Protein AF-A0A6G1D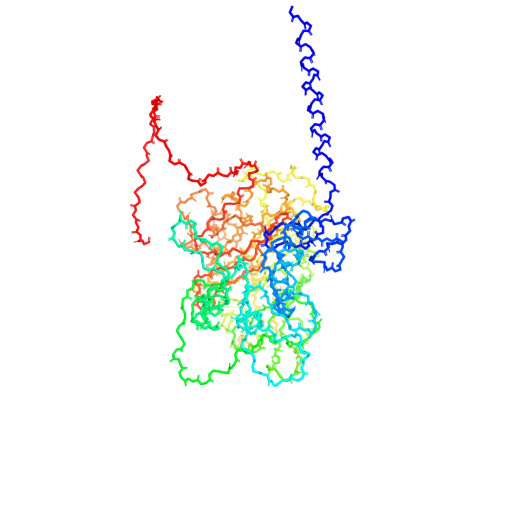RP5-F1 (afdb_monomer_lite)

pLDDT: mean 71.52, std 24.57, range [20.64, 98.62]

InterPro domains:
  IPR011041 Soluble quinoprotein glucose/sorbosone dehydrogenase, beta-propeller domain superfamily [SSF50952] (222-491)
  IPR011042 Six-bladed beta-propeller, TolB-like [G3DSA:2.120.10.30] (220-496)
  IPR012938 Glucose/Sorbosone dehydrogenase [PF07995] (226-478)

Foldseek 3Di:
DPPVVVVVVVVVVVVVVVVVVVVVVVPPDDDDPAQAFPVRDAWDFAPDAAPQLGDDDTTWLDYNVLSVVLVVLLVQQVWPQPQLSVLLSNVSSSRTHRHQPPPDDPDPADADHPQQAADDDDDDDPDDPPHRDSSLVSNCVRQQPTFTFVDPQADDDPDDDDDDRDGDHNVRRAVDSQRSSCVRVNHPPPDPDDPDPDDDDDPDPDPDPDPDPDDDDAQDDDDFQDWDDQLVPAQWIWTHHQLAFIAIWGDDDPPPSHHIGTDPVQTQEGCNLFADGDPAFGFQEKEAQNCCFQWQKIKTKGKGFCVSPVVQDFEELQDVLLPGDQVPQDAAPNDRFQRMKIWMFMWGADDPDNTSSPGRHTDHDTPFTAAIYGARYRHQAAFYWYAQPPPSWIKGDGALRDDPPSVSPQQVQQSGPHQAIFTWAPVDADDPVRCVVLVGRTGTDQDPPQPPPVPPRHNSRGNEGNAHRFHDKDADPVHSLWIWTFGDDDPDDTDTDTDNPDHDPPPPDDDDDDDDDDDDDDDDDDDDDDDDDDPDDDDDDD

Secondary structure (DSSP, 8-state):
-HHHHHHHHHHHHHHHHHHHHHHHHTT----------TTSPPPEEPSS--TTT--SSSEESS-HHHHHHHHHHHHHTT---HHHHHHHHHHHHGGG-S-TTTTS---SS----TTT------S-S-S-TTS---HHHHHHHHHTTS-BTT-TT----SSS-------B-HHHH-SSHHHHHHHHH--SSTT---S--S-------S------------------SEEEE-TTSSSEEEEE-TTSEEEEEEPPPTTS-PPPEE-TTS-SEE-TTT---SSS-SEEEEEE-TTHHHH-EEEEEEEEETTT-TTS--EESSSGGGT--GGGS--BTTBPTT-EEEEEEEEEB--SSS-GGG---B-SS-SEEEEEEE-SSSS--EEEEEE-TTT-PEEEEE---S-TT-TT-TTT-TT--TTEEEEEBSS----HHHHHHTT-SSS-B--TT-TTTT-TTS-TTEEEE--S-EEEEEE-SSSTT-EEEEEE-SSS-EEEEEESS-----------------------------------------

Organism: NCBI:txid110450

Radius of gyration: 30.53 Å; chains: 1; bounding box: 93×58×84 Å

Structure (mmCIF, N/CA/C/O backbone):
data_AF-A0A6G1DRP5-F1
#
_entry.id   AF-A0A6G1DRP5-F1
#
loop_
_atom_site.group_PDB
_atom_site.id
_atom_site.type_symbol
_atom_site.label_atom_id
_atom_site.label_alt_id
_atom_site.label_comp_id
_atom_site.label_asym_id
_atom_site.label_entity_id
_atom_site.label_seq_id
_atom_site.pdbx_PDB_ins_code
_atom_site.Cartn_x
_atom_site.Cartn_y
_atom_site.Cartn_z
_atom_site.occupancy
_atom_site.B_iso_or_equiv
_atom_site.auth_seq_id
_atom_site.auth_comp_id
_atom_site.auth_asym_id
_atom_site.auth_atom_id
_atom_site.pdbx_PDB_model_num
ATOM 1 N N . MET A 1 1 ? 60.047 -7.686 -36.339 1.00 49.84 1 MET A N 1
ATOM 2 C CA . MET A 1 1 ? 58.633 -7.917 -35.952 1.00 49.84 1 MET A CA 1
ATOM 3 C C . MET A 1 1 ? 58.039 -6.882 -34.971 1.00 49.84 1 MET A C 1
ATOM 5 O O . MET A 1 1 ? 56.839 -6.927 -34.758 1.00 49.84 1 MET A O 1
ATOM 9 N N . GLY A 1 2 ? 58.782 -5.898 -34.433 1.00 51.19 2 GLY A N 1
ATOM 10 C CA . GLY A 1 2 ? 58.267 -5.018 -33.357 1.00 51.19 2 GLY A CA 1
ATOM 11 C C . GLY A 1 2 ? 57.385 -3.813 -33.744 1.00 51.19 2 GLY A C 1
ATOM 12 O O . GLY A 1 2 ? 56.574 -3.379 -32.935 1.00 51.19 2 GLY A O 1
ATOM 13 N N . LYS A 1 3 ? 57.481 -3.264 -34.968 1.00 49.34 3 LYS A N 1
ATOM 14 C CA . LYS A 1 3 ? 56.756 -2.020 -35.333 1.00 49.34 3 LYS A CA 1
ATOM 15 C C . LYS A 1 3 ? 55.266 -2.209 -35.667 1.00 49.34 3 LYS A C 1
ATOM 17 O O . LYS A 1 3 ? 54.498 -1.268 -35.511 1.00 49.34 3 LYS A O 1
ATOM 22 N N . LYS A 1 4 ? 54.841 -3.406 -36.094 1.00 50.41 4 LYS A N 1
ATOM 23 C CA . LYS A 1 4 ? 53.429 -3.692 -36.434 1.00 50.41 4 LYS A CA 1
ATOM 24 C C . LYS A 1 4 ? 52.546 -3.902 -35.195 1.00 50.41 4 LYS A C 1
ATOM 26 O O . LYS A 1 4 ? 51.376 -3.547 -35.228 1.00 50.41 4 LYS A O 1
ATOM 31 N N . SER A 1 5 ? 53.121 -4.410 -34.102 1.00 52.31 5 SER A N 1
ATOM 32 C CA . SER A 1 5 ? 52.407 -4.646 -32.838 1.00 52.31 5 SER A CA 1
ATOM 33 C C . SER A 1 5 ? 52.000 -3.331 -32.158 1.00 52.31 5 SER A C 1
ATOM 35 O O . SER A 1 5 ? 50.835 -3.142 -31.825 1.00 52.31 5 SER A O 1
ATOM 37 N N . LEU A 1 6 ? 52.916 -2.356 -32.085 1.00 54.19 6 LEU A N 1
ATOM 38 C CA . LEU A 1 6 ? 52.663 -1.074 -31.415 1.00 54.19 6 LEU A CA 1
ATOM 39 C C . LEU A 1 6 ? 51.591 -0.213 -32.114 1.00 54.19 6 LEU A C 1
ATOM 41 O O . LEU A 1 6 ? 50.878 0.547 -31.460 1.00 54.19 6 LEU A O 1
ATOM 45 N N . LEU A 1 7 ? 51.473 -0.323 -33.443 1.00 57.25 7 LEU A N 1
ATOM 46 C CA . LEU A 1 7 ? 50.470 0.407 -34.223 1.00 57.25 7 LEU A CA 1
ATOM 47 C C . LEU A 1 7 ? 49.060 -0.169 -34.005 1.00 57.25 7 LEU A C 1
ATOM 49 O O . LEU A 1 7 ? 48.102 0.591 -33.884 1.00 57.25 7 LEU A O 1
ATOM 53 N N . ALA A 1 8 ? 48.946 -1.496 -33.884 1.00 57.84 8 ALA A N 1
ATOM 54 C CA . ALA A 1 8 ? 47.682 -2.174 -33.607 1.00 57.84 8 ALA A CA 1
ATOM 55 C C . ALA A 1 8 ? 47.144 -1.820 -32.212 1.00 57.84 8 ALA A C 1
ATOM 57 O O . ALA A 1 8 ? 45.968 -1.492 -32.072 1.00 57.84 8 ALA A O 1
ATOM 58 N N . THR A 1 9 ? 48.009 -1.782 -31.191 1.00 63.84 9 THR A N 1
ATOM 59 C CA . THR A 1 9 ? 47.603 -1.420 -29.822 1.00 63.84 9 THR A CA 1
ATOM 60 C C . THR A 1 9 ? 47.131 0.033 -29.723 1.00 63.84 9 THR A C 1
ATOM 62 O O . THR A 1 9 ? 46.177 0.328 -29.007 1.00 63.84 9 THR A O 1
ATOM 65 N N . ARG A 1 10 ? 47.756 0.951 -30.476 1.00 63.94 10 ARG A N 1
ATOM 66 C CA . ARG A 1 10 ? 47.335 2.361 -30.522 1.00 63.94 10 ARG A CA 1
ATOM 67 C C . ARG A 1 10 ? 46.002 2.552 -31.250 1.00 63.94 10 ARG A C 1
ATOM 69 O O . ARG A 1 10 ? 45.199 3.354 -30.785 1.00 63.94 10 ARG A O 1
ATOM 76 N N . LEU A 1 11 ? 45.738 1.799 -32.323 1.00 62.69 11 LEU A N 1
ATOM 77 C CA . LEU A 1 11 ? 44.434 1.822 -33.002 1.00 62.69 11 LEU A CA 1
ATOM 78 C C . LEU A 1 11 ? 43.306 1.280 -32.113 1.00 62.69 11 LEU A C 1
ATOM 80 O O . LEU A 1 11 ? 42.233 1.878 -32.068 1.00 62.69 11 LEU A O 1
ATOM 84 N N . LEU A 1 12 ? 43.557 0.189 -31.383 1.00 62.41 12 LEU A N 1
ATOM 85 C CA . LEU A 1 12 ? 42.597 -0.399 -30.440 1.00 62.41 12 LEU A CA 1
ATOM 86 C C . LEU A 1 12 ? 42.241 0.578 -29.312 1.00 62.41 12 LEU A C 1
ATOM 88 O O . LEU A 1 12 ? 41.068 0.768 -29.010 1.00 62.41 12 LEU A O 1
ATOM 92 N N . CYS A 1 13 ? 43.240 1.265 -28.755 1.00 67.00 13 CYS A N 1
ATOM 93 C CA . CYS A 1 13 ? 43.027 2.237 -27.682 1.00 67.00 13 CYS A CA 1
ATOM 94 C C . CYS A 1 13 ? 42.239 3.471 -28.161 1.00 67.00 13 CYS A C 1
ATOM 96 O O . CYS A 1 13 ? 41.375 3.982 -27.450 1.00 67.00 13 CYS A O 1
ATOM 98 N N . TRP A 1 14 ? 42.481 3.918 -29.399 1.00 70.69 14 TRP A N 1
ATOM 99 C CA . TRP A 1 14 ? 41.744 5.037 -29.990 1.00 70.69 14 TRP A CA 1
ATOM 100 C C . TRP A 1 14 ? 40.295 4.660 -30.326 1.00 70.69 14 TRP A C 1
ATOM 102 O O . TRP A 1 14 ? 39.387 5.444 -30.060 1.00 70.69 14 TRP A O 1
ATOM 112 N N . CYS A 1 15 ? 40.055 3.433 -30.804 1.00 64.44 15 CYS A N 1
ATOM 113 C CA . CYS A 1 15 ? 38.699 2.917 -31.009 1.00 64.44 15 CYS A CA 1
ATOM 114 C C . CYS A 1 15 ? 37.925 2.815 -29.688 1.00 64.44 15 CYS A C 1
ATOM 116 O O . CYS A 1 15 ? 36.777 3.247 -29.628 1.00 64.44 15 CYS A O 1
ATOM 118 N N . SER A 1 16 ? 38.550 2.324 -28.613 1.00 68.38 16 SER A N 1
ATOM 119 C CA . SER A 1 16 ? 37.912 2.273 -27.291 1.00 68.38 16 SER A CA 1
ATOM 120 C C . SER A 1 16 ? 37.568 3.662 -26.750 1.00 68.38 16 SER A C 1
ATOM 122 O O . SER A 1 16 ? 36.484 3.843 -26.204 1.00 68.38 16 SER A O 1
ATOM 124 N N . LEU A 1 17 ? 38.438 4.660 -26.939 1.00 75.00 17 LEU A N 1
ATOM 125 C CA . LEU A 1 17 ? 38.169 6.029 -26.486 1.00 75.00 17 LEU A CA 1
ATOM 126 C C . LEU A 1 17 ? 36.983 6.660 -27.236 1.00 75.00 17 LEU A C 1
ATOM 128 O O . LEU A 1 17 ? 36.133 7.300 -26.622 1.00 75.00 17 LEU A O 1
ATOM 132 N N . VAL A 1 18 ? 36.896 6.442 -28.552 1.00 75.94 18 VAL A N 1
ATOM 133 C CA . VAL A 1 18 ? 35.779 6.933 -29.376 1.00 75.94 18 VAL A CA 1
ATOM 134 C C . VAL A 1 18 ? 34.461 6.275 -28.961 1.00 75.94 18 VAL A C 1
ATOM 136 O O . VAL A 1 18 ? 33.456 6.969 -28.833 1.00 75.94 18 VAL A O 1
ATOM 139 N N . VAL A 1 19 ? 34.469 4.970 -28.666 1.00 72.50 19 VAL A N 1
ATOM 140 C CA . VAL A 1 19 ? 33.287 4.242 -28.171 1.00 72.50 19 VAL A CA 1
ATOM 141 C C . VAL A 1 19 ? 32.824 4.782 -26.814 1.00 72.50 19 VAL A C 1
ATOM 143 O O . VAL A 1 19 ? 31.629 4.990 -26.616 1.00 72.50 19 VAL A O 1
ATOM 146 N N . VAL A 1 20 ? 33.750 5.081 -25.899 1.00 73.44 20 VAL A N 1
ATOM 147 C CA . VAL A 1 20 ? 33.421 5.629 -24.571 1.00 73.44 20 VAL A CA 1
ATOM 148 C C . VAL A 1 20 ? 32.837 7.042 -24.663 1.00 73.44 20 VAL A C 1
ATOM 150 O O . VAL A 1 20 ? 31.852 7.340 -23.990 1.00 73.44 20 VAL A O 1
ATOM 153 N N . VAL A 1 21 ? 33.380 7.904 -25.526 1.00 70.88 21 VAL A N 1
ATOM 154 C CA . VAL A 1 21 ? 32.838 9.259 -25.742 1.00 70.88 21 VAL A CA 1
ATOM 155 C C . VAL A 1 21 ? 31.453 9.206 -26.397 1.00 70.88 21 VAL A C 1
ATOM 157 O O . VAL A 1 21 ? 30.570 9.977 -26.023 1.00 70.88 21 VAL A O 1
ATOM 160 N N . PHE A 1 22 ? 31.225 8.261 -27.314 1.00 64.38 22 PHE A N 1
ATOM 161 C CA . PHE A 1 22 ? 29.913 8.051 -27.934 1.00 64.38 22 PHE A CA 1
ATOM 162 C C . PHE A 1 22 ? 28.867 7.550 -26.921 1.00 64.38 22 PHE A C 1
ATOM 164 O O . PHE A 1 22 ? 27.727 8.009 -26.934 1.00 64.38 22 PHE A O 1
ATOM 171 N N . LEU A 1 23 ? 29.264 6.675 -25.989 1.00 59.94 23 LEU A N 1
ATOM 172 C CA . LEU A 1 23 ? 28.417 6.202 -24.885 1.00 59.94 23 LEU A CA 1
ATOM 173 C C . LEU A 1 23 ? 28.085 7.310 -23.872 1.00 59.94 23 LEU A C 1
ATOM 175 O O . LEU A 1 23 ? 26.974 7.344 -23.350 1.00 59.94 23 LEU A O 1
ATOM 179 N N . LEU A 1 24 ? 29.010 8.242 -23.622 1.00 59.25 24 LEU A N 1
ATOM 180 C CA . LEU A 1 24 ? 28.790 9.387 -22.728 1.00 59.25 24 LEU A CA 1
ATOM 181 C C . LEU A 1 24 ? 27.838 10.437 -23.318 1.00 59.25 24 LEU A C 1
ATOM 183 O O . LEU A 1 24 ? 27.054 11.027 -22.579 1.00 59.25 24 LEU A O 1
ATOM 187 N N . LEU A 1 25 ? 27.849 10.633 -24.640 1.00 54.38 25 LEU A N 1
ATOM 188 C CA . LEU A 1 25 ? 26.908 11.524 -25.335 1.00 54.38 25 LEU A CA 1
ATOM 189 C C . LEU A 1 25 ? 25.473 10.964 -25.395 1.00 54.38 25 LEU A C 1
ATOM 191 O O . LEU A 1 25 ? 24.531 11.732 -25.567 1.00 54.38 25 LEU A O 1
ATOM 195 N N . LEU A 1 26 ? 25.291 9.652 -25.208 1.00 53.53 26 LEU A N 1
ATOM 196 C CA . LEU A 1 26 ? 23.976 8.998 -25.121 1.00 53.53 26 LEU A CA 1
ATOM 197 C C . LEU A 1 26 ? 23.320 9.119 -23.729 1.00 53.53 26 LEU A C 1
ATOM 199 O O . LEU A 1 26 ? 22.151 8.771 -23.580 1.00 53.53 26 LEU A O 1
ATOM 203 N N . LEU A 1 27 ? 24.041 9.609 -22.710 1.00 47.88 27 LEU A N 1
ATOM 204 C CA . LEU A 1 27 ? 23.585 9.642 -21.311 1.00 47.88 27 LEU A CA 1
ATOM 205 C C . LEU A 1 27 ? 22.902 10.959 -20.878 1.00 47.88 27 LEU A C 1
ATOM 207 O O . LEU A 1 27 ? 22.454 11.043 -19.737 1.00 47.88 27 LEU A O 1
ATOM 211 N N . THR A 1 28 ? 22.795 11.980 -21.739 1.00 44.16 28 THR A N 1
ATOM 212 C CA . THR A 1 28 ? 22.319 13.332 -21.359 1.00 44.16 28 THR A CA 1
ATOM 213 C C . THR A 1 28 ? 20.994 13.776 -21.997 1.00 44.16 28 THR A C 1
ATOM 215 O O . THR A 1 28 ? 20.766 14.974 -22.165 1.00 44.16 28 THR A O 1
ATOM 218 N N . ALA A 1 29 ? 20.078 12.856 -22.316 1.00 40.78 29 ALA A N 1
ATOM 219 C CA . ALA A 1 29 ? 18.713 13.227 -22.706 1.00 40.78 29 ALA A CA 1
ATOM 220 C C . ALA A 1 29 ? 17.747 13.107 -21.504 1.00 40.78 29 ALA A C 1
ATOM 222 O O . ALA A 1 29 ? 17.579 12.005 -20.981 1.00 40.78 29 ALA A O 1
ATOM 223 N N . PRO A 1 30 ? 17.102 14.197 -21.043 1.00 38.19 30 PRO A N 1
ATOM 224 C CA . PRO A 1 30 ? 16.055 14.112 -20.029 1.00 38.19 30 PRO A CA 1
ATOM 225 C C . PRO A 1 30 ? 14.826 13.395 -20.609 1.00 38.19 30 PRO A C 1
ATOM 227 O O . PRO A 1 30 ? 14.334 13.761 -21.677 1.00 38.19 30 PRO A O 1
ATOM 230 N N . ALA A 1 31 ? 14.321 12.378 -19.909 1.00 37.66 31 ALA A N 1
ATOM 231 C CA . ALA A 1 31 ? 13.086 11.693 -20.274 1.00 37.66 31 ALA A CA 1
ATOM 232 C C . ALA A 1 31 ? 11.880 12.497 -19.760 1.00 37.66 31 ALA A C 1
ATOM 234 O O . ALA A 1 31 ? 11.528 12.441 -18.585 1.00 37.66 31 ALA A O 1
ATOM 235 N N . LEU A 1 32 ? 11.256 13.269 -20.648 1.00 36.03 32 LEU A N 1
ATOM 236 C CA . LEU A 1 32 ? 9.851 13.650 -20.504 1.00 36.03 32 LEU A CA 1
ATOM 237 C C . LEU A 1 32 ? 9.008 12.438 -20.923 1.00 36.03 32 LEU A C 1
ATOM 239 O O . LEU A 1 32 ? 9.394 11.736 -21.859 1.00 36.03 32 LEU A O 1
ATOM 243 N N . ALA A 1 33 ? 7.872 12.186 -20.265 1.00 41.53 33 ALA A N 1
ATOM 244 C CA . ALA A 1 33 ? 6.891 11.233 -20.781 1.00 41.53 33 ALA A CA 1
ATOM 245 C C . ALA A 1 33 ? 6.442 11.733 -22.160 1.00 41.53 33 ALA A C 1
ATOM 247 O O . ALA A 1 33 ? 5.748 12.744 -22.277 1.00 41.53 33 ALA A O 1
ATOM 248 N N . LEU A 1 34 ? 6.952 11.085 -23.203 1.00 47.56 34 LEU A N 1
ATOM 249 C CA . LEU A 1 34 ? 6.691 11.465 -24.577 1.00 47.56 34 LEU A CA 1
ATOM 250 C C . LEU A 1 34 ? 5.414 10.769 -25.057 1.00 47.56 34 LEU A C 1
ATOM 252 O O . LEU A 1 34 ? 5.077 9.687 -24.570 1.00 47.56 34 LEU A O 1
ATOM 256 N N . PRO A 1 35 ? 4.713 11.374 -26.024 1.00 54.06 35 PRO A N 1
ATOM 257 C CA . PRO A 1 35 ? 3.637 10.699 -26.737 1.00 54.06 35 PRO A CA 1
ATOM 258 C C . PRO A 1 35 ? 4.140 9.336 -27.266 1.00 54.06 35 PRO A C 1
ATOM 260 O O . PRO A 1 35 ? 5.332 9.200 -27.535 1.00 54.06 35 PRO A O 1
ATOM 263 N N . LEU A 1 36 ? 3.283 8.321 -27.397 1.00 55.19 36 LEU A N 1
ATOM 264 C CA . LEU A 1 36 ? 3.652 7.001 -27.930 1.00 55.19 36 LEU A CA 1
ATOM 265 C C . LEU A 1 36 ? 2.867 6.684 -29.202 1.00 55.19 36 LEU A C 1
ATOM 267 O O . LEU A 1 36 ? 1.676 6.968 -29.315 1.00 55.19 36 LEU A O 1
ATOM 271 N N . CYS A 1 37 ? 3.533 6.034 -30.148 1.00 56.62 37 CYS A N 1
ATOM 272 C CA . CYS A 1 37 ? 2.912 5.503 -31.352 1.00 56.62 37 CYS A CA 1
ATOM 273 C C . CYS A 1 37 ? 2.079 4.253 -31.054 1.00 56.62 37 CYS A C 1
ATOM 275 O O . CYS A 1 37 ? 2.216 3.625 -30.004 1.00 56.62 37 CYS A O 1
ATOM 277 N N . THR A 1 38 ? 1.212 3.861 -31.988 1.00 52.25 38 THR A N 1
ATOM 278 C CA . THR A 1 38 ? 0.397 2.634 -31.874 1.00 52.25 38 THR A CA 1
ATOM 279 C C . THR A 1 38 ? 1.224 1.345 -31.879 1.00 52.25 38 THR A C 1
ATOM 281 O O . THR A 1 38 ? 0.711 0.287 -31.538 1.00 52.25 38 THR A O 1
ATOM 284 N N . ASP A 1 39 ? 2.505 1.431 -32.234 1.00 52.91 39 ASP A N 1
ATOM 285 C CA . ASP A 1 39 ? 3.496 0.355 -32.164 1.00 52.91 39 ASP A CA 1
ATOM 286 C C . ASP A 1 39 ? 4.491 0.533 -31.001 1.00 52.91 39 ASP A C 1
ATOM 288 O O . ASP A 1 39 ? 5.579 -0.045 -31.009 1.00 52.91 39 ASP A O 1
ATOM 292 N N . SER A 1 40 ? 4.130 1.361 -30.016 1.00 50.69 40 SER A N 1
ATOM 293 C CA . SER A 1 40 ? 4.895 1.625 -28.792 1.00 50.69 40 SER A CA 1
ATOM 294 C C . SER A 1 40 ? 6.258 2.300 -28.999 1.00 50.69 40 SER A C 1
ATOM 296 O O . SER A 1 40 ? 7.056 2.375 -28.064 1.00 50.69 40 SER A O 1
ATOM 298 N N . ARG A 1 41 ? 6.548 2.827 -30.197 1.00 57.72 41 ARG A N 1
ATOM 299 C CA . ARG A 1 41 ? 7.745 3.646 -30.451 1.00 57.72 41 ARG A CA 1
ATOM 300 C C . ARG A 1 41 ? 7.507 5.115 -30.098 1.00 57.72 41 ARG A C 1
ATOM 302 O O . ARG A 1 41 ? 6.376 5.594 -30.087 1.00 57.72 41 ARG A O 1
ATOM 309 N N . ALA A 1 42 ? 8.591 5.847 -29.844 1.00 55.47 42 ALA A N 1
ATOM 310 C CA . ALA A 1 42 ? 8.534 7.296 -29.679 1.00 55.47 42 ALA A CA 1
ATOM 311 C C . ALA A 1 42 ? 8.274 7.994 -31.036 1.00 55.47 42 ALA A C 1
ATOM 313 O O . ALA A 1 42 ? 8.868 7.597 -32.046 1.00 55.47 42 ALA A O 1
ATOM 314 N N . PRO A 1 43 ? 7.435 9.044 -31.085 1.00 67.12 43 PRO A N 1
ATOM 315 C CA . PRO A 1 43 ? 7.224 9.839 -32.277 1.00 67.12 43 PRO A CA 1
ATOM 316 C C . PRO A 1 43 ? 8.483 10.616 -32.654 1.00 67.12 43 PRO A C 1
ATOM 318 O O . PRO A 1 43 ? 9.267 11.061 -31.816 1.00 67.12 43 PRO A O 1
ATOM 321 N N . VAL A 1 44 ? 8.667 10.790 -33.954 1.00 68.56 44 VAL A N 1
ATOM 322 C CA . VAL A 1 44 ? 9.816 11.461 -34.552 1.00 68.56 44 VAL A CA 1
ATOM 323 C C . VAL A 1 44 ? 9.525 12.958 -34.655 1.00 68.56 44 VAL A C 1
ATOM 325 O O . VAL A 1 44 ? 8.431 13.361 -35.059 1.00 68.56 44 VAL A O 1
ATOM 328 N N . ALA A 1 45 ? 10.506 13.793 -34.307 1.00 71.69 45 ALA A N 1
ATOM 329 C CA . ALA A 1 45 ? 10.432 15.231 -34.545 1.00 71.69 45 ALA A CA 1
ATOM 330 C C . ALA A 1 45 ? 10.420 15.514 -36.054 1.00 71.69 45 ALA A C 1
ATOM 332 O O . ALA A 1 45 ? 11.254 14.997 -36.802 1.00 71.69 45 ALA A O 1
ATOM 333 N N . LEU A 1 46 ? 9.475 16.331 -36.513 1.00 70.00 46 LEU A N 1
ATOM 334 C CA . LEU A 1 46 ? 9.343 16.653 -37.929 1.00 70.00 46 LEU A CA 1
ATOM 335 C C . LEU A 1 46 ? 9.990 18.003 -38.253 1.00 70.00 46 LEU A C 1
ATOM 337 O O . LEU A 1 46 ? 9.691 19.011 -37.619 1.00 70.00 46 LEU A O 1
ATOM 341 N N . ASN A 1 47 ? 10.789 18.053 -39.324 1.00 65.50 47 ASN A N 1
ATOM 342 C CA . ASN A 1 47 ? 11.340 19.298 -39.886 1.00 65.50 47 ASN A CA 1
ATOM 343 C C . ASN A 1 47 ? 10.307 20.096 -40.723 1.00 65.50 47 ASN A C 1
ATOM 345 O O . ASN A 1 47 ? 10.678 20.864 -41.609 1.00 65.50 47 ASN A O 1
ATOM 349 N N . GLY A 1 48 ? 9.009 19.886 -40.489 1.00 67.19 48 GLY A N 1
ATOM 350 C CA . GLY A 1 48 ? 7.900 20.464 -41.252 1.00 67.19 48 GLY A CA 1
ATOM 351 C C . GLY A 1 48 ? 6.580 19.741 -40.970 1.00 67.19 48 GLY A C 1
ATOM 352 O O . GLY A 1 48 ? 6.531 18.812 -40.170 1.00 67.19 48 GLY A O 1
ATOM 353 N N . THR A 1 49 ? 5.490 20.146 -41.615 1.00 72.94 49 THR A N 1
ATOM 354 C CA . THR A 1 49 ? 4.211 19.428 -41.524 1.00 72.94 49 THR A CA 1
ATOM 355 C C . THR A 1 49 ? 4.174 18.261 -42.506 1.00 72.94 49 THR A C 1
ATOM 357 O O . THR A 1 49 ? 4.664 18.360 -43.632 1.00 72.94 49 THR A O 1
ATOM 360 N N . LEU A 1 50 ? 3.578 17.142 -42.087 1.00 77.75 50 LEU A N 1
ATOM 361 C CA . LEU A 1 50 ? 3.271 16.052 -43.009 1.00 77.75 50 LEU A CA 1
ATOM 362 C C . LEU A 1 50 ? 2.298 16.550 -44.079 1.00 77.75 50 LEU A C 1
ATOM 364 O O . LEU A 1 50 ? 1.283 17.178 -43.774 1.00 77.75 50 LEU A O 1
ATOM 368 N N . SER A 1 51 ? 2.634 16.276 -45.334 1.00 81.31 51 SER A N 1
ATOM 369 C CA . SER A 1 51 ? 1.907 16.780 -46.499 1.00 81.31 51 SER A CA 1
ATOM 370 C C . SER A 1 51 ? 0.543 16.117 -46.675 1.00 81.31 51 SER A C 1
ATOM 372 O O . SER A 1 51 ? -0.375 16.726 -47.225 1.00 81.31 51 SER A O 1
ATOM 374 N N . PHE A 1 52 ? 0.403 14.873 -46.209 1.00 86.94 52 PHE A N 1
ATOM 375 C CA . PHE A 1 52 ? -0.807 14.085 -46.375 1.00 86.94 52 PHE A CA 1
ATOM 376 C C . PHE A 1 52 ? -1.579 13.935 -45.059 1.00 86.94 52 PHE A C 1
ATOM 378 O O . PHE A 1 52 ? -2.724 14.388 -44.990 1.00 86.94 52 PHE A O 1
ATOM 385 N N . CYS A 1 53 ? -0.962 13.392 -44.009 1.00 80.69 53 CYS A N 1
ATOM 386 C CA . CYS A 1 53 ? -1.601 13.099 -42.720 1.00 80.69 53 CYS A CA 1
ATOM 387 C C . CYS A 1 53 ? -1.545 14.226 -41.673 1.00 80.69 53 CYS A C 1
ATOM 389 O O . CYS A 1 53 ? -1.704 13.969 -40.483 1.00 80.69 53 CYS A O 1
ATOM 391 N N . GLY A 1 54 ? -1.299 15.468 -42.095 1.00 70.62 54 GLY A N 1
ATOM 392 C CA . GLY A 1 54 ? -0.979 16.586 -41.204 1.00 70.62 54 GLY A CA 1
ATOM 393 C C . GLY A 1 54 ? -1.983 16.858 -40.070 1.00 70.62 54 GLY A C 1
ATOM 394 O O . GLY A 1 54 ? -3.172 17.058 -40.307 1.00 70.62 54 GLY A O 1
ATOM 395 N N . GLY A 1 55 ? -1.445 16.957 -38.848 1.00 55.16 55 GLY A N 1
ATOM 396 C CA . GLY A 1 55 ? -2.051 17.551 -37.652 1.00 55.16 55 GLY A CA 1
ATOM 397 C C . GLY A 1 55 ? -1.046 18.489 -36.958 1.00 55.16 55 GLY A C 1
ATOM 398 O O . GLY A 1 55 ? 0.157 18.400 -37.207 1.00 55.16 55 GLY A O 1
ATOM 399 N N . ASN A 1 56 ? -1.530 19.432 -36.144 1.00 45.72 56 ASN A N 1
ATOM 400 C CA . ASN A 1 56 ? -0.718 20.503 -35.550 1.00 45.72 56 ASN A CA 1
ATOM 401 C C . ASN A 1 56 ? 0.432 19.980 -34.660 1.00 45.72 56 ASN A C 1
ATOM 403 O O . ASN A 1 56 ? 0.180 19.411 -33.604 1.00 45.72 56 ASN A O 1
ATOM 407 N N . GLY A 1 57 ? 1.675 20.316 -35.032 1.00 53.97 57 GLY A N 1
ATOM 408 C CA . GLY A 1 57 ? 2.776 20.572 -34.092 1.00 53.97 57 GLY A CA 1
ATOM 409 C C . GLY A 1 57 ? 3.809 19.459 -33.857 1.00 53.97 57 GLY A C 1
ATOM 410 O O . GLY A 1 57 ? 3.593 18.541 -33.076 1.00 53.97 57 GLY A O 1
ATOM 411 N N . GLY A 1 58 ? 5.005 19.645 -34.431 1.00 64.06 58 GLY A N 1
ATOM 412 C CA . GLY A 1 58 ? 6.308 19.235 -33.876 1.00 64.06 58 GLY A CA 1
ATOM 413 C C . GLY A 1 58 ? 6.716 17.755 -33.930 1.00 64.06 58 GLY A C 1
ATOM 414 O O . GLY A 1 58 ? 7.876 17.476 -34.228 1.00 64.06 58 GLY A O 1
ATOM 415 N N . THR A 1 59 ? 5.814 16.808 -33.663 1.00 68.56 59 THR A N 1
ATOM 416 C CA . THR A 1 59 ? 6.149 15.374 -33.515 1.00 68.56 59 THR A CA 1
ATOM 417 C C . THR A 1 59 ? 5.091 14.465 -34.152 1.00 68.56 59 THR A C 1
ATOM 419 O O . THR A 1 59 ? 3.907 14.791 -34.136 1.00 68.56 59 THR A O 1
ATOM 422 N N . SER A 1 60 ? 5.497 13.340 -34.754 1.00 77.06 60 SER A N 1
ATOM 423 C CA . SER A 1 60 ? 4.586 12.375 -35.398 1.00 77.06 60 SER A CA 1
ATOM 424 C C . SER A 1 60 ? 5.161 10.961 -35.435 1.00 77.06 60 SER A C 1
ATOM 426 O O . SER A 1 60 ? 6.372 10.769 -35.485 1.00 77.06 60 SER A O 1
ATOM 428 N N . CYS A 1 61 ? 4.289 9.956 -35.484 1.00 74.00 61 CYS A N 1
ATOM 429 C CA . CYS A 1 61 ? 4.675 8.552 -35.659 1.00 74.00 61 CYS A CA 1
ATOM 430 C C . CYS A 1 61 ? 5.061 8.173 -37.093 1.00 74.00 61 CYS A C 1
ATOM 432 O O . CYS A 1 61 ? 5.558 7.074 -37.333 1.00 74.00 61 CYS A O 1
ATOM 434 N N . CYS A 1 62 ? 4.882 9.088 -38.048 1.00 77.50 62 CYS A N 1
ATOM 435 C CA . CYS A 1 62 ? 5.317 8.917 -39.428 1.00 77.50 62 CYS A CA 1
ATOM 436 C C . CYS A 1 62 ? 6.369 9.959 -39.798 1.00 77.50 62 CYS A C 1
ATOM 438 O O . CYS A 1 62 ? 6.192 11.146 -39.548 1.00 77.50 62 CYS A O 1
ATOM 440 N N . GLY A 1 63 ? 7.430 9.527 -40.483 1.00 81.06 63 GLY A N 1
ATOM 441 C CA . GLY A 1 63 ? 8.307 10.433 -41.229 1.00 81.06 63 GLY A CA 1
ATOM 442 C C . GLY A 1 63 ? 7.753 10.752 -42.623 1.00 81.06 63 GLY A C 1
ATOM 443 O O . GLY A 1 63 ? 6.811 10.112 -43.087 1.00 81.06 63 GLY A O 1
ATOM 444 N N . ALA A 1 64 ? 8.393 11.679 -43.343 1.00 82.31 64 ALA A N 1
ATOM 445 C CA . ALA A 1 64 ? 7.964 12.104 -44.683 1.00 82.31 64 ALA A CA 1
ATOM 446 C C . ALA A 1 64 ? 7.864 10.950 -45.701 1.00 82.31 64 ALA A C 1
ATOM 448 O O . ALA A 1 64 ? 6.966 10.943 -46.535 1.00 82.31 64 ALA A O 1
ATOM 449 N N . ALA A 1 65 ? 8.749 9.949 -45.618 1.00 82.44 65 ALA A N 1
ATOM 450 C CA . ALA A 1 65 ? 8.686 8.770 -46.483 1.00 82.44 65 ALA A CA 1
ATOM 451 C C . ALA A 1 65 ? 7.471 7.878 -46.172 1.00 82.44 65 ALA A C 1
ATOM 453 O O . ALA A 1 65 ? 6.835 7.377 -47.095 1.00 82.44 65 ALA A O 1
ATOM 454 N N . ALA A 1 66 ? 7.123 7.711 -44.891 1.00 80.81 66 ALA A N 1
ATOM 455 C CA . ALA A 1 66 ? 5.945 6.955 -44.469 1.00 80.81 66 ALA A CA 1
ATOM 456 C C . ALA A 1 66 ? 4.646 7.711 -44.797 1.00 80.81 66 ALA A C 1
ATOM 458 O O . ALA A 1 66 ? 3.710 7.107 -45.305 1.00 80.81 66 ALA A O 1
ATOM 459 N N . ASP A 1 67 ? 4.616 9.033 -44.604 1.00 86.00 67 ASP A N 1
ATOM 460 C CA . ASP A 1 67 ? 3.510 9.906 -45.029 1.00 86.00 67 ASP A CA 1
ATOM 461 C C . ASP A 1 67 ? 3.311 9.867 -46.551 1.00 86.00 67 ASP A C 1
ATOM 463 O O . ASP A 1 67 ? 2.196 9.690 -47.033 1.00 86.00 67 ASP A O 1
ATOM 467 N N . ALA A 1 68 ? 4.399 9.938 -47.326 1.00 87.00 68 ALA A N 1
ATOM 468 C CA . ALA A 1 68 ? 4.351 9.806 -48.779 1.00 87.00 68 ALA A CA 1
ATOM 469 C C . ALA A 1 68 ? 3.925 8.400 -49.227 1.00 87.00 68 ALA A C 1
ATOM 471 O O . ALA A 1 68 ? 3.234 8.276 -50.237 1.00 87.00 68 ALA A O 1
ATOM 472 N N . ALA A 1 69 ? 4.305 7.353 -48.488 1.00 84.62 69 ALA A N 1
ATOM 473 C CA . ALA A 1 69 ? 3.851 5.989 -48.740 1.00 84.62 69 ALA A CA 1
ATOM 474 C C . ALA A 1 69 ? 2.353 5.835 -48.451 1.00 84.62 69 ALA A C 1
ATOM 476 O O . ALA A 1 69 ? 1.649 5.281 -49.288 1.00 84.62 69 ALA A O 1
ATOM 477 N N . LEU A 1 70 ? 1.848 6.385 -47.340 1.00 82.75 70 LEU A N 1
ATOM 478 C CA . LEU A 1 70 ? 0.415 6.419 -47.025 1.00 82.75 70 LEU A CA 1
ATOM 479 C C . LEU A 1 70 ? -0.368 7.239 -48.052 1.00 82.75 70 LEU A C 1
ATOM 481 O O . LEU A 1 70 ? -1.439 6.817 -48.474 1.00 82.75 70 LEU A O 1
ATOM 485 N N . ARG A 1 71 ? 0.187 8.365 -48.519 1.00 89.81 71 ARG A N 1
ATOM 486 C CA . ARG A 1 71 ? -0.390 9.155 -49.613 1.00 89.81 71 ARG A CA 1
ATOM 487 C C . ARG A 1 71 ? -0.469 8.346 -50.899 1.00 89.81 71 ARG A C 1
ATOM 489 O O . ARG A 1 71 ? -1.523 8.292 -51.513 1.00 89.81 71 ARG A O 1
ATOM 496 N N . LYS A 1 72 ? 0.628 7.693 -51.291 1.00 87.31 72 LYS A N 1
ATOM 497 C CA . LYS A 1 72 ? 0.669 6.852 -52.492 1.00 87.31 72 LYS A CA 1
ATOM 498 C C . LYS A 1 72 ? -0.296 5.672 -52.373 1.00 87.31 72 LYS A C 1
ATOM 500 O O . LYS A 1 72 ? -0.942 5.323 -53.353 1.00 87.31 72 LYS A O 1
ATOM 505 N N . GLN A 1 73 ? -0.412 5.086 -51.180 1.00 84.62 73 GLN A N 1
ATOM 506 C CA . GLN A 1 73 ? -1.381 4.034 -50.886 1.00 84.62 73 GLN A CA 1
ATOM 507 C C . GLN A 1 73 ? -2.810 4.561 -51.058 1.00 84.62 73 GLN A C 1
ATOM 509 O O . GLN A 1 73 ? -3.604 3.942 -51.750 1.00 84.62 73 GLN A O 1
ATOM 514 N N . PHE A 1 74 ? -3.121 5.729 -50.499 1.00 88.62 74 PHE A N 1
ATOM 515 C CA . PHE A 1 74 ? -4.427 6.370 -50.630 1.00 88.62 74 PHE A CA 1
ATOM 516 C C . PHE A 1 74 ? -4.772 6.764 -52.075 1.00 88.62 74 PHE A C 1
ATOM 518 O O . PHE A 1 74 ? -5.891 6.540 -52.524 1.00 88.62 74 PHE A O 1
ATOM 525 N N . GLU A 1 75 ? -3.819 7.319 -52.826 1.00 89.88 75 GLU A N 1
ATOM 526 C CA . GLU A 1 75 ? -3.994 7.657 -54.244 1.00 89.88 75 GLU A CA 1
ATOM 527 C C . GLU A 1 75 ? -4.232 6.398 -55.090 1.00 89.88 75 GLU A C 1
ATOM 529 O O . GLU A 1 75 ? -5.097 6.400 -55.966 1.00 89.88 75 GLU A O 1
ATOM 534 N N . ALA A 1 76 ? -3.524 5.303 -54.789 1.00 84.81 76 ALA A N 1
ATOM 535 C CA . ALA A 1 76 ? -3.729 4.012 -55.441 1.00 84.81 76 ALA A CA 1
ATOM 536 C C . ALA A 1 76 ? -5.124 3.424 -55.166 1.00 84.81 76 ALA A C 1
ATOM 538 O O . ALA A 1 76 ? -5.652 2.724 -56.026 1.00 84.81 76 ALA A O 1
ATOM 539 N N . MET A 1 77 ? -5.751 3.761 -54.028 1.00 85.25 77 MET A N 1
ATOM 540 C CA . MET A 1 77 ? -7.119 3.332 -53.709 1.00 85.25 77 MET A CA 1
ATOM 541 C C . MET A 1 77 ? -8.195 3.986 -54.596 1.00 85.25 77 MET A C 1
ATOM 543 O O . MET A 1 77 ? -9.314 3.478 -54.648 1.00 85.25 77 MET A O 1
ATOM 547 N N . ASN A 1 78 ? -7.877 5.088 -55.292 1.00 88.12 78 ASN A N 1
ATOM 548 C CA . ASN A 1 78 ? -8.751 5.800 -56.241 1.00 88.12 78 ASN A CA 1
ATOM 549 C C . ASN A 1 78 ? -10.207 5.986 -55.754 1.00 88.12 78 ASN A C 1
ATOM 551 O O . ASN A 1 78 ? -11.169 5.689 -56.465 1.00 88.12 78 ASN A O 1
ATOM 555 N N . VAL A 1 79 ? -10.368 6.452 -54.513 1.00 88.12 79 VAL A N 1
ATOM 556 C CA . VAL A 1 79 ? -11.682 6.645 -53.886 1.00 88.12 79 VAL A CA 1
ATOM 557 C C . VAL A 1 79 ? -12.350 7.891 -54.473 1.00 88.12 79 VAL A C 1
ATOM 559 O O . VAL A 1 79 ? -11.934 9.014 -54.196 1.00 88.12 79 VAL A O 1
ATOM 562 N N . SER A 1 80 ? -13.384 7.704 -55.296 1.00 84.19 80 SER A N 1
ATOM 563 C CA . SER A 1 80 ? -14.025 8.799 -56.042 1.00 84.19 80 SER A CA 1
ATOM 564 C C . SER A 1 80 ? -14.902 9.717 -55.186 1.00 84.19 80 SER A C 1
ATOM 566 O O . SER A 1 80 ? -15.091 10.883 -55.528 1.00 84.19 80 SER A O 1
ATOM 568 N N . ASP A 1 81 ? -15.482 9.191 -54.105 1.00 91.62 81 ASP A N 1
ATOM 569 C CA . ASP A 1 81 ? -16.359 9.952 -53.214 1.00 91.62 81 ASP A CA 1
ATOM 570 C C . ASP A 1 81 ? -15.544 10.722 -52.168 1.00 91.62 81 ASP A C 1
ATOM 572 O O . ASP A 1 81 ? -14.771 10.131 -51.416 1.00 91.62 81 ASP A O 1
ATOM 576 N N . ALA A 1 82 ? -15.732 12.041 -52.101 1.00 87.38 82 ALA A N 1
ATOM 577 C CA . ALA A 1 82 ? -14.934 12.918 -51.246 1.00 87.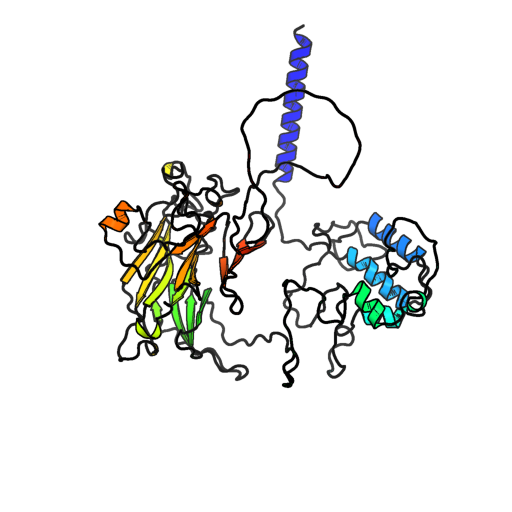38 82 ALA A CA 1
ATOM 578 C C . ALA A 1 82 ? -15.143 12.669 -49.741 1.00 87.38 82 ALA A C 1
ATOM 580 O O . ALA A 1 82 ? -14.204 12.845 -48.960 1.00 87.38 82 ALA A O 1
ATOM 581 N N . ALA A 1 83 ? -16.344 12.255 -49.322 1.00 83.38 83 ALA A N 1
ATOM 582 C CA . ALA A 1 83 ? -16.628 11.966 -47.920 1.00 83.38 83 ALA A CA 1
ATOM 583 C C . ALA A 1 83 ? -15.968 10.646 -47.507 1.00 83.38 83 ALA A C 1
ATOM 585 O O . ALA A 1 83 ? -15.262 10.598 -46.498 1.00 83.38 83 ALA A O 1
ATOM 586 N N . CYS A 1 84 ? -16.107 9.604 -48.330 1.00 85.25 84 CYS A N 1
ATOM 587 C CA . CYS A 1 84 ? -15.447 8.324 -48.095 1.00 85.25 84 CYS A CA 1
ATOM 588 C C . CYS A 1 84 ? -13.922 8.478 -48.129 1.00 85.25 84 CYS A C 1
ATOM 590 O O . CYS A 1 84 ? -13.226 8.001 -47.235 1.00 85.25 84 CYS A O 1
ATOM 592 N N . ALA A 1 85 ? -13.403 9.227 -49.103 1.00 85.88 85 ALA A N 1
ATOM 593 C CA . ALA A 1 85 ? -11.989 9.562 -49.212 1.00 85.88 85 ALA A CA 1
ATOM 594 C C . ALA A 1 85 ? -11.472 10.267 -47.942 1.00 85.88 85 ALA A C 1
ATOM 596 O O . ALA A 1 85 ? -10.389 9.946 -47.455 1.00 85.88 85 ALA A O 1
ATOM 597 N N . GLY A 1 86 ? -12.257 11.173 -47.348 1.00 81.62 86 GLY A N 1
ATOM 598 C CA . GLY A 1 86 ? -11.923 11.819 -46.075 1.00 81.62 86 GLY A CA 1
ATOM 599 C C . GLY A 1 86 ? -11.803 10.838 -44.903 1.00 81.62 86 GLY A C 1
ATOM 600 O O . GLY A 1 86 ? -10.831 10.896 -44.145 1.00 81.62 86 GLY A O 1
ATOM 601 N N . VAL A 1 87 ? -12.747 9.900 -44.782 1.00 76.50 87 VAL A N 1
ATOM 602 C CA . VAL A 1 87 ? -12.745 8.883 -43.717 1.00 76.50 87 VAL A CA 1
ATOM 603 C C . VAL A 1 87 ? -11.598 7.886 -43.912 1.00 76.50 87 VAL A C 1
ATOM 605 O O . VAL A 1 87 ? -10.823 7.660 -42.985 1.00 76.50 87 VAL A O 1
ATOM 608 N N . VAL A 1 88 ? -11.411 7.353 -45.124 1.00 79.94 88 VAL A N 1
ATOM 609 C CA . VAL A 1 88 ? -10.311 6.426 -45.458 1.00 79.94 88 VAL A CA 1
ATOM 610 C C . VAL A 1 88 ? -8.951 7.076 -45.201 1.00 79.94 88 VAL A C 1
ATOM 612 O O . VAL A 1 88 ? -8.063 6.457 -44.611 1.00 79.94 88 VAL A O 1
ATOM 615 N N . LYS A 1 89 ? -8.792 8.353 -45.567 1.00 82.94 89 LYS A N 1
ATOM 616 C CA . LYS A 1 89 ? -7.591 9.127 -45.246 1.00 82.94 89 LYS A CA 1
ATOM 617 C C . LYS A 1 89 ? -7.365 9.203 -43.736 1.00 82.94 89 LYS A C 1
ATOM 619 O O . LYS A 1 89 ? -6.250 8.975 -43.279 1.00 82.94 89 LYS A O 1
ATOM 624 N N . SER A 1 90 ? -8.403 9.496 -42.956 1.00 75.12 90 SER A N 1
ATOM 625 C CA . SER A 1 90 ? -8.302 9.582 -41.496 1.00 75.12 90 SER A CA 1
ATOM 626 C C . SER A 1 90 ? -7.913 8.239 -40.851 1.00 75.12 90 SER A C 1
ATOM 628 O O . SER A 1 90 ? -7.055 8.246 -39.967 1.00 75.12 90 SER A O 1
ATOM 630 N N . VAL A 1 91 ? -8.426 7.105 -41.349 1.00 73.12 91 VAL A N 1
ATOM 631 C CA . VAL A 1 91 ? -8.022 5.747 -40.921 1.00 73.12 91 VAL A CA 1
ATOM 632 C C . VAL A 1 91 ? -6.527 5.527 -41.161 1.00 73.12 91 VAL A C 1
ATOM 634 O O . VAL A 1 91 ? -5.794 5.126 -40.257 1.00 73.12 91 VAL A O 1
ATOM 637 N N . LEU A 1 92 ? -6.052 5.808 -42.379 1.00 75.69 92 LEU A N 1
ATOM 638 C CA . LEU A 1 92 ? -4.646 5.624 -42.750 1.00 75.69 92 LEU A CA 1
ATOM 639 C C . LEU A 1 92 ? -3.722 6.516 -41.914 1.00 75.69 92 LEU A C 1
ATOM 641 O O . LEU A 1 92 ? -2.662 6.077 -41.465 1.00 75.69 92 LEU A O 1
ATOM 645 N N . CYS A 1 93 ? -4.151 7.751 -41.662 1.00 77.44 93 CYS A N 1
ATOM 646 C CA . CYS A 1 93 ? -3.380 8.750 -40.936 1.00 77.44 93 CYS A CA 1
ATOM 647 C C . CYS A 1 93 ? -3.359 8.558 -39.417 1.00 77.44 93 CYS A C 1
ATOM 649 O O . CYS A 1 93 ? -2.492 9.132 -38.756 1.00 77.44 93 CYS A O 1
ATOM 651 N N . ALA A 1 94 ? -4.221 7.703 -38.854 1.00 69.38 94 ALA A N 1
ATOM 652 C CA . ALA A 1 94 ? -4.156 7.325 -37.442 1.00 69.38 94 ALA A CA 1
ATOM 653 C C . ALA A 1 94 ? -2.800 6.694 -37.069 1.00 69.38 94 ALA A C 1
ATOM 655 O O . ALA A 1 94 ? -2.305 6.914 -35.966 1.00 69.38 94 ALA A O 1
ATOM 656 N N . LYS A 1 95 ? -2.135 6.006 -38.014 1.00 68.75 95 LYS A N 1
ATOM 657 C CA . LYS A 1 95 ? -0.770 5.467 -37.838 1.00 68.75 95 LYS A CA 1
ATOM 658 C C . LYS A 1 95 ? 0.286 6.542 -37.567 1.00 68.75 95 LYS A C 1
ATOM 660 O O . LYS A 1 95 ? 1.345 6.236 -37.033 1.00 68.75 95 LYS A O 1
ATOM 665 N N . CYS A 1 96 ? 0.010 7.787 -37.944 1.00 71.56 96 CYS A N 1
ATOM 666 C CA . CYS A 1 96 ? 0.922 8.911 -37.776 1.00 71.56 96 CYS A CA 1
ATOM 667 C C . CYS A 1 96 ? 0.642 9.726 -36.505 1.00 71.56 96 CYS A C 1
ATOM 669 O O . CYS A 1 96 ? 1.375 10.682 -36.232 1.00 71.56 96 CYS A O 1
ATOM 671 N N . ASN A 1 97 ? -0.385 9.366 -35.726 1.00 69.69 97 ASN A N 1
ATOM 672 C CA . ASN A 1 97 ? -0.768 10.098 -34.525 1.00 69.69 97 ASN A CA 1
ATOM 673 C C . ASN A 1 97 ? 0.191 9.780 -33.359 1.00 69.69 97 ASN A C 1
ATOM 675 O O . ASN A 1 97 ? 0.319 8.612 -32.995 1.00 69.69 97 ASN A O 1
ATOM 679 N N . PRO A 1 98 ? 0.855 10.795 -32.774 1.00 58.31 98 PRO A N 1
ATOM 680 C CA . PRO A 1 98 ? 1.805 10.607 -31.683 1.00 58.31 98 PRO A CA 1
ATOM 681 C C . PRO A 1 98 ? 1.170 10.213 -30.343 1.00 58.31 98 PRO A C 1
ATOM 683 O O . PRO A 1 98 ? 1.903 9.793 -29.462 1.00 58.31 98 PRO A O 1
ATOM 686 N N . TYR A 1 99 ? -0.146 10.324 -30.152 1.00 60.81 99 TYR A N 1
ATOM 687 C CA . TYR A 1 99 ? -0.793 10.091 -28.856 1.00 60.81 99 TYR A CA 1
ATOM 688 C C . TYR A 1 99 ? -1.659 8.825 -28.860 1.00 60.81 99 TYR A C 1
ATOM 690 O O . TYR A 1 99 ? -2.883 8.906 -28.955 1.00 60.81 99 TYR A O 1
ATOM 698 N N . SER A 1 100 ? -1.054 7.644 -28.702 1.00 48.44 100 SER A N 1
ATOM 699 C CA . SER A 1 100 ? -1.812 6.402 -28.474 1.00 48.44 100 SER A CA 1
ATOM 700 C C . SER A 1 100 ? -2.494 6.348 -27.093 1.00 48.44 100 SER A C 1
ATOM 702 O O . SER A 1 100 ? -3.425 5.567 -26.913 1.00 48.44 100 SER A O 1
ATOM 704 N N . ALA A 1 101 ? -2.089 7.212 -26.144 1.00 41.53 101 ALA A N 1
ATOM 705 C CA . ALA A 1 101 ? -2.482 7.169 -24.728 1.00 41.53 101 ALA A CA 1
ATOM 706 C C . ALA A 1 101 ? -3.139 8.451 -24.148 1.00 41.53 101 ALA A C 1
ATOM 708 O O . ALA A 1 101 ? -3.234 8.579 -22.929 1.00 41.53 101 ALA A O 1
ATOM 709 N N . GLU A 1 102 ? -3.662 9.394 -24.948 1.00 40.78 102 GLU A N 1
ATOM 710 C CA . GLU A 1 102 ? -4.489 10.523 -24.434 1.00 40.78 102 GLU A CA 1
ATOM 711 C C . GLU A 1 102 ? -5.911 10.084 -23.983 1.00 40.78 102 GLU A C 1
ATOM 713 O O . GLU A 1 102 ? -6.928 10.716 -24.266 1.00 40.78 102 GLU A O 1
ATOM 718 N N . LEU A 1 103 ? -5.983 8.975 -23.250 1.00 40.88 103 LEU A N 1
ATOM 719 C CA . LEU A 1 103 ? -7.189 8.398 -22.656 1.00 40.88 103 LEU A CA 1
ATOM 720 C C . LEU A 1 103 ? -7.591 9.063 -21.326 1.00 40.88 103 LEU A C 1
ATOM 722 O O . LEU A 1 103 ? -8.729 8.908 -20.893 1.00 40.88 103 LEU A O 1
ATOM 726 N N . PHE A 1 104 ? -6.691 9.832 -20.699 1.00 39.75 104 PHE A N 1
ATOM 727 C CA . PHE A 1 104 ? -6.890 10.409 -19.358 1.00 39.75 104 PHE A CA 1
ATOM 728 C C . PHE A 1 104 ? -6.456 11.880 -19.240 1.00 39.75 104 PHE A C 1
ATOM 730 O O . PHE A 1 104 ? -5.938 12.317 -18.216 1.00 39.75 104 PHE A O 1
ATOM 737 N N . ASN A 1 105 ? -6.669 12.679 -20.285 1.00 35.00 105 ASN A N 1
ATOM 738 C CA . ASN A 1 105 ? -6.642 14.137 -20.144 1.00 35.00 105 ASN A CA 1
ATOM 739 C C . ASN A 1 105 ? -7.928 14.602 -19.426 1.00 35.00 105 ASN A C 1
ATOM 741 O O . ASN A 1 105 ? -9.018 14.122 -19.738 1.00 35.00 105 ASN A O 1
ATOM 745 N N . SER A 1 106 ? -7.821 15.571 -18.512 1.00 35.38 106 SER A N 1
ATOM 746 C CA . SER A 1 106 ? -8.925 16.248 -17.809 1.00 35.38 106 SER A CA 1
ATOM 747 C C . SER A 1 106 ? -9.811 17.142 -18.703 1.00 35.38 106 SER A C 1
ATOM 749 O O . SER A 1 106 ? -10.282 18.203 -18.287 1.00 35.38 106 SER A O 1
ATOM 751 N N . SER A 1 107 ? -10.082 16.727 -19.941 1.00 38.81 107 SER A N 1
ATOM 752 C CA . SER A 1 107 ? -10.991 17.437 -20.840 1.00 38.81 107 SER A CA 1
ATOM 753 C C . SER A 1 107 ? -12.447 17.039 -20.573 1.00 38.81 107 SER A C 1
ATOM 755 O O . SER A 1 107 ? -12.768 15.868 -20.396 1.00 38.81 107 SER A O 1
ATOM 757 N N . SER A 1 108 ? -13.358 18.010 -20.588 1.00 35.25 108 SER A N 1
ATOM 758 C CA . SER A 1 108 ? -14.791 17.850 -20.285 1.00 35.25 108 SER A CA 1
ATOM 759 C C . SER A 1 108 ? -15.619 17.177 -21.395 1.00 35.25 108 SER A C 1
ATOM 761 O O . SER A 1 108 ? -16.833 17.373 -21.471 1.00 35.25 108 SER A O 1
ATOM 763 N N . LYS A 1 109 ? -14.988 16.407 -22.291 1.00 39.59 109 LYS A N 1
ATOM 764 C CA . LYS A 1 109 ? -15.648 15.759 -23.435 1.00 39.59 109 LYS A CA 1
ATOM 765 C C . LYS A 1 109 ? -15.319 14.269 -23.494 1.00 39.59 109 LYS A C 1
ATOM 767 O O . LYS A 1 109 ? -14.154 13.891 -23.454 1.00 39.59 109 LYS A O 1
ATOM 772 N N . ILE A 1 110 ? -16.357 13.449 -23.662 1.00 36.47 110 ILE A N 1
ATOM 773 C CA . ILE A 1 110 ? -16.256 12.001 -23.889 1.00 36.47 110 ILE A CA 1
ATOM 774 C C . ILE A 1 110 ? -15.567 11.749 -25.241 1.00 36.47 110 ILE A C 1
ATOM 776 O O . ILE A 1 110 ? -15.933 12.366 -26.244 1.00 36.47 110 ILE A O 1
ATOM 780 N N . ARG A 1 111 ? -14.579 10.847 -25.270 1.00 36.84 111 ARG A N 1
ATOM 781 C CA . ARG A 1 111 ? -13.877 10.396 -26.485 1.00 36.84 111 ARG A CA 1
ATOM 782 C C . ARG A 1 111 ? -13.856 8.871 -26.544 1.00 36.84 111 ARG A C 1
ATOM 784 O O . ARG A 1 111 ? -13.686 8.222 -25.518 1.00 36.84 111 ARG A O 1
ATOM 791 N N . THR A 1 112 ? -14.004 8.308 -27.739 1.00 35.31 112 THR A N 1
ATOM 792 C CA . THR A 1 112 ? -13.921 6.859 -27.980 1.00 35.31 112 THR A CA 1
ATOM 793 C C . THR A 1 112 ? -12.565 6.514 -28.597 1.00 35.31 112 THR A C 1
ATOM 795 O O . THR A 1 112 ? -12.082 7.230 -29.474 1.00 35.31 112 THR A O 1
ATOM 798 N N . VAL A 1 113 ? -11.942 5.434 -28.124 1.00 36.19 113 VAL A N 1
ATOM 799 C CA . VAL A 1 113 ? -10.612 4.972 -28.557 1.00 36.19 113 VAL A CA 1
ATOM 800 C C . VAL A 1 113 ? -10.712 4.254 -29.908 1.00 36.19 113 VAL A C 1
ATOM 802 O O . VAL A 1 113 ? -11.593 3.408 -30.071 1.00 36.19 113 VAL A O 1
ATOM 805 N N . PRO A 1 114 ? -9.827 4.531 -30.881 1.00 33.66 114 PRO A N 1
ATOM 806 C CA . PRO A 1 114 ? -9.895 3.896 -32.185 1.00 33.66 114 PRO A CA 1
ATOM 807 C C . PRO A 1 114 ? -9.138 2.562 -32.190 1.00 33.66 114 PRO A C 1
ATOM 809 O O . PRO A 1 114 ? -7.979 2.494 -32.580 1.00 33.66 114 PRO A O 1
ATOM 812 N N . VAL A 1 115 ? -9.840 1.487 -31.842 1.00 35.72 115 VAL A N 1
ATOM 813 C CA . VAL A 1 115 ? -9.772 0.227 -32.600 1.00 35.72 115 VAL A CA 1
ATOM 814 C C . VAL A 1 115 ? -11.219 -0.194 -32.827 1.00 35.72 115 VAL A C 1
ATOM 816 O O . VAL A 1 115 ? -11.765 -0.979 -32.074 1.00 35.72 115 VAL A O 1
ATOM 819 N N . LEU A 1 116 ? -11.866 0.487 -33.782 1.00 41.03 116 LEU A N 1
ATOM 820 C CA . LEU A 1 116 ? -13.201 0.219 -34.345 1.00 41.03 116 LEU A CA 1
ATOM 821 C C . LEU A 1 116 ? -14.248 -0.423 -33.404 1.00 41.03 116 LEU A C 1
ATOM 823 O O . LEU A 1 116 ? -15.005 -1.283 -33.830 1.00 41.03 116 LEU A O 1
ATOM 827 N N . CYS A 1 117 ? -14.372 0.024 -32.153 1.00 40.06 117 CYS A N 1
ATOM 828 C CA . CYS A 1 117 ? -15.445 -0.458 -31.287 1.00 40.06 117 CYS A CA 1
ATOM 829 C C . CYS A 1 117 ? -16.798 0.124 -31.728 1.00 40.06 117 CYS A C 1
ATOM 831 O O . CYS A 1 117 ? -16.928 1.332 -31.965 1.00 40.06 117 CYS A O 1
ATOM 833 N N . ASN A 1 118 ? -17.830 -0.721 -31.776 1.00 37.41 118 ASN A N 1
ATOM 834 C CA . ASN A 1 118 ? -19.198 -0.285 -32.032 1.00 37.41 118 ASN A CA 1
ATOM 835 C C . ASN A 1 118 ? -19.748 0.509 -30.834 1.00 37.41 118 ASN A C 1
ATOM 837 O O . ASN A 1 118 ? -20.102 -0.052 -29.802 1.00 37.41 118 ASN A O 1
ATOM 841 N N . GLY A 1 119 ? -19.850 1.832 -30.972 1.00 38.69 119 GLY A N 1
ATOM 842 C CA . GLY A 1 119 ? -20.574 2.667 -30.014 1.00 38.69 119 GLY A CA 1
ATOM 843 C C . GLY A 1 119 ? -22.085 2.520 -30.202 1.00 38.69 119 GLY A C 1
ATOM 844 O O . GLY A 1 119 ? -22.611 2.910 -31.244 1.00 38.69 119 GLY A O 1
ATOM 845 N N . LEU A 1 120 ? -22.791 1.984 -29.205 1.00 40.16 120 LEU A N 1
ATOM 846 C CA . LEU A 1 120 ? -24.256 2.000 -29.139 1.00 40.16 120 LEU A CA 1
ATOM 847 C C . LEU A 1 120 ? -24.706 3.187 -28.281 1.00 40.16 120 LEU A C 1
ATOM 849 O O . LEU A 1 120 ? -24.901 3.056 -27.076 1.00 40.16 120 LEU A O 1
ATOM 853 N N . SER A 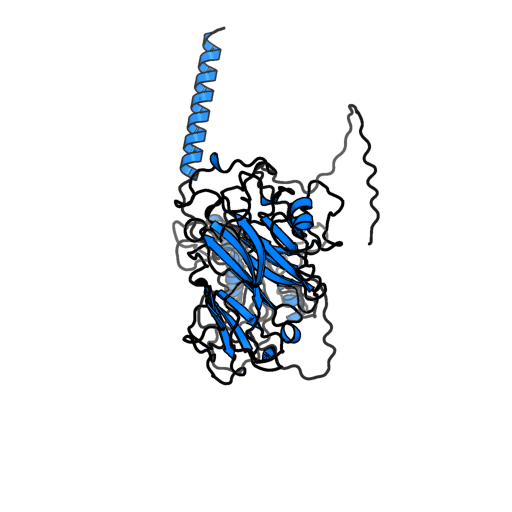1 121 ? -24.874 4.361 -28.890 1.00 37.19 121 SER A N 1
ATOM 854 C CA . SER A 1 121 ? -25.599 5.464 -28.253 1.00 37.19 121 SER A CA 1
ATOM 855 C C . SER A 1 121 ? -26.755 5.931 -29.136 1.00 37.19 121 SER A C 1
ATOM 857 O O . SER A 1 121 ? -26.591 6.311 -30.295 1.00 37.19 121 SER A O 1
ATOM 859 N N . SER A 1 122 ? -27.965 5.862 -28.580 1.00 34.00 122 SER A N 1
ATOM 860 C CA . SER A 1 122 ? -29.174 6.422 -29.175 1.00 34.00 122 SER A CA 1
ATOM 861 C C . SER A 1 122 ? -29.133 7.947 -29.086 1.00 34.00 122 SER A C 1
ATOM 863 O O . SER A 1 122 ? -28.909 8.519 -28.019 1.00 34.00 122 SER A O 1
ATOM 865 N N . ALA A 1 123 ? -29.362 8.599 -30.222 1.00 35.16 123 ALA A N 1
ATOM 866 C CA . ALA A 1 123 ? -29.374 10.043 -30.379 1.00 35.16 123 ALA A CA 1
ATOM 867 C C . ALA A 1 123 ? -30.504 10.708 -29.571 1.00 35.16 123 ALA A C 1
ATOM 869 O O . ALA A 1 123 ? -31.616 10.860 -30.068 1.00 35.16 123 ALA A O 1
ATOM 870 N N . SER A 1 124 ? -30.226 11.150 -28.344 1.00 34.91 124 SER A N 1
ATOM 871 C CA . SER A 1 124 ? -31.097 12.102 -27.640 1.00 34.91 124 SER A CA 1
ATOM 872 C C . SER A 1 124 ? -30.375 12.842 -26.509 1.00 34.91 124 SER A C 1
ATOM 874 O O . SER A 1 124 ? -30.749 12.734 -25.345 1.00 34.91 124 SER A O 1
ATOM 876 N N . SER A 1 125 ? -29.350 13.630 -26.832 1.00 33.31 125 SER A N 1
ATOM 877 C CA . SER A 1 125 ? -29.004 14.819 -26.041 1.00 33.31 125 SER A CA 1
ATOM 878 C C . SER A 1 125 ? -28.158 15.781 -26.876 1.00 33.31 125 SER A C 1
ATOM 880 O O . SER A 1 125 ? -27.348 15.378 -27.709 1.00 33.31 125 SER A O 1
ATOM 882 N N . ALA A 1 126 ? -28.402 17.079 -26.703 1.00 38.12 126 ALA A N 1
ATOM 883 C CA . ALA A 1 126 ? -27.719 18.149 -27.416 1.00 38.12 126 ALA A CA 1
ATOM 884 C C . ALA A 1 126 ? -26.279 18.311 -26.899 1.00 38.12 126 ALA A C 1
ATOM 886 O O . ALA A 1 126 ? -25.975 19.213 -26.124 1.00 38.12 126 ALA A O 1
ATOM 887 N N . GLN A 1 127 ? -25.388 17.421 -27.322 1.00 32.50 127 GLN A N 1
ATOM 888 C CA . GLN A 1 127 ? -23.940 17.556 -27.184 1.00 32.50 127 GLN A CA 1
ATOM 889 C C . GLN A 1 127 ? -23.306 17.356 -28.565 1.00 32.50 127 GLN A C 1
ATOM 891 O O . GLN A 1 127 ? -23.820 16.615 -29.398 1.00 32.50 127 GLN A O 1
ATOM 896 N N . SER A 1 128 ? -22.264 18.142 -28.842 1.00 34.38 128 SER A N 1
ATOM 897 C CA . SER A 1 128 ? -21.679 18.410 -30.164 1.00 34.38 128 SER A CA 1
ATOM 898 C C . SER A 1 128 ? -21.666 17.215 -31.127 1.00 34.38 128 SER A C 1
ATOM 900 O O . SER A 1 128 ? -21.172 16.150 -30.774 1.00 34.38 128 SER A O 1
ATOM 902 N N . LYS A 1 129 ? -22.106 17.444 -32.375 1.00 36.25 129 LYS A N 1
ATOM 903 C CA . LYS A 1 129 ? -22.188 16.490 -33.508 1.00 36.25 129 LYS A CA 1
ATOM 904 C C . LYS A 1 129 ? -20.906 15.693 -33.842 1.00 36.25 129 LYS A C 1
ATOM 906 O O . LYS A 1 129 ? -20.944 14.870 -34.746 1.00 36.25 129 LYS A O 1
ATOM 911 N N . ASP A 1 130 ? -19.804 15.934 -33.140 1.00 36.78 130 ASP A N 1
ATOM 912 C CA . ASP A 1 130 ? -18.470 15.397 -33.422 1.00 36.78 130 ASP A CA 1
ATOM 913 C C . ASP A 1 130 ? -18.041 14.274 -32.450 1.00 36.78 130 ASP A C 1
ATOM 915 O O . ASP A 1 130 ? -17.051 13.594 -32.680 1.00 36.78 130 ASP A O 1
ATOM 919 N N . SER A 1 131 ? -18.777 14.045 -31.350 1.00 38.25 131 SER A N 1
ATOM 920 C CA . SER A 1 131 ? -18.375 13.120 -30.267 1.00 38.25 131 SER A CA 1
ATOM 921 C C . SER A 1 131 ? -19.242 11.857 -30.138 1.00 38.25 131 SER A C 1
ATOM 923 O O . SER A 1 131 ? -19.313 11.263 -29.068 1.00 38.25 131 SER A O 1
ATOM 925 N N . THR A 1 132 ? -19.938 11.454 -31.203 1.00 40.66 132 THR A N 1
ATOM 926 C CA . THR A 1 132 ? -20.875 10.304 -31.207 1.00 40.66 132 THR A CA 1
ATOM 927 C C . THR A 1 132 ? -20.721 9.372 -32.412 1.00 40.66 132 THR A C 1
ATOM 929 O O . THR A 1 132 ? -21.527 8.462 -32.594 1.00 40.66 132 THR A O 1
ATOM 932 N N . GLN A 1 133 ? -19.704 9.555 -33.256 1.00 46.69 133 GLN A N 1
ATOM 933 C CA . GLN A 1 133 ? -19.580 8.741 -34.463 1.00 46.69 133 GLN A CA 1
ATOM 934 C C . GLN A 1 133 ? -18.886 7.411 -34.162 1.00 46.69 133 GLN A C 1
ATOM 936 O O . GLN A 1 133 ? -17.674 7.351 -33.972 1.00 46.69 133 GLN A O 1
ATOM 941 N N . ASN A 1 134 ? -19.671 6.330 -34.156 1.00 57.09 134 ASN A N 1
ATOM 942 C CA . ASN A 1 134 ? -19.155 4.979 -34.345 1.00 57.09 134 ASN A CA 1
ATOM 943 C C . ASN A 1 134 ? -18.362 4.980 -35.658 1.00 57.09 134 ASN A C 1
ATOM 945 O O . ASN A 1 134 ? -18.938 5.104 -36.736 1.00 57.09 134 ASN A O 1
ATOM 949 N N . TYR A 1 135 ? -17.037 4.916 -35.553 1.00 58.66 135 TYR A N 1
ATOM 950 C CA . TYR A 1 135 ? -16.152 5.113 -36.693 1.00 58.66 135 TYR A CA 1
ATOM 951 C C . TYR A 1 135 ? -16.248 3.955 -37.696 1.00 58.66 135 TYR A C 1
ATOM 953 O O . TYR A 1 135 ? -16.099 4.177 -38.893 1.00 58.66 135 TYR A O 1
ATOM 961 N N . CYS A 1 136 ? -16.601 2.746 -37.241 1.00 66.25 136 CYS A N 1
ATOM 962 C CA . CYS A 1 136 ? -16.909 1.644 -38.147 1.00 66.25 136 CYS A CA 1
ATOM 963 C C . CYS A 1 136 ? -18.175 1.922 -38.956 1.00 66.25 136 CYS A C 1
ATOM 965 O O . CYS A 1 136 ? -18.157 1.853 -40.182 1.00 66.25 136 CYS A O 1
ATOM 967 N N . LYS A 1 137 ? -19.247 2.333 -38.277 1.00 70.88 137 LYS A N 1
ATOM 968 C CA . LYS A 1 137 ? -20.482 2.770 -38.927 1.00 70.88 137 LYS A CA 1
ATOM 969 C C . LYS A 1 137 ? -20.256 3.969 -39.843 1.00 70.88 137 LYS A C 1
ATOM 971 O O . LYS A 1 137 ? -20.852 4.037 -40.908 1.00 70.88 137 LYS A O 1
ATOM 976 N N . LEU A 1 138 ? -19.383 4.902 -39.463 1.00 72.62 138 LEU A N 1
ATOM 977 C CA . LEU A 1 138 ? -19.002 6.040 -40.294 1.00 72.62 138 LEU A CA 1
ATOM 978 C C . LEU A 1 138 ? -18.319 5.563 -41.577 1.00 72.62 138 LEU A C 1
ATOM 980 O O . LEU A 1 138 ? -18.706 6.000 -42.657 1.00 72.62 138 LEU A O 1
ATOM 984 N N . VAL A 1 139 ? -17.349 4.649 -41.478 1.00 77.38 139 VAL A N 1
ATOM 985 C CA . VAL A 1 139 ? -16.710 4.041 -42.653 1.00 77.38 139 VAL A CA 1
ATOM 986 C C . VAL A 1 139 ? -17.753 3.298 -43.485 1.00 77.38 139 VAL A C 1
ATOM 988 O O . VAL A 1 139 ? -17.830 3.537 -44.684 1.00 77.38 139 VAL A O 1
ATOM 991 N N . TRP A 1 140 ? -18.593 2.458 -42.879 1.00 80.00 140 TRP A N 1
ATOM 992 C CA . TRP A 1 140 ? -19.615 1.700 -43.596 1.00 80.00 140 TRP A CA 1
ATOM 993 C C . TRP A 1 140 ? -20.606 2.616 -44.314 1.00 80.00 140 TRP A C 1
ATOM 995 O O . TRP A 1 140 ? -20.708 2.575 -45.534 1.00 80.00 140 TRP A O 1
ATOM 1005 N N . GLU A 1 141 ? -21.296 3.504 -43.604 1.00 83.31 141 GLU A N 1
ATOM 1006 C CA . GLU A 1 141 ? -22.305 4.380 -44.203 1.00 83.31 141 GLU A CA 1
ATOM 1007 C C . GLU A 1 141 ? -21.724 5.293 -45.281 1.00 83.31 141 GLU A C 1
ATOM 1009 O O . GLU A 1 141 ? -22.366 5.508 -46.310 1.00 83.31 141 GLU A O 1
ATOM 1014 N N . THR A 1 142 ? -20.496 5.778 -45.085 1.00 85.00 142 THR A N 1
ATOM 1015 C CA . THR A 1 142 ? -19.857 6.693 -46.037 1.00 85.00 142 THR A CA 1
ATOM 1016 C C . THR A 1 142 ? -19.259 5.951 -47.238 1.00 85.00 142 THR A C 1
ATOM 1018 O O . THR A 1 142 ? -19.302 6.461 -48.354 1.00 85.00 142 THR A O 1
ATOM 1021 N N . CYS A 1 143 ? -18.723 4.741 -47.050 1.00 85.69 143 CYS A N 1
ATOM 1022 C CA . CYS A 1 143 ? -17.943 4.033 -48.069 1.00 85.69 143 CYS A CA 1
ATOM 1023 C C . CYS A 1 143 ? -18.608 2.781 -48.659 1.00 85.69 143 CYS A C 1
ATOM 1025 O O . CYS A 1 143 ? -18.088 2.242 -49.635 1.00 85.69 143 CYS A O 1
ATOM 1027 N N . LYS A 1 144 ? -19.747 2.298 -48.137 1.00 87.75 144 LYS A N 1
ATOM 1028 C CA . LYS A 1 144 ? -20.305 0.971 -48.487 1.00 87.75 144 LYS A CA 1
ATOM 1029 C C . LYS A 1 144 ? -20.549 0.723 -49.972 1.00 87.75 144 LYS A C 1
ATOM 1031 O O . LYS A 1 144 ? -20.418 -0.411 -50.428 1.00 87.75 144 LYS A O 1
ATOM 1036 N N . ASN A 1 145 ? -20.873 1.775 -50.720 1.00 88.38 145 ASN A N 1
ATOM 1037 C CA . ASN A 1 145 ? -21.151 1.720 -52.159 1.00 88.38 145 ASN A CA 1
ATOM 1038 C C . ASN A 1 145 ? -20.064 2.385 -53.016 1.00 88.38 145 ASN A C 1
ATOM 1040 O O . ASN A 1 145 ? -20.229 2.495 -54.234 1.00 88.38 145 ASN A O 1
ATOM 1044 N N . VAL A 1 146 ? -18.978 2.835 -52.389 1.00 88.31 146 VAL A N 1
ATOM 1045 C CA . VAL A 1 146 ? -17.854 3.487 -53.055 1.00 88.31 146 VAL A CA 1
ATOM 1046 C C . VAL A 1 146 ? -16.829 2.422 -53.399 1.00 88.31 146 VAL A C 1
ATOM 1048 O O . VAL A 1 146 ? -16.449 1.608 -52.560 1.00 88.31 146 VAL A O 1
ATOM 1051 N N . THR A 1 147 ? -16.394 2.408 -54.652 1.00 87.25 147 THR A N 1
ATOM 1052 C CA . THR A 1 147 ? -15.336 1.503 -55.085 1.00 87.25 147 THR A CA 1
ATOM 1053 C C . THR A 1 147 ? -14.008 1.969 -54.492 1.00 87.25 147 THR A C 1
ATOM 1055 O O . THR A 1 147 ? -13.605 3.109 -54.714 1.00 87.25 147 THR A O 1
ATOM 1058 N N . ILE A 1 148 ? -13.334 1.085 -53.754 1.00 83.75 148 ILE A N 1
ATOM 1059 C CA . ILE A 1 148 ? -12.002 1.322 -53.189 1.00 83.75 148 ILE A CA 1
ATOM 1060 C C . ILE A 1 148 ? -11.073 0.262 -53.789 1.00 83.75 148 ILE A C 1
ATOM 1062 O O . ILE A 1 148 ? -11.282 -0.937 -53.592 1.00 83.75 148 ILE A O 1
ATOM 1066 N N . LEU A 1 149 ? -10.082 0.691 -54.571 1.00 81.38 149 LEU A N 1
ATOM 1067 C CA . LEU A 1 149 ? -9.042 -0.204 -55.087 1.00 81.38 149 LEU A CA 1
ATOM 1068 C C . LEU A 1 149 ? -8.132 -0.643 -53.939 1.00 81.38 149 LEU A C 1
ATOM 1070 O O . LEU A 1 149 ? -7.820 0.172 -53.078 1.00 81.38 149 LEU A O 1
ATOM 1074 N N . ASP A 1 150 ? -7.735 -1.919 -53.917 1.00 72.69 150 ASP A N 1
ATOM 1075 C CA . ASP A 1 150 ? -6.875 -2.500 -52.872 1.00 72.69 150 ASP A CA 1
ATOM 1076 C C . ASP A 1 150 ? -7.318 -2.088 -51.458 1.00 72.69 150 ASP A C 1
ATOM 1078 O O . ASP A 1 150 ? -6.536 -1.607 -50.630 1.00 72.69 150 ASP A O 1
ATOM 1082 N N . SER A 1 151 ? -8.632 -2.201 -51.231 1.00 75.00 151 SER A N 1
ATOM 1083 C CA . SER A 1 151 ? -9.282 -1.717 -50.022 1.00 75.00 151 SER A CA 1
ATOM 1084 C C . SER A 1 151 ? -8.586 -2.290 -48.784 1.00 75.00 151 SER A C 1
ATOM 1086 O O . SER A 1 151 ? -8.465 -3.512 -48.667 1.00 75.00 151 SER A O 1
ATOM 1088 N N . PRO A 1 152 ? -8.198 -1.448 -47.802 1.00 67.38 152 PRO A N 1
ATOM 1089 C CA . PRO A 1 152 ? -7.614 -1.926 -46.549 1.00 67.38 152 PRO A CA 1
ATOM 1090 C C . PRO A 1 152 ? -8.620 -2.742 -45.724 1.00 67.38 152 PRO A C 1
ATOM 1092 O O . PRO A 1 152 ? -8.256 -3.294 -44.689 1.00 67.38 152 PRO A O 1
ATOM 1095 N N . PHE A 1 153 ? -9.875 -2.807 -46.182 1.00 72.94 153 PHE A N 1
ATOM 1096 C CA . PHE A 1 153 ? -10.967 -3.532 -45.568 1.00 72.94 153 PHE A CA 1
ATOM 1097 C C . PHE A 1 153 ? -11.312 -4.861 -46.270 1.00 72.94 153 PHE A C 1
ATOM 1099 O O . PHE A 1 153 ? -12.463 -5.293 -46.233 1.00 72.94 153 PHE A O 1
ATOM 1106 N N . GLN A 1 154 ? -10.362 -5.511 -46.943 1.00 66.56 154 GLN A N 1
ATOM 1107 C CA . GLN A 1 154 ? -10.536 -6.862 -47.503 1.00 66.56 154 GLN A CA 1
ATOM 1108 C C . GLN A 1 154 ? -10.037 -7.949 -46.527 1.00 66.56 154 GLN A C 1
ATOM 1110 O O . GLN A 1 154 ? -9.091 -7.730 -45.773 1.00 66.56 154 GLN A O 1
ATOM 1115 N N . LEU A 1 155 ? -10.673 -9.130 -46.535 1.00 54.84 155 LEU A N 1
ATOM 1116 C CA . LEU A 1 155 ? -10.267 -10.291 -45.724 1.00 54.84 155 LEU A CA 1
ATOM 1117 C C . LEU A 1 155 ? -8.922 -10.871 -46.205 1.00 54.84 155 LEU A C 1
ATOM 1119 O O . LEU A 1 155 ? -8.767 -11.103 -47.406 1.00 54.84 155 LEU A O 1
ATOM 1123 N N . PRO A 1 156 ? -7.978 -11.222 -45.310 1.00 45.88 156 PRO A N 1
ATOM 1124 C CA . PRO A 1 156 ? -6.855 -12.076 -45.673 1.00 45.88 156 PRO A CA 1
ATOM 1125 C C . PRO A 1 156 ? -7.362 -13.514 -45.865 1.00 45.88 156 PRO A C 1
ATOM 1127 O O . PRO A 1 156 ? -7.798 -14.152 -44.907 1.00 45.88 156 PRO A O 1
ATOM 1130 N N . LEU A 1 157 ? -7.311 -14.054 -47.086 1.00 42.72 157 LEU A N 1
ATOM 1131 C CA . LEU A 1 157 ? -7.576 -15.480 -47.311 1.00 42.72 157 LEU A CA 1
ATOM 1132 C C . LEU A 1 157 ? -6.498 -16.317 -46.600 1.00 42.72 157 LEU A C 1
ATOM 1134 O O . LEU A 1 157 ? -5.300 -16.132 -46.829 1.00 42.72 157 LEU A O 1
ATOM 1138 N N . GLN A 1 158 ? -6.913 -17.256 -45.745 1.00 36.62 158 GLN A N 1
ATOM 1139 C CA . GLN A 1 158 ? -6.017 -18.273 -45.194 1.00 36.62 158 GLN A CA 1
ATOM 1140 C C . GLN A 1 158 ? -5.427 -19.102 -46.342 1.00 36.62 158 GLN A C 1
ATOM 1142 O O . GLN A 1 158 ? -6.139 -19.843 -47.013 1.00 36.62 158 GLN A O 1
ATOM 1147 N N . GLY A 1 159 ? -4.114 -18.979 -46.544 1.00 35.88 159 GLY A N 1
ATOM 1148 C CA . GLY A 1 159 ? -3.356 -19.806 -47.480 1.00 35.88 159 GLY A CA 1
ATOM 1149 C C . GLY A 1 159 ? -2.870 -19.069 -48.727 1.00 35.88 159 GLY A C 1
ATOM 1150 O O . GLY A 1 159 ? -3.408 -19.257 -49.807 1.00 35.88 159 GLY A O 1
ATOM 1151 N N . GLY A 1 160 ? -1.797 -18.286 -48.574 1.00 37.06 160 GLY A N 1
ATOM 1152 C CA . GLY A 1 160 ? -0.615 -18.290 -49.454 1.00 37.06 160 GLY A CA 1
ATOM 1153 C C . GLY A 1 160 ? -0.739 -18.142 -50.979 1.00 37.06 160 GLY A C 1
ATOM 1154 O O . GLY A 1 160 ? 0.268 -18.346 -51.651 1.00 37.06 160 GLY A O 1
ATOM 1155 N N . ALA A 1 161 ? -1.886 -17.784 -51.550 1.00 32.94 161 ALA A N 1
ATOM 1156 C CA . ALA A 1 161 ? -2.021 -17.489 -52.974 1.00 32.94 161 ALA A CA 1
ATOM 1157 C C . ALA A 1 161 ? -2.527 -16.056 -53.153 1.00 32.94 161 ALA A C 1
ATOM 1159 O O . ALA A 1 161 ? -3.635 -15.719 -52.741 1.00 32.94 161 ALA A O 1
ATOM 1160 N N . GLY A 1 162 ? -1.695 -15.201 -53.755 1.00 45.88 162 GLY A N 1
ATOM 1161 C CA . GLY A 1 162 ? -2.109 -13.860 -54.155 1.00 45.88 162 GLY A CA 1
ATOM 1162 C C . GLY A 1 162 ? -3.295 -13.929 -55.119 1.00 45.88 162 GLY A C 1
ATOM 1163 O O . GLY A 1 162 ? -3.292 -14.732 -56.051 1.00 45.88 162 GLY A O 1
ATOM 1164 N N . LEU A 1 163 ? -4.298 -13.082 -54.893 1.00 46.22 163 LEU A N 1
ATOM 1165 C CA . LEU A 1 163 ? -5.457 -12.909 -55.767 1.00 46.22 163 LEU A CA 1
ATOM 1166 C C . LEU A 1 163 ? -5.685 -11.410 -56.037 1.00 46.22 163 LEU A C 1
ATOM 1168 O O . LEU A 1 163 ? -5.159 -10.568 -55.311 1.00 46.22 163 LEU A O 1
ATOM 1172 N N . PRO A 1 164 ? -6.332 -11.093 -57.171 1.00 41.78 164 PRO A N 1
ATOM 1173 C CA . PRO A 1 164 ? -5.999 -9.967 -58.031 1.00 41.78 164 PRO A CA 1
ATOM 1174 C C . PRO A 1 164 ? -6.460 -8.635 -57.454 1.00 41.78 164 PRO A C 1
ATOM 1176 O O . PRO A 1 164 ? -7.378 -8.587 -56.644 1.00 41.78 164 PRO A O 1
ATOM 1179 N N . SER A 1 165 ? -5.862 -7.555 -57.956 1.00 52.22 165 SER A N 1
ATOM 1180 C CA . SER A 1 165 ? -6.335 -6.177 -57.813 1.00 52.22 165 SER A CA 1
ATOM 1181 C C . SER A 1 165 ? -7.786 -6.060 -58.307 1.00 52.22 165 SER A C 1
ATOM 1183 O O . SER A 1 165 ? -8.042 -5.719 -59.466 1.00 52.22 165 SER A O 1
ATOM 1185 N N . SER A 1 166 ? -8.752 -6.418 -57.469 1.00 54.84 166 SER A N 1
ATOM 1186 C CA . SER A 1 166 ? -10.170 -6.289 -57.766 1.00 54.84 166 SER A CA 1
ATOM 1187 C C . SER A 1 166 ? -10.694 -5.091 -57.001 1.00 54.84 166 SER A C 1
ATOM 1189 O O . SER A 1 166 ? -10.774 -5.100 -55.773 1.00 54.84 166 SER A O 1
ATOM 1191 N N . SER A 1 167 ? -11.050 -4.051 -57.747 1.00 55.50 167 SER A N 1
ATOM 1192 C CA . SER A 1 167 ? -11.857 -2.957 -57.234 1.00 55.50 167 SER A CA 1
ATOM 1193 C C . SER A 1 167 ? -13.109 -3.532 -56.576 1.00 55.50 167 SER A C 1
ATOM 1195 O O . SER A 1 167 ? -13.872 -4.219 -57.255 1.00 55.50 167 SER A O 1
ATOM 1197 N N . SER A 1 168 ? -13.327 -3.278 -55.292 1.00 66.38 168 SER A N 1
ATOM 1198 C CA . SER A 1 168 ? -14.500 -3.804 -54.594 1.00 66.38 168 SER A CA 1
ATOM 1199 C C . SER A 1 168 ? -15.129 -2.719 -53.739 1.00 66.38 168 SER A C 1
ATOM 1201 O O . SER A 1 168 ? -14.425 -2.008 -53.015 1.00 66.38 168 SER A O 1
ATOM 1203 N N . LYS A 1 169 ? -16.450 -2.596 -53.796 1.00 83.38 169 LYS A N 1
ATOM 1204 C CA . LYS A 1 169 ? -17.215 -1.868 -52.783 1.00 83.38 169 LYS A CA 1
ATOM 1205 C C . LYS A 1 169 ? -17.232 -2.691 -51.503 1.00 83.38 169 LYS A C 1
ATOM 1207 O O . LYS A 1 169 ? -17.094 -3.912 -51.553 1.00 83.38 169 LYS A O 1
ATOM 1212 N N . LEU A 1 170 ? -17.454 -2.058 -50.351 1.00 81.19 170 LEU A N 1
ATOM 1213 C CA . LEU A 1 170 ? -17.593 -2.836 -49.114 1.00 81.19 170 LEU A CA 1
ATOM 1214 C C . LEU A 1 170 ? -18.785 -3.797 -49.205 1.00 81.19 170 LEU A C 1
ATOM 1216 O O . LEU A 1 170 ? -18.672 -4.918 -48.738 1.00 81.19 170 LEU A O 1
ATOM 1220 N N . THR A 1 171 ? -19.866 -3.410 -49.885 1.00 83.56 171 THR A N 1
ATOM 1221 C CA . THR A 1 171 ? -21.023 -4.282 -50.171 1.00 83.56 171 THR A CA 1
ATOM 1222 C C . THR A 1 171 ? -20.725 -5.454 -51.106 1.00 83.56 171 THR A C 1
ATOM 1224 O O . THR A 1 171 ? -21.469 -6.429 -51.093 1.00 83.56 171 THR A O 1
ATOM 1227 N N . ASP A 1 172 ? -19.645 -5.393 -51.891 1.00 79.25 172 ASP A N 1
ATOM 1228 C CA . ASP A 1 172 ? -19.221 -6.516 -52.736 1.00 79.25 172 ASP A CA 1
ATOM 1229 C C . ASP A 1 172 ? -18.442 -7.570 -51.921 1.00 79.25 172 ASP A C 1
ATOM 1231 O O . ASP A 1 172 ? -18.360 -8.728 -52.323 1.00 79.25 172 ASP A O 1
ATOM 1235 N N . VAL A 1 173 ? -17.854 -7.168 -50.785 1.00 72.62 173 VAL A N 1
ATOM 1236 C CA . VAL A 1 173 ? -16.980 -8.004 -49.934 1.00 72.62 173 VAL A CA 1
ATOM 1237 C C . VAL A 1 173 ? -17.683 -8.452 -48.650 1.00 72.62 173 VAL A C 1
ATOM 1239 O O . VAL A 1 173 ? -17.423 -9.543 -48.148 1.00 72.62 173 VAL A O 1
ATOM 1242 N N . TRP A 1 174 ? -18.581 -7.625 -48.123 1.00 77.38 174 TRP A N 1
ATOM 1243 C CA . TRP A 1 174 ? -19.219 -7.783 -46.821 1.00 77.38 174 TRP A CA 1
ATOM 1244 C C . TRP A 1 174 ? -20.736 -7.824 -46.971 1.00 77.38 174 TRP A C 1
ATOM 1246 O O . TRP A 1 174 ? -21.328 -6.974 -47.637 1.00 77.38 174 TRP A O 1
ATOM 1256 N N . GLN A 1 175 ? -21.371 -8.799 -46.319 1.00 79.62 175 GLN A N 1
ATOM 1257 C CA . GLN A 1 175 ? -22.811 -9.041 -46.447 1.00 79.62 175 GLN A CA 1
ATOM 1258 C C . GLN A 1 175 ? -23.659 -7.994 -45.703 1.00 79.62 175 GLN A C 1
ATOM 1260 O O . GLN A 1 175 ? -24.783 -7.708 -46.119 1.00 79.62 175 GLN A O 1
ATOM 1265 N N . SER A 1 176 ? -23.129 -7.380 -44.640 1.00 80.12 176 SER A N 1
ATOM 1266 C CA . SER A 1 176 ? -23.817 -6.341 -43.869 1.00 80.12 176 SER A CA 1
ATOM 1267 C C . SER A 1 176 ? -22.857 -5.397 -43.128 1.00 80.12 176 SER A C 1
ATOM 1269 O O . SER A 1 176 ? -21.672 -5.695 -42.966 1.00 80.12 176 SER A O 1
ATOM 1271 N N . GLU A 1 177 ? -23.393 -4.269 -42.627 1.00 77.25 177 GLU A N 1
ATOM 1272 C CA . GLU A 1 177 ? -22.688 -3.354 -41.703 1.00 77.25 177 GLU A CA 1
ATOM 1273 C C . GLU A 1 177 ? -22.140 -4.116 -40.502 1.00 77.25 177 GLU A C 1
ATOM 1275 O O . GLU A 1 177 ? -21.012 -3.890 -40.070 1.00 77.25 177 GLU A O 1
ATOM 1280 N N . SER A 1 178 ? -22.950 -5.043 -39.990 1.00 69.12 178 SER A N 1
ATOM 1281 C CA . SER A 1 178 ? -22.614 -5.856 -38.833 1.00 69.12 178 SER A CA 1
ATOM 1282 C C . SER A 1 178 ? -21.429 -6.768 -39.121 1.00 69.12 178 SER A C 1
ATOM 1284 O O . SER A 1 178 ? -20.526 -6.845 -38.296 1.00 69.12 178 SER A O 1
ATOM 1286 N N . ASP A 1 179 ? -21.384 -7.409 -40.292 1.00 69.12 179 ASP A N 1
ATOM 1287 C CA . ASP A 1 179 ? -20.293 -8.325 -40.663 1.00 69.12 179 ASP A CA 1
ATOM 1288 C C . ASP A 1 179 ? -18.974 -7.578 -40.874 1.00 69.12 179 ASP A C 1
ATOM 1290 O O . ASP A 1 179 ? -17.913 -8.009 -40.412 1.00 69.12 179 ASP A O 1
ATOM 1294 N N . PHE A 1 180 ? -19.052 -6.418 -41.528 1.00 73.88 180 PHE A N 1
ATOM 1295 C CA . PHE A 1 180 ? -17.926 -5.509 -41.712 1.00 73.88 180 PHE A CA 1
ATOM 1296 C C . PHE A 1 180 ? -17.385 -5.008 -40.369 1.00 73.88 180 PHE A C 1
ATOM 1298 O O . PHE A 1 180 ? -16.186 -5.113 -40.098 1.00 73.88 180 PHE A O 1
ATOM 1305 N N . CYS A 1 181 ? -18.267 -4.517 -39.496 1.00 69.69 181 CYS A N 1
ATOM 1306 C CA . CYS A 1 181 ? -17.864 -4.019 -38.187 1.00 69.69 181 CYS A CA 1
ATOM 1307 C C . CYS A 1 181 ? -17.429 -5.121 -37.231 1.00 69.69 181 CYS A C 1
ATOM 1309 O O . CYS A 1 181 ? -16.521 -4.891 -36.446 1.00 69.69 181 CYS A O 1
ATOM 1311 N N . THR A 1 182 ? -17.976 -6.326 -37.347 1.00 60.16 182 THR A N 1
ATOM 1312 C CA . THR A 1 182 ? -17.516 -7.500 -36.595 1.00 60.16 182 THR A CA 1
ATOM 1313 C C . THR A 1 182 ? -16.097 -7.894 -36.988 1.00 60.16 182 THR A C 1
ATOM 1315 O O . THR A 1 182 ? -15.281 -8.251 -36.143 1.00 60.16 182 THR A O 1
ATOM 1318 N N . SER A 1 183 ? -15.763 -7.786 -38.270 1.00 62.56 183 SER A N 1
ATOM 1319 C CA . SER A 1 183 ? -14.467 -8.248 -38.769 1.00 62.56 183 SER A CA 1
ATOM 1320 C C . SER A 1 183 ? -13.331 -7.259 -38.517 1.00 62.56 183 SER A C 1
ATOM 1322 O O . SER A 1 183 ? -12.207 -7.680 -38.259 1.00 62.56 183 SER A O 1
ATOM 1324 N N . PHE A 1 184 ? -13.607 -5.950 -38.550 1.00 59.25 184 PHE A N 1
ATOM 1325 C CA . PHE A 1 184 ? -12.597 -4.914 -38.279 1.00 59.25 184 PHE A CA 1
ATOM 1326 C C . PHE A 1 184 ? -12.674 -4.307 -36.876 1.00 59.25 184 PHE A C 1
ATOM 1328 O O . PHE A 1 184 ? -11.696 -3.722 -36.415 1.00 59.25 184 PHE A O 1
ATOM 1335 N N . GLY A 1 185 ? -13.818 -4.436 -36.210 1.00 51.31 185 GLY A N 1
ATOM 1336 C CA . GLY A 1 185 ? -14.084 -3.965 -34.851 1.00 51.31 185 GLY A CA 1
ATOM 1337 C C . GLY A 1 185 ? -14.188 -5.065 -33.793 1.00 51.31 185 GLY A C 1
ATOM 1338 O O . GLY A 1 185 ? -14.292 -4.744 -32.613 1.00 51.31 185 GLY A O 1
ATOM 1339 N N . GLY A 1 186 ? -14.134 -6.344 -34.189 1.00 43.75 186 GLY A N 1
ATOM 1340 C CA . GLY A 1 186 ? -14.475 -7.483 -33.327 1.00 43.75 186 GLY A CA 1
ATOM 1341 C C . GLY A 1 186 ? -15.993 -7.706 -33.245 1.00 43.75 186 GLY A C 1
ATOM 1342 O O . GLY A 1 186 ? -16.768 -6.773 -33.451 1.00 43.75 186 GLY A O 1
ATOM 1343 N N . SER A 1 187 ? -16.436 -8.945 -32.985 1.00 38.25 187 SER A N 1
ATOM 1344 C CA . SER A 1 187 ? -17.863 -9.309 -33.002 1.00 38.25 187 SER A CA 1
ATOM 1345 C C . SER A 1 187 ? -18.722 -8.444 -32.090 1.00 38.25 187 SER A C 1
ATOM 1347 O O . SER A 1 187 ? -18.366 -8.203 -30.943 1.00 38.25 187 SER A O 1
ATOM 1349 N N . SER A 1 188 ? -19.913 -8.065 -32.566 1.00 40.34 188 SER A N 1
ATOM 1350 C CA . SER A 1 188 ? -20.999 -7.599 -31.689 1.00 40.34 188 SER A CA 1
ATOM 1351 C C . SER A 1 188 ? -21.652 -8.732 -30.890 1.00 40.34 188 SER A C 1
ATOM 1353 O O . SER A 1 188 ? -22.588 -8.486 -30.134 1.00 40.34 188 SER A O 1
ATOM 1355 N N . ASP A 1 189 ? -21.174 -9.963 -31.063 1.00 33.81 189 ASP A N 1
ATOM 1356 C CA . ASP A 1 189 ? -21.517 -11.096 -30.218 1.00 33.81 189 ASP A CA 1
ATOM 1357 C C . ASP A 1 189 ? -20.623 -11.088 -28.976 1.00 33.81 189 ASP A C 1
ATOM 1359 O O . ASP A 1 189 ? -19.467 -10.670 -29.050 1.00 33.81 189 ASP A O 1
ATOM 1363 N N . ASN A 1 190 ? -21.185 -11.548 -27.856 1.00 43.38 190 ASN A N 1
ATOM 1364 C CA . ASN A 1 190 ? -20.719 -11.511 -26.458 1.00 43.38 190 ASN A CA 1
ATOM 1365 C C . ASN A 1 190 ? -19.279 -12.006 -26.137 1.00 43.38 190 ASN A C 1
ATOM 1367 O O . ASN A 1 190 ? -19.024 -12.407 -25.005 1.00 43.38 190 ASN A O 1
ATOM 1371 N N . GLN A 1 191 ? -18.324 -12.014 -27.069 1.00 38.34 191 GLN A N 1
ATOM 1372 C CA . GLN A 1 191 ? -16.980 -12.577 -26.893 1.00 38.34 191 GLN A CA 1
ATOM 1373 C C . GLN A 1 191 ? -15.838 -11.816 -27.604 1.00 38.34 191 GLN A C 1
ATOM 1375 O O . GLN A 1 191 ? -14.749 -12.367 -27.765 1.00 38.34 191 GLN A O 1
ATOM 1380 N N . SER A 1 192 ? -15.990 -10.539 -27.974 1.00 29.83 192 SER A N 1
ATOM 1381 C CA . SER A 1 192 ? -14.827 -9.716 -28.357 1.00 29.83 192 SER A CA 1
ATOM 1382 C C . SER A 1 192 ? -14.063 -9.241 -27.110 1.00 29.83 192 SER A C 1
ATOM 1384 O O . SER A 1 192 ? -14.528 -8.388 -26.353 1.00 29.83 192 SER A O 1
ATOM 1386 N N . VAL A 1 193 ? -12.890 -9.833 -26.893 1.00 33.16 193 VAL A N 1
ATOM 1387 C CA . VAL A 1 193 ? -12.049 -9.712 -25.695 1.00 33.16 193 VAL A CA 1
ATOM 1388 C C . VAL A 1 193 ? -11.432 -8.312 -25.549 1.00 33.16 193 VAL A C 1
ATOM 1390 O O . VAL A 1 193 ? -10.456 -7.969 -26.213 1.00 33.16 193 VAL A O 1
ATOM 1393 N N . CYS A 1 194 ? -11.959 -7.537 -24.601 1.00 32.91 194 CYS A N 1
ATOM 1394 C CA . CYS A 1 194 ? -11.186 -6.572 -23.813 1.00 32.91 194 CYS A CA 1
ATOM 1395 C C . CYS A 1 194 ? -10.469 -7.323 -22.674 1.00 32.91 194 CYS A C 1
ATOM 1397 O O . CYS A 1 194 ? -10.921 -8.399 -22.294 1.00 32.91 194 CYS A O 1
ATOM 1399 N N . LEU A 1 195 ? -9.363 -6.775 -22.145 1.00 30.34 195 LEU A N 1
ATOM 1400 C CA . LEU A 1 195 ? -8.554 -7.319 -21.034 1.00 30.34 195 LEU A CA 1
ATOM 1401 C C . LEU A 1 195 ? -9.414 -7.894 -19.895 1.00 30.34 195 LEU A C 1
ATOM 1403 O O . LEU A 1 195 ? -9.773 -7.146 -18.998 1.00 30.34 195 LEU A O 1
ATOM 1407 N N . ASN A 1 196 ? -9.751 -9.183 -19.964 1.00 32.88 196 ASN A N 1
ATOM 1408 C CA . ASN A 1 196 ? -10.074 -10.101 -18.869 1.00 32.88 196 ASN A CA 1
ATOM 1409 C C . ASN A 1 196 ? -10.537 -11.429 -19.483 1.00 32.88 196 ASN A C 1
ATOM 1411 O O . ASN A 1 196 ? -11.696 -11.606 -19.848 1.00 32.88 196 ASN A O 1
ATOM 1415 N N . GLY A 1 197 ? -9.604 -12.370 -19.631 1.00 36.25 197 GLY A N 1
ATOM 1416 C CA . GLY A 1 197 ? -9.895 -13.709 -20.136 1.00 36.25 197 GLY A CA 1
ATOM 1417 C C . GLY A 1 197 ? -10.677 -14.557 -19.132 1.00 36.25 197 GLY A C 1
ATOM 1418 O O . GLY A 1 197 ? -10.044 -15.224 -18.318 1.00 36.25 197 GLY A O 1
ATOM 1419 N N . ASN A 1 198 ? -12.018 -14.496 -19.176 1.00 27.45 198 ASN A N 1
ATOM 1420 C CA . ASN A 1 198 ? -12.973 -15.629 -19.131 1.00 27.45 198 ASN A CA 1
ATOM 1421 C C . ASN A 1 198 ? -14.451 -15.152 -19.099 1.00 27.45 198 ASN A C 1
ATOM 1423 O O . ASN A 1 198 ? -14.738 -14.022 -18.714 1.00 27.45 198 ASN A O 1
ATOM 1427 N N . GLU A 1 199 ? -15.373 -16.030 -19.527 1.00 28.77 199 GLU A N 1
ATOM 1428 C CA . GLU A 1 199 ? -16.809 -15.783 -19.787 1.00 28.77 199 GLU A CA 1
ATOM 1429 C C . GLU A 1 199 ? -17.678 -15.502 -18.539 1.00 28.77 199 GLU A C 1
ATOM 1431 O O . GLU A 1 199 ? -17.524 -16.144 -17.501 1.00 28.77 199 GLU A O 1
ATOM 1436 N N . VAL A 1 200 ? -18.683 -14.620 -18.682 1.00 30.70 200 VAL A N 1
ATOM 1437 C CA . VAL A 1 200 ? -19.779 -14.403 -17.712 1.00 30.70 200 VAL A CA 1
ATOM 1438 C C . VAL A 1 200 ? -21.129 -14.504 -18.433 1.00 30.70 200 VAL A C 1
ATOM 1440 O O . VAL A 1 200 ? -21.330 -13.870 -19.468 1.00 30.70 200 VAL A O 1
ATOM 1443 N N . SER A 1 201 ? -22.078 -15.282 -17.895 1.00 27.91 201 SER A N 1
ATOM 1444 C CA . SER A 1 201 ? -23.424 -15.433 -18.472 1.00 27.91 201 SER A CA 1
ATOM 1445 C C . SER A 1 201 ? -24.419 -14.419 -17.891 1.00 27.91 201 SER A C 1
ATOM 1447 O O . SER A 1 201 ? -24.663 -14.423 -16.685 1.00 27.91 201 SER A O 1
ATOM 1449 N N . PHE A 1 202 ? -25.073 -13.624 -18.742 1.00 31.92 202 PHE A N 1
ATOM 1450 C CA . PHE A 1 202 ? -26.130 -12.680 -18.348 1.00 31.92 202 PHE A CA 1
ATOM 1451 C C . PHE A 1 202 ? -27.523 -13.187 -18.744 1.00 31.92 202 PHE A C 1
ATOM 1453 O O . PHE A 1 202 ? -28.186 -12.616 -19.606 1.00 31.92 202 PHE A O 1
ATOM 1460 N N . SER A 1 203 ? -27.978 -14.275 -18.120 1.00 28.16 203 SER A N 1
ATOM 1461 C CA . SER A 1 203 ? -29.365 -14.758 -18.255 1.00 28.16 203 SER A CA 1
ATOM 1462 C C . SER A 1 203 ? -30.238 -14.418 -17.040 1.00 28.16 203 SER A C 1
ATOM 1464 O O . SER A 1 203 ? -31.131 -15.178 -16.676 1.00 28.16 203 SER A O 1
ATOM 1466 N N . SER A 1 204 ? -30.019 -13.261 -16.405 1.00 29.19 204 SER A N 1
ATOM 1467 C CA . SER A 1 204 ? -31.009 -12.694 -15.487 1.00 29.19 204 SER A CA 1
ATOM 1468 C C . SER A 1 204 ? -31.938 -11.757 -16.261 1.00 29.19 204 SER A C 1
ATOM 1470 O O . SER A 1 204 ? -31.562 -10.672 -16.689 1.00 29.19 204 SER A O 1
ATOM 1472 N N . THR A 1 205 ? -33.185 -12.182 -16.446 1.00 30.42 205 THR A N 1
ATOM 1473 C CA . THR A 1 205 ? -34.275 -11.431 -17.098 1.00 30.42 205 THR A CA 1
ATOM 1474 C C . THR A 1 205 ? -34.810 -10.258 -16.262 1.00 30.42 205 THR A C 1
ATOM 1476 O O . THR A 1 205 ? -35.937 -9.812 -16.464 1.00 30.42 205 THR A O 1
ATOM 1479 N N . GLU A 1 206 ? -34.018 -9.746 -15.325 1.00 31.08 206 GLU A N 1
ATOM 1480 C CA . GLU A 1 206 ? -34.327 -8.519 -14.597 1.00 31.08 206 GLU A CA 1
ATOM 1481 C C . GLU A 1 206 ? -33.742 -7.337 -15.386 1.00 31.08 206 GLU A C 1
ATOM 1483 O O . GLU A 1 206 ? -32.593 -7.417 -15.831 1.00 31.08 206 GLU A O 1
ATOM 1488 N N . PRO A 1 207 ? -34.496 -6.247 -15.608 1.00 31.36 207 PRO A N 1
ATOM 1489 C CA . PRO A 1 207 ? -34.026 -5.100 -16.371 1.00 31.36 207 PRO A CA 1
ATOM 1490 C C . PRO A 1 207 ? -32.869 -4.427 -15.626 1.00 31.36 207 PRO A C 1
ATOM 1492 O O . PRO A 1 207 ? -33.066 -3.569 -14.767 1.00 31.36 207 PRO A O 1
ATOM 1495 N N . SER A 1 208 ? -31.641 -4.823 -15.958 1.00 33.72 208 SER A N 1
ATOM 1496 C CA . SER A 1 208 ? -30.442 -4.164 -15.462 1.00 33.72 208 SER A CA 1
ATOM 1497 C C . SER A 1 208 ? -30.337 -2.785 -16.123 1.00 33.72 208 SER A C 1
ATOM 1499 O O . SER A 1 208 ? -30.430 -2.680 -17.353 1.00 33.72 208 SER A O 1
ATOM 1501 N N . PRO A 1 209 ? -30.195 -1.701 -15.345 1.00 40.59 209 PRO A N 1
ATOM 1502 C CA . PRO A 1 209 ? -30.084 -0.365 -15.895 1.00 40.59 209 PRO A CA 1
ATOM 1503 C C . PRO A 1 209 ? -28.798 -0.290 -16.718 1.00 40.59 209 PRO A C 1
ATOM 1505 O O . PRO A 1 209 ? -27.734 -0.650 -16.222 1.00 40.59 209 PRO A O 1
ATOM 1508 N N . THR A 1 210 ? -28.921 0.180 -17.965 1.00 37.91 210 THR A N 1
ATOM 1509 C CA . THR A 1 210 ? -27.858 0.744 -18.823 1.00 37.91 210 THR A CA 1
ATOM 1510 C C . THR A 1 210 ? -26.537 0.922 -18.080 1.00 37.91 210 THR A C 1
ATOM 1512 O O . THR A 1 210 ? -26.544 1.663 -17.097 1.00 37.91 210 THR A O 1
ATOM 1515 N N . SER A 1 211 ? -25.429 0.315 -18.526 1.00 36.94 211 SER A N 1
ATOM 1516 C CA . SER A 1 211 ? -24.121 0.500 -17.882 1.00 36.94 211 SER A CA 1
ATOM 1517 C C . SER A 1 211 ? -23.765 1.990 -17.864 1.00 36.94 211 SER A C 1
ATOM 1519 O O . SER A 1 211 ? -23.269 2.557 -18.842 1.00 36.94 211 SER A O 1
ATOM 1521 N N . LYS A 1 212 ? -24.104 2.652 -16.760 1.00 47.47 212 LYS A N 1
ATOM 1522 C CA . LYS A 1 212 ? -23.767 4.038 -16.482 1.00 47.47 212 LYS A CA 1
ATOM 1523 C C . LYS A 1 212 ? -22.245 4.050 -16.431 1.00 47.47 212 LYS A C 1
ATOM 1525 O O . LYS A 1 212 ? -21.659 3.225 -15.734 1.00 47.47 212 LYS A O 1
ATOM 1530 N N . GLY A 1 213 ? -21.599 4.924 -17.201 1.00 51.16 213 GLY A N 1
ATOM 1531 C CA . GLY A 1 213 ? -20.164 5.141 -17.034 1.00 51.16 213 GLY A CA 1
ATOM 1532 C C . GLY A 1 213 ? -19.828 5.443 -15.567 1.00 51.16 213 GLY A C 1
ATOM 1533 O O . GLY A 1 213 ? -20.710 5.753 -14.764 1.00 51.16 213 GLY A O 1
ATOM 1534 N N . ILE A 1 214 ? -18.551 5.371 -15.203 1.00 61.16 214 ILE A N 1
ATOM 1535 C CA . ILE A 1 214 ? -18.130 5.736 -13.849 1.00 61.16 214 ILE A CA 1
ATOM 1536 C C . ILE A 1 214 ? -18.335 7.245 -13.681 1.00 61.16 214 ILE A C 1
ATOM 1538 O O . ILE A 1 214 ? -17.709 8.053 -14.367 1.00 61.16 214 ILE A O 1
ATOM 1542 N N . CYS A 1 215 ? -19.235 7.629 -12.780 1.00 67.94 215 CYS A N 1
ATOM 1543 C CA . CYS A 1 215 ? -19.400 9.012 -12.358 1.00 67.94 215 CYS A CA 1
ATOM 1544 C C . CYS A 1 215 ? -18.529 9.257 -11.127 1.00 67.94 215 CYS A C 1
ATOM 1546 O O . CYS A 1 215 ? -18.590 8.495 -10.165 1.00 67.94 215 CYS A O 1
ATOM 1548 N N . LEU A 1 216 ? -17.736 10.328 -11.152 1.00 77.69 216 LEU A N 1
ATOM 1549 C CA . LEU A 1 216 ? -16.957 10.761 -9.997 1.00 77.69 216 LEU A CA 1
ATOM 1550 C C . LEU A 1 216 ? -17.714 11.876 -9.277 1.00 77.69 216 LEU A C 1
ATOM 1552 O O . LEU A 1 216 ? -17.919 12.955 -9.834 1.00 77.69 216 LEU A O 1
ATOM 1556 N N . GLU A 1 217 ? -18.120 11.611 -8.041 1.00 78.50 217 GLU A N 1
ATOM 1557 C CA . GLU A 1 217 ? -18.693 12.608 -7.142 1.00 78.50 217 GLU A CA 1
ATOM 1558 C C . GLU A 1 217 ? -17.598 13.103 -6.196 1.00 78.50 217 GLU A C 1
ATOM 1560 O O . GLU A 1 217 ? -16.978 12.329 -5.464 1.00 78.50 217 GLU A O 1
ATOM 1565 N N . ARG A 1 218 ? -17.323 14.410 -6.223 1.00 82.56 218 ARG A N 1
ATOM 1566 C CA . ARG A 1 218 ? -16.382 15.016 -5.282 1.00 82.56 218 ARG A CA 1
ATOM 1567 C C . ARG A 1 218 ? -17.073 15.180 -3.934 1.00 82.56 218 ARG A C 1
ATOM 1569 O O . ARG A 1 218 ? -17.904 16.067 -3.784 1.00 82.56 218 ARG A O 1
ATOM 1576 N N . ILE A 1 219 ? -16.649 14.393 -2.952 1.00 86.00 219 ILE A N 1
ATOM 1577 C CA . ILE A 1 219 ? -17.186 14.437 -1.583 1.00 86.00 219 ILE A CA 1
ATOM 1578 C C . ILE A 1 219 ? -16.333 15.273 -0.611 1.00 86.00 219 ILE A C 1
ATOM 1580 O O . ILE A 1 219 ? -16.722 15.462 0.534 1.00 86.00 219 ILE A O 1
ATOM 1584 N N . GLY A 1 220 ? -15.173 15.795 -1.023 1.00 83.94 220 GLY A N 1
ATOM 1585 C CA . GLY A 1 220 ? -14.306 16.581 -0.138 1.00 83.94 220 GLY A CA 1
ATOM 1586 C C . GLY A 1 220 ? -13.049 17.141 -0.808 1.00 83.94 220 GLY A C 1
ATOM 1587 O O . GLY A 1 220 ? -12.848 16.984 -2.015 1.00 83.94 220 GLY A O 1
ATOM 1588 N N . ASN A 1 221 ? -12.216 17.816 -0.005 1.00 83.81 221 ASN A N 1
ATOM 1589 C CA . ASN A 1 221 ? -10.961 18.466 -0.429 1.00 83.81 221 ASN A CA 1
ATOM 1590 C C . ASN A 1 221 ? -9.718 17.939 0.302 1.00 83.81 221 ASN A C 1
ATOM 1592 O O . ASN A 1 221 ? -8.620 18.427 0.043 1.00 83.81 221 ASN A O 1
ATOM 1596 N N . GLY A 1 222 ? -9.893 17.003 1.237 1.00 81.25 222 GLY A N 1
ATOM 1597 C CA . GLY A 1 222 ? -8.791 16.451 2.016 1.00 81.25 222 GLY A CA 1
ATOM 1598 C C . GLY A 1 222 ? -7.814 15.658 1.148 1.00 81.25 222 GLY A C 1
ATOM 1599 O O . GLY A 1 222 ? -8.196 15.076 0.131 1.00 81.25 222 GLY A O 1
ATOM 1600 N N . SER A 1 223 ? -6.548 15.643 1.564 1.00 85.94 223 SER A N 1
ATOM 1601 C CA . SER A 1 223 ? -5.492 14.844 0.941 1.00 85.94 223 SER A CA 1
ATOM 1602 C C . SER A 1 223 ? -5.200 13.637 1.825 1.00 85.94 223 SER A C 1
ATOM 1604 O O . SER A 1 223 ? -4.603 13.769 2.897 1.00 85.94 223 SER A O 1
ATOM 1606 N N . TYR A 1 224 ? -5.653 12.465 1.390 1.00 90.88 224 TYR A N 1
ATOM 1607 C CA . TYR A 1 224 ? -5.491 11.208 2.115 1.00 90.88 224 TYR A CA 1
ATOM 1608 C C . TYR A 1 224 ? -4.742 10.214 1.239 1.00 90.88 224 TYR A C 1
ATOM 1610 O O . TYR A 1 224 ? -5.016 10.095 0.046 1.00 90.88 224 TYR A O 1
ATOM 1618 N N . LEU A 1 225 ? -3.797 9.498 1.843 1.00 90.56 225 LEU A N 1
ATOM 1619 C CA . LEU A 1 225 ? -2.989 8.504 1.150 1.00 90.56 225 LEU A CA 1
ATOM 1620 C C . LEU A 1 225 ? -3.672 7.132 1.132 1.00 90.56 225 LEU A C 1
ATOM 1622 O O . LEU A 1 225 ? -3.627 6.439 0.115 1.00 90.56 225 LEU A O 1
ATOM 1626 N N . ASN A 1 226 ? -4.318 6.743 2.238 1.00 94.25 226 ASN A N 1
ATOM 1627 C CA . ASN A 1 226 ? -5.043 5.476 2.358 1.00 94.25 226 ASN A CA 1
ATOM 1628 C C . ASN A 1 226 ? -6.516 5.711 2.702 1.00 94.25 226 ASN A C 1
ATOM 1630 O O . ASN A 1 226 ? -6.852 6.654 3.421 1.00 94.25 226 ASN A O 1
ATOM 1634 N N . MET A 1 227 ? -7.360 4.792 2.234 1.00 94.06 227 MET A N 1
ATOM 1635 C CA . MET A 1 227 ? -8.757 4.649 2.627 1.00 94.06 227 MET A CA 1
ATOM 1636 C C . MET A 1 227 ? -9.043 3.168 2.887 1.00 94.06 227 MET A C 1
ATOM 1638 O O . MET A 1 227 ? -8.734 2.335 2.036 1.00 94.06 227 MET A O 1
ATOM 1642 N N . ALA A 1 228 ? -9.638 2.844 4.033 1.00 94.81 228 ALA A N 1
ATOM 1643 C CA . ALA A 1 228 ? -10.104 1.496 4.354 1.00 94.81 228 ALA A CA 1
ATOM 1644 C C . ALA A 1 228 ? -11.569 1.531 4.816 1.00 94.81 228 ALA A C 1
ATOM 1646 O O . ALA A 1 228 ? -11.927 2.408 5.605 1.00 94.81 228 ALA A O 1
ATOM 1647 N N . PRO A 1 229 ? -12.428 0.608 4.351 1.00 93.31 229 PRO A N 1
ATOM 1648 C CA . PRO A 1 229 ? -13.813 0.547 4.800 1.00 93.31 229 PRO A CA 1
ATOM 1649 C C . PRO A 1 229 ? -13.890 0.133 6.270 1.00 93.31 229 PRO A C 1
ATOM 1651 O O . PRO A 1 229 ? -13.068 -0.652 6.751 1.00 93.31 229 PRO A O 1
ATOM 1654 N N . HIS A 1 230 ? -14.897 0.635 6.983 1.00 94.00 230 HIS A N 1
ATOM 1655 C CA . HIS A 1 230 ? -15.172 0.164 8.329 1.00 94.00 230 HIS A CA 1
ATOM 1656 C C . HIS A 1 230 ? -15.673 -1.297 8.271 1.00 94.00 230 HIS A C 1
ATOM 1658 O O . HIS A 1 230 ? -16.637 -1.583 7.557 1.00 94.00 230 HIS A O 1
ATOM 1664 N N . PRO A 1 231 ? -15.072 -2.245 9.018 1.00 90.44 231 PRO A N 1
ATOM 1665 C CA . PRO A 1 231 ? -15.401 -3.677 8.917 1.00 90.44 231 PRO A CA 1
ATOM 1666 C C . PRO A 1 231 ? -16.819 -4.091 9.345 1.00 90.44 231 PRO A C 1
ATOM 1668 O O . PRO A 1 231 ? -17.144 -5.272 9.304 1.00 90.44 231 PRO A O 1
ATOM 1671 N N . ASP A 1 232 ? -17.657 -3.153 9.785 1.00 86.06 232 ASP A N 1
ATOM 1672 C CA . ASP A 1 232 ? -19.051 -3.415 10.171 1.00 86.06 232 ASP A CA 1
ATOM 1673 C C . ASP A 1 232 ? -20.033 -3.312 8.990 1.00 86.06 232 ASP A C 1
ATOM 1675 O O . ASP A 1 232 ? -21.232 -3.506 9.179 1.00 86.06 232 ASP A O 1
ATOM 1679 N N . GLY A 1 233 ? -19.543 -2.977 7.791 1.00 86.31 233 GLY A N 1
ATOM 1680 C CA . GLY A 1 233 ? -20.365 -2.800 6.593 1.00 86.31 233 GLY A CA 1
ATOM 1681 C C . GLY A 1 233 ? -21.145 -1.483 6.548 1.00 86.31 233 GLY A C 1
ATOM 1682 O O . GLY A 1 233 ? -21.997 -1.316 5.678 1.00 86.31 233 GLY A O 1
ATOM 1683 N N . SER A 1 234 ? -20.883 -0.548 7.465 1.00 90.62 234 SER A N 1
ATOM 1684 C CA . SER A 1 234 ? -21.459 0.798 7.416 1.00 90.62 234 SER A CA 1
ATOM 1685 C C . SER A 1 234 ? -20.798 1.668 6.340 1.00 90.62 234 SER A C 1
ATOM 1687 O O . SER A 1 234 ? -19.726 1.356 5.826 1.00 90.62 234 SER A O 1
ATOM 1689 N N . ASN A 1 235 ? -21.387 2.835 6.060 1.00 91.25 235 ASN A N 1
ATOM 1690 C CA . ASN A 1 235 ? -20.803 3.849 5.170 1.00 91.25 235 ASN A CA 1
ATOM 1691 C C . ASN A 1 235 ? -19.629 4.613 5.816 1.00 91.25 235 ASN A C 1
ATOM 1693 O O . ASN A 1 235 ? -19.330 5.745 5.433 1.00 91.25 235 ASN A O 1
ATOM 1697 N N . ARG A 1 236 ? -18.984 4.042 6.837 1.00 94.62 236 ARG A N 1
ATOM 1698 C CA . ARG A 1 236 ? -17.831 4.649 7.498 1.00 94.62 236 ARG A CA 1
ATOM 1699 C C . ARG A 1 236 ? -16.538 4.152 6.871 1.00 94.62 236 ARG A C 1
ATOM 1701 O O . ARG A 1 236 ? -16.420 2.992 6.482 1.00 94.62 236 ARG A O 1
ATOM 1708 N N . VAL A 1 237 ? -15.554 5.036 6.798 1.00 96.31 237 VAL A N 1
ATOM 1709 C CA . VAL A 1 237 ? -14.220 4.750 6.271 1.00 96.31 237 VAL A CA 1
ATOM 1710 C C . VAL A 1 237 ? -13.159 5.332 7.190 1.00 96.31 237 VAL A C 1
ATOM 1712 O O . VAL A 1 237 ? -13.372 6.348 7.850 1.00 96.31 237 VAL A O 1
ATOM 1715 N N . PHE A 1 238 ? -11.997 4.699 7.203 1.00 97.69 238 PHE A N 1
ATOM 1716 C CA . PHE A 1 238 ? -10.796 5.225 7.823 1.00 97.69 238 PHE A CA 1
ATOM 1717 C C . PHE A 1 238 ? -9.917 5.846 6.750 1.00 97.69 238 PHE A C 1
ATOM 1719 O O . PHE A 1 238 ? -9.584 5.187 5.764 1.00 97.69 238 PHE A O 1
ATOM 1726 N N . LEU A 1 239 ? -9.546 7.105 6.944 1.00 97.25 239 LEU A N 1
ATOM 1727 C CA . LEU A 1 239 ? -8.696 7.867 6.037 1.00 97.25 239 LEU A CA 1
ATOM 1728 C C . LEU A 1 239 ? -7.396 8.193 6.745 1.00 97.25 239 LEU A C 1
ATOM 1730 O O . LEU A 1 239 ? -7.432 8.659 7.880 1.00 97.25 239 LEU A O 1
ATOM 1734 N N . SER A 1 240 ? -6.256 7.986 6.094 1.00 97.12 240 SER A N 1
ATOM 1735 C CA . SER A 1 240 ? -4.963 8.327 6.692 1.00 97.12 240 SER A CA 1
ATOM 1736 C C . SER A 1 240 ? -4.171 9.311 5.844 1.00 97.12 240 SER A C 1
ATOM 1738 O O . SER A 1 240 ? -4.070 9.133 4.626 1.00 97.12 240 SER A O 1
ATOM 1740 N N . SER A 1 241 ? -3.539 10.292 6.479 1.00 95.62 241 SER A N 1
ATOM 1741 C CA . SER A 1 241 ? -2.550 11.157 5.837 1.00 95.62 241 SER A CA 1
ATOM 1742 C C . SER A 1 241 ? -1.173 10.498 5.820 1.00 95.62 241 SER A C 1
ATOM 1744 O O . SER A 1 241 ? -0.855 9.648 6.650 1.00 95.62 241 SER A O 1
ATOM 1746 N N . GLN A 1 242 ? -0.321 10.946 4.900 1.00 94.50 242 GLN A N 1
ATOM 1747 C CA . GLN A 1 242 ? 1.075 10.515 4.850 1.00 94.50 242 GLN A CA 1
ATOM 1748 C C . GLN A 1 242 ? 1.847 10.880 6.134 1.00 94.50 242 GLN A C 1
ATOM 1750 O O . GLN A 1 242 ? 2.722 10.129 6.550 1.00 94.50 242 GLN A O 1
ATOM 1755 N N . ALA A 1 243 ? 1.468 11.979 6.797 1.00 95.62 243 ALA A N 1
ATOM 1756 C CA . ALA A 1 243 ? 2.088 12.487 8.023 1.00 95.62 243 ALA A CA 1
ATOM 1757 C C . ALA A 1 243 ? 1.705 11.729 9.313 1.00 95.62 243 ALA A C 1
ATOM 1759 O O . ALA A 1 243 ? 2.061 12.167 10.404 1.00 95.62 243 ALA A O 1
ATOM 1760 N N . GLY A 1 244 ? 0.958 10.624 9.221 1.00 96.75 244 GLY A N 1
ATOM 1761 C CA . GLY A 1 244 ? 0.726 9.741 10.368 1.00 96.75 244 GLY A CA 1
ATOM 1762 C C . GLY A 1 244 ? -0.601 9.914 11.104 1.00 96.75 244 GLY A C 1
ATOM 1763 O O . GLY A 1 244 ? -0.773 9.325 12.164 1.00 96.75 244 GLY A O 1
ATOM 1764 N N . LYS A 1 245 ? -1.564 10.670 10.568 1.00 97.56 245 LYS A N 1
ATOM 1765 C CA . LYS A 1 245 ? -2.895 10.799 11.187 1.00 97.56 245 LYS A CA 1
ATOM 1766 C C . LYS A 1 245 ? -3.908 9.901 10.501 1.00 97.56 245 LYS A C 1
ATOM 1768 O O . LYS A 1 245 ? -3.903 9.801 9.276 1.00 97.56 245 LYS A O 1
ATOM 1773 N N . ILE A 1 246 ? -4.789 9.289 11.282 1.00 98.44 246 ILE A N 1
ATOM 1774 C CA . ILE A 1 246 ? -5.909 8.467 10.821 1.00 98.44 246 ILE A CA 1
ATOM 1775 C C . ILE A 1 246 ? -7.198 9.084 11.355 1.00 98.44 246 ILE A C 1
ATOM 1777 O O . ILE A 1 246 ? -7.298 9.349 12.549 1.00 98.44 246 ILE A O 1
ATOM 1781 N N . TRP A 1 247 ? -8.202 9.266 10.504 1.00 97.88 247 TRP A N 1
ATOM 1782 C CA . TRP A 1 247 ? -9.528 9.759 10.870 1.00 97.88 247 TRP A CA 1
ATOM 1783 C C . TRP A 1 247 ? -10.599 8.735 10.521 1.00 97.88 247 TRP A C 1
ATOM 1785 O O . TRP A 1 247 ? -10.505 8.053 9.502 1.00 97.88 247 TRP A O 1
ATOM 1795 N N . LEU A 1 248 ? -11.636 8.672 11.352 1.00 97.31 248 LEU A N 1
ATOM 1796 C CA . LEU A 1 248 ? -12.889 8.004 11.026 1.00 97.31 248 LEU A CA 1
ATOM 1797 C C . LEU A 1 248 ? -13.807 9.019 10.340 1.00 97.31 248 LEU A C 1
ATOM 1799 O O . LEU A 1 248 ? -14.041 10.102 10.875 1.00 97.31 248 LEU A O 1
ATOM 1803 N N . ALA A 1 249 ? -14.324 8.669 9.169 1.00 96.44 249 ALA A N 1
ATOM 1804 C CA . ALA A 1 249 ? -15.229 9.504 8.394 1.00 96.44 249 ALA A CA 1
ATOM 1805 C C . ALA A 1 249 ? -16.486 8.737 7.988 1.00 96.44 249 ALA A C 1
ATOM 1807 O O . ALA A 1 249 ? -16.455 7.515 7.854 1.00 96.44 249 ALA A O 1
ATOM 1808 N N . THR A 1 250 ? -17.568 9.463 7.723 1.00 96.19 250 THR A N 1
ATOM 1809 C CA . THR A 1 250 ? -18.788 8.915 7.118 1.00 96.19 250 THR A CA 1
ATOM 1810 C C . THR A 1 250 ? -18.901 9.402 5.679 1.00 96.19 250 THR A C 1
ATOM 1812 O O . THR A 1 250 ? -18.903 10.609 5.415 1.00 96.19 250 THR A O 1
ATOM 1815 N N . VAL A 1 251 ? -18.992 8.455 4.749 1.00 94.31 251 VAL A N 1
ATOM 1816 C CA . VAL A 1 251 ? -19.223 8.706 3.325 1.00 94.31 251 VAL A CA 1
ATOM 1817 C C . VAL A 1 251 ? -20.712 9.017 3.124 1.00 94.31 251 VAL A C 1
ATOM 1819 O O . VAL A 1 251 ? -21.557 8.274 3.633 1.00 94.31 251 VAL A O 1
ATOM 1822 N N . PRO A 1 252 ? -21.060 10.113 2.425 1.00 90.88 252 PRO A N 1
ATOM 1823 C CA . PRO A 1 252 ? -22.451 10.452 2.151 1.00 90.88 252 PRO A CA 1
ATOM 1824 C C . PRO A 1 252 ? -23.101 9.418 1.222 1.00 90.88 252 PRO A C 1
ATOM 1826 O O . PRO A 1 252 ? -22.420 8.714 0.476 1.00 90.88 252 PRO A O 1
ATOM 1829 N N . GLU A 1 253 ? -24.432 9.345 1.239 1.00 88.50 253 GLU A N 1
ATOM 1830 C CA . GLU A 1 253 ? -25.160 8.507 0.285 1.00 88.50 253 GLU A CA 1
ATOM 1831 C C . GLU A 1 253 ? -24.863 8.942 -1.155 1.00 88.50 253 GLU A C 1
ATOM 1833 O O . GLU A 1 253 ? -24.766 10.137 -1.454 1.00 88.50 253 GLU A O 1
ATOM 1838 N N . GLN A 1 254 ? -24.737 7.964 -2.051 1.00 82.50 254 GLN A N 1
ATOM 1839 C CA . GLN A 1 254 ? -24.430 8.198 -3.457 1.00 82.50 254 GLN A CA 1
ATOM 1840 C C . GLN A 1 254 ? -25.447 9.156 -4.094 1.00 82.50 254 GLN A C 1
ATOM 1842 O O . GLN A 1 254 ? -26.652 8.904 -4.066 1.00 82.50 254 GLN A O 1
ATOM 1847 N N . GLY A 1 255 ? -24.964 10.236 -4.715 1.00 80.12 255 GLY A N 1
ATOM 1848 C CA . GLY A 1 255 ? -25.814 11.212 -5.399 1.00 80.12 255 GLY A CA 1
ATOM 1849 C C . GLY A 1 255 ? -26.611 12.130 -4.471 1.00 80.12 255 GLY A C 1
ATOM 1850 O O . GLY A 1 255 ? -27.446 12.894 -4.955 1.00 80.12 255 GLY A O 1
ATOM 1851 N N . SER A 1 256 ? -26.361 12.091 -3.159 1.00 85.38 256 SER A N 1
ATOM 1852 C CA . SER A 1 256 ? -26.980 13.022 -2.208 1.00 85.38 256 SER A CA 1
ATOM 1853 C C . SER A 1 256 ? -26.452 14.455 -2.345 1.00 85.38 256 SER A C 1
ATOM 1855 O O . SER A 1 256 ? -27.072 15.382 -1.823 1.00 85.38 256 SER A O 1
ATOM 1857 N N . GLY A 1 257 ? -25.304 14.658 -3.010 1.00 84.94 257 GLY A N 1
ATOM 1858 C CA . GLY A 1 257 ? -24.584 15.933 -2.997 1.00 84.94 257 GLY A CA 1
ATOM 1859 C C . GLY A 1 257 ? -23.990 16.272 -1.625 1.00 84.94 257 GLY A C 1
ATOM 1860 O O . GLY A 1 257 ? -23.569 17.408 -1.398 1.00 84.94 257 GLY A O 1
ATOM 1861 N N . GLY A 1 258 ? -23.992 15.310 -0.696 1.00 87.56 258 GLY A N 1
ATOM 1862 C CA . GLY A 1 258 ? -23.390 15.442 0.620 1.00 87.56 258 GLY A CA 1
ATOM 1863 C C . GLY A 1 258 ? -21.866 15.502 0.552 1.00 87.56 258 GLY A C 1
ATOM 1864 O O . GLY A 1 258 ? -21.236 15.088 -0.419 1.00 87.56 258 GLY A O 1
ATOM 1865 N N . ILE A 1 259 ? -21.266 16.006 1.626 1.00 91.06 259 ILE A N 1
ATOM 1866 C CA . ILE A 1 259 ? -19.815 16.006 1.809 1.00 91.06 259 ILE A CA 1
ATOM 1867 C C . ILE A 1 259 ? -19.407 14.924 2.805 1.00 91.06 259 ILE A C 1
ATOM 1869 O O . ILE A 1 259 ? -20.195 14.511 3.658 1.00 91.06 259 ILE A O 1
ATOM 1873 N N . LEU A 1 260 ? -18.156 14.490 2.699 1.00 93.25 260 LEU A N 1
ATOM 1874 C CA . LEU A 1 260 ? -17.494 13.617 3.651 1.00 93.25 260 LEU A CA 1
ATOM 1875 C C . LEU A 1 260 ? -17.582 14.234 5.053 1.00 93.25 260 LEU A C 1
ATOM 1877 O O . LEU A 1 260 ? -17.118 15.352 5.277 1.00 93.25 260 LEU A O 1
ATOM 1881 N N . GLN A 1 261 ? -18.175 13.499 5.990 1.00 94.38 261 GLN A N 1
ATOM 1882 C CA . GLN A 1 261 ? -18.271 13.929 7.382 1.00 94.38 261 GLN A CA 1
ATOM 1883 C C . GLN A 1 261 ? -17.051 13.416 8.135 1.00 94.38 261 GLN A C 1
ATOM 1885 O O . GLN A 1 261 ? -16.924 12.214 8.365 1.00 94.38 261 GLN A O 1
ATOM 1890 N N . LEU A 1 262 ? -16.154 14.324 8.495 1.00 94.31 262 LEU A N 1
ATOM 1891 C CA . LEU A 1 262 ? -14.917 14.037 9.210 1.00 94.31 262 LEU A CA 1
ATOM 1892 C C . LEU A 1 262 ? -14.617 15.214 10.143 1.00 94.31 262 LEU A C 1
ATOM 1894 O O . LEU A 1 262 ? -14.734 16.368 9.733 1.00 94.31 262 LEU A O 1
ATOM 1898 N N . ASP A 1 263 ? -14.230 14.922 11.384 1.00 93.81 263 ASP A N 1
ATOM 1899 C CA . ASP A 1 263 ? -13.726 15.924 12.326 1.00 93.81 263 ASP A CA 1
ATOM 1900 C C . ASP A 1 263 ? -12.192 15.913 12.312 1.00 93.81 263 ASP A C 1
ATOM 1902 O O . ASP A 1 263 ? -11.556 15.025 12.880 1.00 93.81 263 ASP A O 1
ATOM 1906 N N . GLU A 1 264 ? -11.587 16.896 11.642 1.00 90.50 264 GLU A N 1
ATOM 1907 C CA . GLU A 1 264 ? -10.127 16.977 11.507 1.00 90.50 264 GLU A CA 1
ATOM 1908 C C . GLU A 1 264 ? -9.422 17.180 12.855 1.00 90.50 264 GLU A C 1
ATOM 1910 O O . GLU A 1 264 ? -8.275 16.747 13.010 1.00 90.50 264 GLU A O 1
ATOM 1915 N N . ALA A 1 265 ? -10.102 17.791 13.833 1.00 93.69 265 ALA A N 1
ATOM 1916 C CA . ALA A 1 265 ? -9.557 18.057 15.162 1.00 93.69 265 ALA A CA 1
ATOM 1917 C C . ALA A 1 265 ? -9.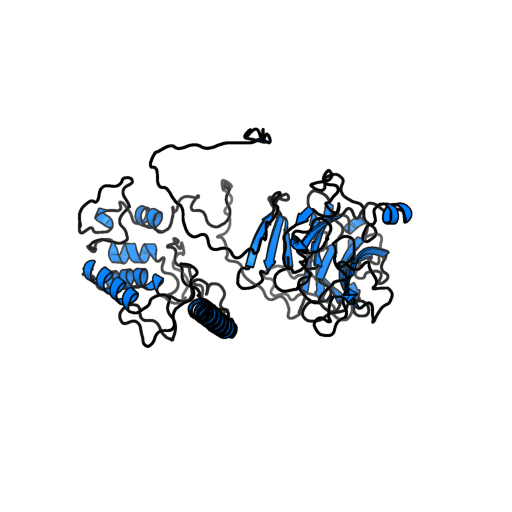502 16.804 16.051 1.00 93.69 265 ALA A C 1
ATOM 1919 O O . ALA A 1 265 ? -8.778 16.801 17.049 1.00 93.69 265 ALA A O 1
ATOM 1920 N N . SER A 1 266 ? -10.224 15.743 15.677 1.00 95.06 266 SER A N 1
ATOM 1921 C CA . SER A 1 266 ? -10.367 14.514 16.459 1.00 95.06 266 SER A CA 1
ATOM 1922 C C . SER A 1 266 ? -9.932 13.294 15.635 1.00 95.06 266 SER A C 1
ATOM 1924 O O . SER A 1 266 ? -10.780 12.528 15.168 1.00 95.06 266 SER A O 1
ATOM 1926 N N . PRO A 1 267 ? -8.618 13.085 15.413 1.00 97.06 267 PRO A N 1
ATOM 1927 C CA . PRO A 1 267 ? -8.141 11.891 14.727 1.00 97.06 267 PRO A CA 1
ATOM 1928 C C . PRO A 1 267 ? -8.509 10.622 15.511 1.00 97.06 267 PRO A C 1
ATOM 1930 O O . PRO A 1 267 ? -8.472 10.588 16.741 1.00 97.06 267 PRO A O 1
ATOM 1933 N N . PHE A 1 268 ? -8.817 9.552 14.778 1.00 97.75 268 PHE A N 1
ATOM 1934 C CA . PHE A 1 268 ? -8.980 8.210 15.332 1.00 97.75 268 PHE A CA 1
ATOM 1935 C C . PHE A 1 268 ? -7.668 7.718 15.961 1.00 97.75 268 PHE A C 1
ATOM 1937 O O . PHE A 1 268 ? -7.684 7.138 17.044 1.00 97.75 268 PHE A O 1
ATOM 1944 N N . LEU A 1 269 ? -6.537 7.981 15.301 1.00 98.31 269 LEU A N 1
ATOM 1945 C CA . LEU A 1 269 ? -5.185 7.742 15.808 1.00 98.31 269 LEU A CA 1
ATOM 1946 C C . LEU A 1 269 ? -4.244 8.823 15.260 1.00 98.31 269 LEU A C 1
ATOM 1948 O O . LEU A 1 269 ? -4.306 9.142 14.072 1.00 98.31 269 LEU A O 1
ATOM 1952 N N . ASP A 1 270 ? -3.375 9.366 16.109 1.00 97.88 270 ASP A N 1
ATOM 1953 C CA . ASP A 1 270 ? -2.329 10.318 15.723 1.00 97.88 270 ASP A CA 1
ATOM 1954 C C . ASP A 1 270 ? -0.961 9.686 16.004 1.00 97.88 270 ASP A C 1
ATOM 1956 O O . ASP A 1 270 ? -0.669 9.366 17.154 1.00 97.88 270 ASP A O 1
ATOM 1960 N N . LEU A 1 271 ? -0.183 9.455 14.944 1.00 96.94 271 LEU A N 1
ATOM 1961 C CA . LEU A 1 271 ? 1.182 8.922 14.980 1.00 96.94 271 LEU A CA 1
ATOM 1962 C C . LEU A 1 271 ? 2.200 9.931 14.423 1.00 96.94 271 LEU A C 1
ATOM 1964 O O . LEU A 1 271 ? 3.258 9.545 13.923 1.00 96.94 271 LEU A O 1
ATOM 1968 N N . SER A 1 272 ? 1.870 11.227 14.399 1.00 95.31 272 SER A N 1
ATOM 1969 C CA . SER A 1 272 ? 2.748 12.239 13.796 1.00 95.31 272 SER A CA 1
ATOM 1970 C C . SER A 1 272 ? 4.098 12.403 14.506 1.00 95.31 272 SER A C 1
ATOM 1972 O O . SER A 1 272 ? 5.022 12.928 13.888 1.00 95.31 272 SER A O 1
ATOM 1974 N N . ASP A 1 273 ? 4.236 11.939 15.751 1.00 93.50 273 ASP A N 1
ATOM 1975 C CA . ASP A 1 273 ? 5.507 11.960 16.487 1.00 93.50 273 ASP A CA 1
ATOM 1976 C C . ASP A 1 273 ? 6.388 10.732 16.169 1.00 93.50 273 ASP A C 1
ATOM 1978 O O . ASP A 1 273 ? 7.610 10.765 16.336 1.00 93.50 273 ASP A O 1
ATOM 1982 N N . GLU A 1 274 ? 5.789 9.636 15.698 1.00 93.62 274 GLU A N 1
ATOM 1983 C CA . GLU A 1 274 ? 6.467 8.384 15.358 1.00 93.62 274 GLU A CA 1
ATOM 1984 C C . GLU A 1 274 ? 6.784 8.260 13.864 1.00 93.62 274 GLU A C 1
ATOM 1986 O O . GLU A 1 274 ? 7.770 7.614 13.491 1.00 93.62 274 GLU A O 1
ATOM 1991 N N . VAL A 1 275 ? 5.937 8.834 13.008 1.00 96.25 275 VAL A N 1
ATOM 1992 C CA . VAL A 1 275 ? 6.019 8.698 11.552 1.00 96.25 275 VAL A CA 1
ATOM 1993 C C . VAL A 1 275 ? 7.002 9.709 10.967 1.00 96.25 275 VAL A C 1
ATOM 1995 O O . VAL A 1 275 ? 6.804 10.920 11.029 1.00 96.25 275 VAL A O 1
ATOM 1998 N N . HIS A 1 276 ? 8.031 9.199 10.295 1.00 95.56 276 HIS A N 1
ATOM 1999 C CA . HIS A 1 276 ? 8.849 9.986 9.383 1.00 95.56 276 HIS A CA 1
ATOM 2000 C C . HIS A 1 276 ? 8.194 9.999 8.001 1.00 95.56 276 HIS A C 1
ATOM 2002 O O . HIS A 1 276 ? 7.895 8.935 7.457 1.00 95.56 276 HIS A O 1
ATOM 2008 N N . PHE A 1 277 ? 7.993 11.183 7.421 1.00 93.56 277 PHE A N 1
ATOM 2009 C CA . PHE A 1 277 ? 7.365 11.320 6.111 1.00 93.56 277 PHE A CA 1
ATOM 2010 C C . PHE A 1 277 ? 8.062 12.348 5.218 1.00 93.56 277 PHE A C 1
ATOM 2012 O O . PHE A 1 277 ? 8.545 13.380 5.684 1.00 93.56 277 PHE A O 1
ATOM 2019 N N . ASP A 1 278 ? 8.060 12.060 3.920 1.00 89.25 278 ASP A N 1
ATOM 2020 C CA . ASP A 1 278 ? 8.521 12.930 2.838 1.00 89.25 278 ASP A CA 1
ATOM 2021 C C . ASP A 1 278 ? 7.857 12.487 1.514 1.00 89.25 278 ASP A C 1
ATOM 2023 O O . ASP A 1 278 ? 6.709 12.051 1.517 1.00 89.25 278 ASP A O 1
ATOM 2027 N N . SER A 1 279 ? 8.524 12.598 0.363 1.00 85.56 279 SER A N 1
ATOM 2028 C CA . SER A 1 279 ? 7.977 12.125 -0.915 1.00 85.56 279 SER A CA 1
ATOM 2029 C C . SER A 1 279 ? 8.004 10.598 -1.104 1.00 85.56 279 SER A C 1
ATOM 2031 O O . SER A 1 279 ? 7.342 10.106 -2.017 1.00 85.56 279 SER A O 1
ATOM 2033 N N . GLN A 1 280 ? 8.764 9.854 -0.297 1.00 84.75 280 GLN A N 1
ATOM 2034 C CA . GLN A 1 280 ? 8.930 8.393 -0.354 1.00 84.75 280 GLN A CA 1
ATOM 2035 C C . GLN A 1 280 ? 8.437 7.688 0.917 1.00 84.75 280 GLN A C 1
ATOM 2037 O O . GLN A 1 280 ? 8.096 6.507 0.864 1.00 84.75 280 GLN A O 1
ATOM 2042 N N . PHE A 1 281 ? 8.407 8.395 2.046 1.00 93.00 281 PHE A N 1
ATOM 2043 C CA . PHE A 1 281 ? 8.112 7.856 3.369 1.00 93.00 281 PHE A CA 1
ATOM 2044 C C . PHE A 1 281 ? 6.805 8.388 3.956 1.00 93.00 281 PHE A C 1
ATOM 2046 O O . PHE A 1 281 ? 6.239 9.384 3.497 1.00 93.00 281 PHE A O 1
ATOM 2053 N N . GLY A 1 282 ? 6.334 7.739 5.019 1.00 96.06 282 GLY A N 1
ATOM 2054 C CA . GLY A 1 282 ? 5.181 8.167 5.808 1.00 96.06 282 GLY A CA 1
ATOM 2055 C C . GLY A 1 282 ? 4.344 6.989 6.286 1.00 96.06 282 GLY A C 1
ATOM 2056 O O . GLY A 1 282 ? 4.843 5.875 6.420 1.00 96.06 282 GLY A O 1
ATOM 2057 N N . LEU A 1 283 ? 3.055 7.222 6.515 1.00 97.56 283 LEU A N 1
ATOM 2058 C CA . LEU A 1 283 ? 2.077 6.173 6.806 1.00 97.56 283 LEU A CA 1
ATOM 2059 C C . LEU A 1 283 ? 1.579 5.540 5.495 1.00 97.56 283 LEU A C 1
ATOM 2061 O O . LEU A 1 283 ? 0.717 6.085 4.806 1.00 97.56 283 LEU A O 1
ATOM 2065 N N . MET A 1 284 ? 2.145 4.390 5.138 1.00 96.06 284 MET A N 1
ATOM 2066 C CA . MET A 1 284 ? 2.013 3.754 3.818 1.00 96.06 284 MET A CA 1
ATOM 2067 C C . MET A 1 284 ? 0.825 2.792 3.695 1.00 96.06 284 MET A C 1
ATOM 2069 O O . MET A 1 284 ? 0.335 2.550 2.588 1.00 96.06 284 MET A O 1
ATOM 2073 N N . GLY A 1 285 ? 0.314 2.276 4.814 1.00 96.88 285 GLY A N 1
ATOM 2074 C CA . GLY A 1 285 ? -0.796 1.328 4.795 1.00 96.88 285 GLY A CA 1
ATOM 2075 C C . GLY A 1 285 ? -1.585 1.282 6.095 1.00 96.88 285 GLY A C 1
ATOM 2076 O O . GLY A 1 285 ? -1.035 1.453 7.181 1.00 96.88 285 GLY A O 1
ATOM 2077 N N . ILE A 1 286 ? -2.881 1.005 5.973 1.00 98.00 286 ILE A N 1
ATOM 2078 C CA . ILE A 1 286 ? -3.775 0.683 7.088 1.00 98.00 286 ILE A CA 1
ATOM 2079 C C . ILE A 1 286 ? -4.567 -0.570 6.724 1.00 98.00 286 ILE A C 1
ATOM 2081 O O . ILE A 1 286 ? -5.061 -0.685 5.603 1.00 98.00 286 ILE A O 1
ATOM 2085 N N . ALA A 1 287 ? -4.698 -1.500 7.664 1.00 97.88 287 ALA A N 1
ATOM 2086 C CA . ALA A 1 287 ? -5.517 -2.693 7.489 1.00 97.88 287 ALA A CA 1
ATOM 2087 C C . ALA A 1 287 ? -6.205 -3.060 8.801 1.00 97.88 287 ALA A C 1
ATOM 2089 O O . ALA A 1 287 ? -5.593 -3.073 9.868 1.00 97.88 287 ALA A O 1
ATOM 2090 N N . PHE A 1 288 ? -7.488 -3.386 8.724 1.00 97.19 288 PHE A N 1
ATOM 2091 C CA . PHE A 1 288 ? -8.263 -3.821 9.878 1.00 97.19 288 PHE A CA 1
ATOM 2092 C C . PHE A 1 288 ? -8.270 -5.338 9.942 1.00 97.19 288 PHE A C 1
ATOM 2094 O O . PHE A 1 288 ? -8.410 -6.001 8.917 1.00 97.19 288 PHE A O 1
ATOM 2101 N N . HIS A 1 289 ? -8.133 -5.886 11.149 1.00 96.62 289 HIS A N 1
ATOM 2102 C CA . HIS A 1 289 ? -8.228 -7.324 11.337 1.00 96.62 289 HIS A CA 1
ATOM 2103 C C . HIS A 1 289 ? -9.584 -7.833 10.804 1.00 96.62 289 HIS A C 1
ATOM 2105 O O . HIS A 1 289 ? -10.599 -7.186 11.074 1.00 96.62 289 HIS A O 1
ATOM 2111 N N . PRO A 1 290 ? -9.674 -9.014 10.158 1.00 94.19 290 PRO A N 1
ATOM 2112 C CA . PRO A 1 290 ? -10.950 -9.551 9.657 1.00 94.19 290 PRO A CA 1
ATOM 2113 C C . PRO A 1 290 ? -12.049 -9.681 10.729 1.00 94.19 290 PRO A C 1
ATOM 2115 O O . PRO A 1 290 ? -13.238 -9.709 10.437 1.00 94.19 290 PRO A O 1
ATOM 2118 N N . LYS A 1 291 ? -11.641 -9.735 12.003 1.00 92.62 291 LYS A N 1
ATOM 2119 C CA . LYS A 1 291 ? -12.505 -9.783 13.199 1.00 92.62 291 LYS A CA 1
ATOM 2120 C C . LYS A 1 291 ? -12.570 -8.463 13.984 1.00 92.62 291 LYS A C 1
ATOM 2122 O O . LYS A 1 291 ? -12.921 -8.488 15.165 1.00 92.62 291 LYS A O 1
ATOM 2127 N N . PHE A 1 292 ? -12.231 -7.329 13.369 1.00 93.19 292 PHE A N 1
ATOM 2128 C CA . PHE A 1 292 ? -12.155 -6.017 14.028 1.00 93.19 292 PHE A CA 1
ATOM 2129 C C . PHE A 1 292 ? -13.409 -5.669 14.835 1.00 93.19 292 PHE A C 1
ATOM 2131 O O . PHE A 1 292 ? -13.285 -5.252 15.979 1.00 93.19 292 PHE A O 1
ATOM 2138 N N . ALA A 1 293 ? -14.608 -5.938 14.306 1.00 90.44 293 ALA A N 1
ATOM 2139 C CA . ALA A 1 293 ? -15.874 -5.684 15.005 1.00 90.44 293 ALA A CA 1
ATOM 2140 C C . ALA A 1 293 ? -16.004 -6.415 16.361 1.00 90.44 293 ALA A C 1
ATOM 2142 O O . ALA A 1 293 ? -16.830 -6.042 17.190 1.00 90.44 293 ALA A O 1
ATOM 2143 N N . THR A 1 294 ? -15.187 -7.448 16.598 1.00 90.38 294 THR A N 1
ATOM 2144 C CA . THR A 1 294 ? -15.156 -8.215 17.854 1.00 90.38 294 THR A CA 1
ATOM 2145 C C . THR A 1 294 ? -13.899 -7.973 18.687 1.00 90.38 294 THR A C 1
ATOM 2147 O O . THR A 1 294 ? -13.978 -8.011 19.910 1.00 90.38 294 THR A O 1
ATOM 2150 N N . ASN A 1 295 ? -12.740 -7.735 18.059 1.00 92.69 295 ASN A N 1
ATOM 2151 C CA . ASN A 1 295 ? -11.451 -7.664 18.760 1.00 92.69 295 ASN A CA 1
ATOM 2152 C C . ASN A 1 295 ? -10.795 -6.274 18.755 1.00 92.69 295 ASN A C 1
ATOM 2154 O O . ASN A 1 295 ? -9.838 -6.056 19.492 1.00 92.69 295 ASN A O 1
ATOM 2158 N N . GLY A 1 296 ? -11.279 -5.347 17.930 1.00 94.44 296 GLY A N 1
ATOM 2159 C CA . GLY A 1 296 ? -10.785 -3.973 17.830 1.00 94.44 296 GLY A CA 1
ATOM 2160 C C . GLY A 1 296 ? -9.377 -3.834 17.272 1.00 94.44 296 GLY A C 1
ATOM 2161 O O . GLY A 1 296 ? -8.812 -2.749 17.365 1.00 94.44 296 GLY A O 1
ATOM 2162 N N . ARG A 1 297 ? -8.800 -4.903 16.713 1.00 96.56 297 ARG A N 1
ATOM 2163 C CA . ARG A 1 297 ? -7.409 -4.941 16.252 1.00 96.56 297 ARG A CA 1
ATOM 2164 C C . ARG A 1 297 ? -7.281 -4.364 14.851 1.00 96.56 297 ARG A C 1
ATOM 2166 O O . ARG A 1 297 ? -7.992 -4.770 13.930 1.00 96.56 297 ARG A O 1
ATOM 2173 N N . PHE A 1 298 ? -6.337 -3.459 14.674 1.00 98.12 298 PHE A N 1
ATOM 2174 C CA . PHE A 1 298 ? -5.977 -2.927 13.368 1.00 98.12 298 PHE A CA 1
ATOM 2175 C C . PHE A 1 298 ? -4.472 -2.693 13.298 1.00 98.12 298 PHE A C 1
ATOM 2177 O O . PHE A 1 298 ? -3.778 -2.675 14.316 1.00 98.12 298 PHE A O 1
ATOM 2184 N N . PHE A 1 299 ? -3.970 -2.560 12.081 1.00 98.62 299 PHE A N 1
ATOM 2185 C CA . PHE A 1 299 ? -2.552 -2.540 11.780 1.00 98.62 299 PHE A CA 1
ATOM 2186 C C . PHE A 1 299 ? -2.232 -1.321 10.932 1.00 98.62 299 PHE A C 1
ATOM 2188 O O . PHE A 1 299 ? -3.008 -0.937 10.051 1.00 98.62 299 PHE A O 1
ATOM 2195 N N . VAL A 1 300 ? -1.079 -0.725 11.206 1.00 98.56 300 VAL A N 1
ATOM 2196 C CA . VAL A 1 300 ? -0.570 0.443 10.492 1.00 98.56 300 VAL A CA 1
ATOM 2197 C C . VAL A 1 300 ? 0.831 0.121 10.003 1.00 98.56 300 VAL A C 1
ATOM 2199 O O . VAL A 1 300 ? 1.669 -0.330 10.787 1.00 98.56 300 VAL A O 1
ATOM 2202 N N . SER A 1 301 ? 1.079 0.346 8.714 1.00 98.31 301 SER A N 1
ATOM 2203 C CA . SER A 1 301 ? 2.417 0.320 8.138 1.00 98.31 301 SER A CA 1
ATOM 2204 C C . SER A 1 301 ? 2.912 1.739 7.917 1.00 98.31 301 SER A C 1
ATOM 2206 O O . SER A 1 301 ? 2.218 2.559 7.310 1.00 98.31 301 SER A O 1
ATOM 2208 N N . TYR A 1 302 ? 4.099 2.037 8.432 1.00 97.81 302 TYR A N 1
ATOM 2209 C CA . TYR A 1 302 ? 4.682 3.366 8.353 1.00 97.81 302 TYR A CA 1
ATOM 2210 C C . TYR A 1 302 ? 6.206 3.331 8.368 1.00 97.81 302 TYR A C 1
ATOM 2212 O O . TYR A 1 302 ? 6.824 2.319 8.708 1.00 97.81 302 TYR A O 1
ATOM 2220 N N . ASN A 1 303 ? 6.812 4.456 8.008 1.00 97.69 303 ASN A N 1
ATOM 2221 C CA . ASN A 1 303 ? 8.243 4.669 8.133 1.00 97.69 303 ASN A CA 1
ATOM 2222 C C . ASN A 1 303 ? 8.569 5.533 9.339 1.00 97.69 303 ASN A C 1
ATOM 2224 O O . ASN A 1 303 ? 7.826 6.446 9.684 1.00 97.69 303 ASN A O 1
ATOM 2228 N N . CYS A 1 304 ? 9.705 5.263 9.965 1.00 96.69 304 CYS A N 1
ATOM 2229 C CA . CYS A 1 304 ? 10.210 6.064 11.069 1.00 96.69 304 CYS A CA 1
ATOM 2230 C C . CYS A 1 304 ? 11.727 6.249 10.943 1.00 96.69 304 CYS A C 1
ATOM 2232 O O . CYS A 1 304 ? 12.400 5.511 10.215 1.00 96.69 304 CYS A O 1
ATOM 2234 N N . ASP A 1 305 ? 12.267 7.238 11.654 1.00 95.88 305 ASP A N 1
ATOM 2235 C CA . ASP A 1 305 ? 13.694 7.558 11.673 1.00 95.88 305 ASP A CA 1
ATOM 2236 C C . ASP A 1 305 ? 14.329 7.140 13.006 1.00 95.88 305 ASP A C 1
ATOM 2238 O O . ASP A 1 305 ? 14.021 7.697 14.065 1.00 95.88 305 ASP A O 1
ATOM 2242 N N . ARG A 1 306 ? 15.268 6.187 12.957 1.00 94.75 306 ARG A N 1
ATOM 2243 C CA . ARG A 1 306 ? 15.972 5.699 14.155 1.00 94.75 306 ARG A CA 1
ATOM 2244 C C . ARG A 1 306 ? 16.772 6.781 14.881 1.00 94.75 306 ARG A C 1
ATOM 2246 O O . ARG A 1 306 ? 17.118 6.608 16.045 1.00 94.75 306 ARG A O 1
ATOM 2253 N N . THR A 1 307 ? 17.146 7.854 14.180 1.00 92.31 307 THR A N 1
ATOM 2254 C CA . THR A 1 307 ? 17.903 8.970 14.769 1.00 92.31 307 THR A CA 1
ATOM 2255 C C . THR A 1 307 ? 17.009 9.896 15.585 1.00 92.31 307 THR A C 1
ATOM 2257 O O . THR A 1 307 ? 17.501 10.573 16.484 1.00 92.31 307 THR A O 1
ATOM 2260 N N . GLN A 1 308 ? 15.702 9.884 15.312 1.00 90.75 308 GLN A N 1
ATOM 2261 C CA . GLN A 1 308 ? 14.700 10.669 16.030 1.00 90.75 308 GLN A CA 1
ATOM 2262 C C . GLN A 1 308 ? 14.070 9.863 17.168 1.00 90.75 308 GLN A C 1
ATOM 2264 O O . GLN A 1 308 ? 13.815 10.408 18.239 1.00 90.75 308 GLN A O 1
ATOM 2269 N N . SER A 1 309 ? 13.871 8.554 16.971 1.00 86.31 309 SER A N 1
ATOM 2270 C CA . SER A 1 309 ? 13.282 7.673 17.979 1.00 86.31 309 SER A CA 1
ATOM 2271 C C . SER A 1 309 ? 14.082 6.377 18.142 1.00 86.31 309 SER A C 1
ATOM 2273 O O . SER A 1 309 ? 14.162 5.586 17.201 1.00 86.31 309 SER A O 1
ATOM 2275 N N . PRO A 1 310 ? 14.615 6.069 19.342 1.00 79.12 310 PRO A N 1
ATOM 2276 C CA . PRO A 1 310 ? 15.334 4.815 19.577 1.00 79.12 310 PRO A CA 1
ATOM 2277 C C . PRO A 1 310 ? 14.425 3.578 19.485 1.00 79.12 310 PRO A C 1
ATOM 2279 O O . PRO A 1 310 ? 14.915 2.475 19.254 1.00 79.12 310 PRO A O 1
ATOM 2282 N N . ASN A 1 311 ? 13.105 3.750 19.624 1.00 83.62 311 ASN A N 1
ATOM 2283 C CA . ASN A 1 311 ? 12.122 2.675 19.442 1.00 83.62 311 ASN A CA 1
ATOM 2284 C C . ASN A 1 311 ? 11.903 2.327 17.957 1.00 83.62 311 ASN A C 1
ATOM 2286 O O . ASN A 1 311 ? 11.294 1.301 17.642 1.00 83.62 311 ASN A O 1
ATOM 2290 N N . CYS A 1 312 ? 12.418 3.157 17.046 1.00 90.12 312 CYS A N 1
ATOM 2291 C CA . CYS A 1 312 ? 12.455 2.928 15.610 1.00 90.12 312 CYS A CA 1
ATOM 2292 C C . CYS A 1 312 ? 13.755 2.208 15.212 1.00 90.12 312 CYS A C 1
ATOM 2294 O O . CYS A 1 312 ? 14.575 2.718 14.453 1.00 90.12 312 CYS A O 1
ATOM 2296 N N . ALA A 1 313 ? 13.987 1.015 15.755 1.00 89.94 313 ALA A N 1
ATOM 2297 C CA . ALA A 1 313 ? 15.189 0.244 15.460 1.00 89.94 313 ALA A CA 1
ATOM 2298 C C . ALA A 1 313 ? 14.832 -1.203 15.122 1.00 89.94 313 ALA A C 1
ATOM 2300 O O . ALA A 1 313 ? 14.282 -1.929 15.949 1.00 89.94 313 ALA A O 1
ATOM 2301 N N . GLY A 1 314 ? 15.168 -1.618 13.903 1.00 91.44 314 GLY A N 1
ATOM 2302 C CA . GLY A 1 314 ? 15.091 -2.999 13.453 1.00 91.44 314 GLY A CA 1
ATOM 2303 C C . GLY A 1 314 ? 16.428 -3.504 12.934 1.00 91.44 314 GLY A C 1
ATOM 2304 O O . GLY A 1 314 ? 17.423 -2.779 12.828 1.00 91.44 314 GLY A O 1
ATOM 2305 N N . ARG A 1 315 ? 16.435 -4.785 12.577 1.00 93.06 315 ARG A N 1
ATOM 2306 C CA . ARG A 1 315 ? 17.528 -5.390 11.822 1.00 93.06 315 ARG A CA 1
ATOM 2307 C C . ARG A 1 315 ? 17.659 -4.674 10.471 1.00 93.06 315 ARG A C 1
ATOM 2309 O O . ARG A 1 315 ? 16.659 -4.367 9.833 1.00 93.06 315 ARG A O 1
ATOM 2316 N N . CYS A 1 316 ? 18.882 -4.409 10.022 1.00 94.81 316 CYS A N 1
ATOM 2317 C CA . CYS A 1 316 ? 19.126 -3.821 8.703 1.00 94.81 316 CYS A CA 1
ATOM 2318 C C . CYS A 1 316 ? 18.895 -4.868 7.604 1.00 94.81 316 CYS A C 1
ATOM 2320 O O . CYS A 1 316 ? 19.402 -5.983 7.721 1.00 94.81 316 CYS A O 1
ATOM 2322 N N . SER A 1 317 ? 18.151 -4.529 6.549 1.00 95.06 317 SER A N 1
ATOM 2323 C CA . SER A 1 317 ? 17.935 -5.411 5.388 1.00 95.06 317 SER A CA 1
ATOM 2324 C C . SER A 1 317 ? 19.241 -5.729 4.660 1.00 95.06 317 SER A C 1
ATOM 2326 O O . SER A 1 317 ? 19.509 -6.893 4.392 1.00 95.06 317 SER A O 1
ATOM 2328 N N . CYS A 1 318 ? 20.109 -4.734 4.449 1.00 93.88 318 CYS A N 1
ATOM 2329 C CA . CYS A 1 318 ? 21.490 -4.942 4.015 1.00 93.88 318 CYS A CA 1
ATOM 2330 C C . CYS A 1 318 ? 22.336 -5.500 5.167 1.00 93.88 318 CYS A C 1
ATOM 2332 O O . CYS A 1 318 ? 22.743 -4.770 6.071 1.00 93.88 318 CYS A O 1
ATOM 2334 N N . ASN A 1 319 ? 22.582 -6.808 5.157 1.00 93.19 319 ASN A N 1
ATOM 2335 C CA . ASN A 1 319 ? 23.396 -7.476 6.168 1.00 93.19 319 ASN A CA 1
ATOM 2336 C C . ASN A 1 319 ? 24.160 -8.681 5.588 1.00 93.19 319 ASN A C 1
ATOM 2338 O O . ASN A 1 319 ? 24.023 -9.031 4.410 1.00 93.19 319 ASN A O 1
ATOM 2342 N N . SER A 1 320 ? 24.974 -9.315 6.434 1.00 90.94 320 SER A N 1
ATOM 2343 C CA . SER A 1 320 ? 25.834 -10.445 6.071 1.00 90.94 320 SER A CA 1
ATOM 2344 C C . SER A 1 320 ? 25.090 -11.630 5.462 1.00 90.94 320 SER A C 1
ATOM 2346 O O . SER A 1 320 ? 25.653 -12.297 4.600 1.00 90.94 320 SER A O 1
ATOM 2348 N N . ASP A 1 321 ? 23.835 -11.874 5.844 1.00 87.69 321 ASP A N 1
ATOM 2349 C CA . ASP A 1 321 ? 23.059 -13.034 5.381 1.00 87.69 321 ASP A CA 1
ATOM 2350 C C . ASP A 1 321 ? 22.743 -12.948 3.883 1.00 87.69 321 ASP A C 1
ATOM 2352 O O . ASP A 1 321 ? 22.486 -13.961 3.232 1.00 87.69 321 ASP A O 1
ATOM 2356 N N . ILE A 1 322 ? 22.805 -11.736 3.327 1.00 89.44 322 ILE A N 1
ATOM 2357 C CA . ILE A 1 322 ? 22.610 -11.452 1.905 1.00 89.44 322 ILE A CA 1
ATOM 2358 C C . ILE A 1 322 ? 23.869 -10.885 1.238 1.00 89.44 322 ILE A C 1
ATOM 2360 O O . ILE A 1 322 ? 23.779 -10.294 0.165 1.00 89.44 322 ILE A O 1
ATOM 2364 N N . ASN A 1 323 ? 25.043 -11.057 1.857 1.00 89.62 323 ASN A N 1
ATOM 2365 C CA . ASN A 1 323 ? 26.328 -10.532 1.378 1.00 89.62 323 ASN A CA 1
ATOM 2366 C C . ASN A 1 323 ? 26.333 -9.008 1.151 1.00 89.62 323 ASN A C 1
ATOM 2368 O O . ASN A 1 323 ? 27.035 -8.505 0.271 1.00 89.62 323 ASN A O 1
ATOM 2372 N N . CYS A 1 324 ? 25.570 -8.268 1.957 1.00 91.06 324 CYS A N 1
ATOM 2373 C CA . CYS A 1 324 ? 25.512 -6.813 1.913 1.00 91.06 324 CYS A CA 1
ATOM 2374 C C . CYS A 1 324 ? 26.114 -6.222 3.192 1.00 91.06 324 CYS A C 1
ATOM 2376 O O . CYS A 1 324 ? 25.771 -6.616 4.304 1.00 91.06 324 CYS A O 1
ATOM 2378 N N . ASP A 1 325 ? 27.036 -5.277 3.041 1.00 92.50 325 ASP A N 1
ATOM 2379 C CA . ASP A 1 325 ? 27.693 -4.607 4.162 1.00 92.50 325 ASP A CA 1
ATOM 2380 C C . ASP A 1 325 ? 27.229 -3.147 4.213 1.00 92.50 325 ASP A C 1
ATOM 2382 O O . ASP A 1 325 ? 27.629 -2.359 3.349 1.00 92.50 325 ASP A O 1
ATOM 2386 N N . PRO A 1 326 ? 26.407 -2.756 5.206 1.00 92.31 326 PRO A N 1
ATOM 2387 C CA . PRO A 1 326 ? 25.848 -1.413 5.262 1.00 92.31 326 PRO A CA 1
ATOM 2388 C C . PRO A 1 326 ? 26.924 -0.343 5.474 1.00 92.31 326 PRO A C 1
ATOM 2390 O O . PRO A 1 326 ? 26.698 0.801 5.110 1.00 92.31 326 PRO A O 1
ATOM 2393 N N . SER A 1 327 ? 28.108 -0.684 5.998 1.00 92.00 327 SER A N 1
ATOM 2394 C CA . SER A 1 327 ? 29.217 0.277 6.140 1.00 92.00 327 SER A CA 1
ATOM 2395 C C . SER A 1 327 ? 29.898 0.616 4.811 1.00 92.00 327 SER A C 1
ATOM 2397 O O . SER A 1 327 ? 30.577 1.637 4.699 1.00 92.00 327 SER A O 1
ATOM 2399 N N . LYS A 1 328 ? 29.716 -0.239 3.799 1.00 90.62 328 LYS A N 1
ATOM 2400 C CA . LYS A 1 328 ? 30.201 -0.018 2.431 1.00 90.62 328 LYS A CA 1
ATOM 2401 C C . LYS A 1 328 ? 29.179 0.703 1.563 1.00 90.62 328 LYS A C 1
ATOM 2403 O O . LYS A 1 328 ? 29.515 1.117 0.455 1.00 90.62 328 LYS A O 1
ATOM 2408 N N . LEU A 1 329 ? 27.948 0.842 2.048 1.00 88.62 329 LEU A N 1
ATOM 2409 C CA . LEU A 1 329 ? 26.956 1.691 1.417 1.00 88.62 329 LEU A CA 1
ATOM 2410 C C . LEU A 1 329 ? 27.286 3.154 1.746 1.00 88.62 329 LEU A C 1
ATOM 2412 O O . LEU A 1 329 ? 27.554 3.506 2.893 1.00 88.62 329 LEU A O 1
ATOM 2416 N N . GLY A 1 330 ? 27.310 4.002 0.717 1.00 88.44 330 GLY A N 1
ATOM 2417 C CA . GLY A 1 330 ? 27.387 5.450 0.901 1.00 88.44 330 GLY A CA 1
ATOM 2418 C C . GLY A 1 330 ? 26.082 6.012 1.466 1.00 88.44 330 GLY A C 1
ATOM 2419 O O . GLY A 1 330 ? 25.114 5.283 1.677 1.00 88.44 330 GLY A O 1
ATOM 2420 N N . THR A 1 331 ? 26.040 7.325 1.677 1.00 90.62 331 THR A N 1
ATOM 2421 C CA . THR A 1 331 ? 24.780 7.999 1.995 1.00 90.62 331 THR A CA 1
ATOM 2422 C C . THR A 1 331 ? 23.878 8.074 0.770 1.00 90.62 331 THR A C 1
ATOM 2424 O O . THR A 1 331 ? 24.353 8.240 -0.355 1.00 90.62 331 THR A O 1
ATOM 2427 N N . ASP A 1 332 ? 22.572 8.005 1.001 1.00 88.25 332 ASP A N 1
ATOM 2428 C CA . ASP A 1 332 ? 21.548 8.183 -0.026 1.00 88.25 332 ASP A CA 1
ATOM 2429 C C . ASP A 1 332 ? 20.618 9.322 0.388 1.00 88.25 332 ASP A C 1
ATOM 2431 O O . ASP A 1 332 ? 20.071 9.307 1.488 1.00 88.25 332 ASP A O 1
ATOM 2435 N N . ASN A 1 333 ? 20.531 10.369 -0.436 1.00 87.25 333 ASN A N 1
ATOM 2436 C CA . ASN A 1 333 ? 19.828 11.619 -0.109 1.00 87.25 333 ASN A CA 1
ATOM 2437 C C . ASN A 1 333 ? 20.169 12.192 1.287 1.00 87.25 333 ASN A C 1
ATOM 2439 O O . ASN A 1 333 ? 19.334 12.790 1.961 1.00 87.25 333 ASN A O 1
ATOM 2443 N N . GLY A 1 334 ? 21.418 12.011 1.732 1.00 88.75 334 GLY A N 1
ATOM 2444 C CA . GLY A 1 334 ? 21.902 12.463 3.042 1.00 88.75 334 GLY A CA 1
ATOM 2445 C C . GLY A 1 334 ? 21.599 11.517 4.210 1.00 88.75 334 GLY A C 1
ATOM 2446 O O . GLY A 1 334 ? 22.132 11.731 5.298 1.00 88.75 334 GLY A O 1
ATOM 2447 N N . ALA A 1 335 ? 20.823 10.455 3.994 1.00 92.31 335 ALA A N 1
ATOM 2448 C CA . ALA A 1 335 ? 20.534 9.442 4.999 1.00 92.31 335 ALA A CA 1
ATOM 2449 C C . ALA A 1 335 ? 21.642 8.386 5.074 1.00 92.31 335 ALA A C 1
ATOM 2451 O O . ALA A 1 335 ? 22.247 8.010 4.065 1.00 92.31 335 ALA A O 1
ATOM 2452 N N . GLN A 1 336 ? 21.899 7.895 6.286 1.00 95.12 336 GLN A N 1
ATOM 2453 C CA . GLN A 1 336 ? 22.783 6.749 6.493 1.00 95.12 336 GLN A CA 1
ATOM 2454 C C . GLN A 1 336 ? 22.043 5.439 6.172 1.00 95.12 336 GLN A C 1
ATOM 2456 O O . GLN A 1 336 ? 20.841 5.339 6.439 1.00 95.12 336 GLN A O 1
ATOM 2461 N N . PRO A 1 337 ? 22.741 4.400 5.685 1.00 94.44 337 PRO A N 1
ATOM 2462 C CA . PRO A 1 337 ? 22.154 3.081 5.477 1.00 94.44 337 PRO A CA 1
ATOM 2463 C C . PRO A 1 337 ? 21.432 2.574 6.730 1.00 94.44 337 PRO A C 1
ATOM 2465 O O . PRO A 1 337 ? 21.974 2.607 7.842 1.00 94.44 337 PRO A O 1
ATOM 2468 N N . CYS A 1 338 ? 20.197 2.104 6.557 1.00 94.38 338 CYS A N 1
ATOM 2469 C CA . CYS A 1 338 ? 19.337 1.617 7.635 1.00 94.38 338 CYS A CA 1
ATOM 2470 C C . CYS A 1 338 ? 19.071 2.644 8.743 1.00 94.38 338 CYS A C 1
ATOM 2472 O O . CYS A 1 338 ? 18.829 2.260 9.887 1.00 94.38 338 CYS A O 1
ATOM 2474 N N . GLN A 1 339 ? 19.106 3.941 8.414 1.00 95.31 339 GLN A N 1
ATOM 2475 C CA . GLN A 1 339 ? 18.562 5.011 9.250 1.00 95.31 339 GLN A CA 1
ATOM 2476 C C . GLN A 1 339 ? 17.041 4.894 9.351 1.00 95.31 339 GLN A C 1
ATOM 2478 O O . GLN A 1 339 ? 16.503 4.738 10.449 1.00 95.31 339 GLN A O 1
ATOM 2483 N N . TYR A 1 340 ? 16.361 4.901 8.208 1.00 96.25 340 TYR A N 1
ATOM 2484 C CA . TYR A 1 340 ? 14.914 4.753 8.157 1.00 96.25 340 TYR A CA 1
ATOM 2485 C C . TYR A 1 340 ? 14.510 3.287 8.265 1.00 96.25 340 TYR A C 1
ATOM 2487 O O . TYR A 1 340 ? 15.197 2.392 7.763 1.00 96.25 340 TYR A O 1
ATOM 2495 N N . GLN A 1 341 ? 13.396 3.048 8.945 1.00 97.06 341 GLN A N 1
ATOM 2496 C CA . GLN A 1 341 ? 12.806 1.723 9.091 1.00 97.06 341 GLN A CA 1
ATOM 2497 C C . GLN A 1 341 ? 11.449 1.692 8.397 1.00 97.06 341 GLN A C 1
ATOM 2499 O O . GLN A 1 341 ? 10.744 2.699 8.365 1.00 97.06 341 GLN A O 1
ATOM 2504 N N . VAL A 1 342 ? 11.060 0.528 7.890 1.00 97.44 342 VAL A N 1
ATOM 2505 C CA . VAL A 1 342 ? 9.653 0.197 7.662 1.00 97.44 342 VAL A CA 1
ATOM 2506 C C . VAL A 1 342 ? 9.139 -0.572 8.870 1.00 97.44 342 VAL A C 1
ATOM 2508 O O . VAL A 1 342 ? 9.793 -1.498 9.359 1.00 97.44 342 VAL A O 1
ATOM 2511 N N . VAL A 1 343 ? 7.979 -0.165 9.367 1.00 97.81 343 VAL A N 1
ATOM 2512 C CA . VAL A 1 343 ? 7.329 -0.714 10.552 1.00 97.81 343 VAL A CA 1
ATOM 2513 C C . VAL A 1 343 ? 5.931 -1.182 10.177 1.00 97.81 343 VAL A C 1
ATOM 2515 O O . VAL A 1 343 ? 5.236 -0.519 9.411 1.00 97.81 343 VAL A O 1
ATOM 2518 N N . VAL A 1 344 ? 5.515 -2.319 10.735 1.00 98.38 344 VAL A N 1
ATOM 2519 C CA . VAL A 1 344 ? 4.103 -2.693 10.847 1.00 98.38 344 VAL A CA 1
ATOM 2520 C C . VAL A 1 344 ? 3.783 -2.896 12.318 1.00 98.38 344 VAL A C 1
ATOM 2522 O O . VAL A 1 344 ? 4.403 -3.735 12.982 1.00 98.38 344 VAL A O 1
ATOM 2525 N N . SER A 1 345 ? 2.808 -2.145 12.813 1.00 97.56 345 SER A N 1
ATOM 2526 C CA . SER A 1 345 ? 2.418 -2.145 14.221 1.00 97.56 345 SER A CA 1
ATOM 2527 C C . SER A 1 345 ? 0.936 -2.415 14.391 1.00 97.56 345 SER A C 1
ATOM 2529 O O . SER A 1 345 ? 0.106 -1.952 13.611 1.00 97.56 345 SER A O 1
ATOM 2531 N N . GLU A 1 346 ? 0.622 -3.180 15.428 1.00 98.06 346 GLU A N 1
ATOM 2532 C CA . GLU A 1 346 ? -0.732 -3.483 15.866 1.00 98.06 346 GLU A CA 1
ATOM 2533 C C . GLU A 1 346 ? -1.194 -2.472 16.918 1.00 98.06 346 GLU A C 1
ATOM 2535 O O . GLU A 1 346 ? -0.499 -2.216 17.908 1.00 98.06 346 GLU A O 1
ATOM 2540 N N . TYR A 1 347 ? -2.409 -1.968 16.730 1.00 97.94 347 TYR A N 1
ATOM 2541 C CA . TYR A 1 347 ? -3.114 -1.074 17.639 1.00 97.94 347 TYR A CA 1
ATOM 2542 C C . TYR A 1 347 ? -4.510 -1.623 17.945 1.00 97.94 347 TYR A C 1
ATOM 2544 O O . TYR A 1 347 ? -5.018 -2.527 17.273 1.00 97.94 347 TYR A O 1
ATOM 2552 N N . SER A 1 348 ? -5.142 -1.068 18.980 1.00 96.56 348 SER A N 1
ATOM 2553 C CA . SER A 1 348 ? -6.523 -1.394 19.345 1.00 96.56 348 SER A CA 1
ATOM 2554 C C . SER A 1 348 ? -7.409 -0.164 19.355 1.00 96.56 348 SER A C 1
ATOM 2556 O O . SER A 1 348 ? -7.004 0.910 19.802 1.00 96.56 348 SER A O 1
ATOM 2558 N N . ALA A 1 349 ? -8.646 -0.339 18.901 1.00 95.94 349 ALA A N 1
ATOM 2559 C CA . ALA A 1 349 ? -9.709 0.624 19.115 1.00 95.94 349 ALA A CA 1
ATOM 2560 C C . ALA A 1 349 ? -9.900 0.878 20.622 1.00 95.94 349 ALA A C 1
ATOM 2562 O O . ALA A 1 349 ? -9.815 -0.037 21.446 1.00 95.94 349 ALA A O 1
ATOM 2563 N N . LYS A 1 350 ? -10.167 2.129 20.993 1.00 93.44 350 LYS A N 1
ATOM 2564 C CA . LYS A 1 350 ? -10.473 2.517 22.366 1.00 93.44 350 LYS A CA 1
ATOM 2565 C C . LYS A 1 350 ? -11.955 2.270 22.614 1.00 93.44 350 LYS A C 1
ATOM 2567 O O . LYS A 1 350 ? -12.817 3.027 22.176 1.00 93.44 350 LYS A O 1
ATOM 2572 N N . VAL A 1 351 ? -12.240 1.182 23.314 1.00 84.06 351 VAL A N 1
ATOM 2573 C CA . VAL A 1 351 ? -13.600 0.694 23.529 1.00 84.06 351 VAL A CA 1
ATOM 2574 C C . VAL A 1 351 ? -14.148 1.251 24.847 1.00 84.06 351 VAL A C 1
ATOM 2576 O O . VAL A 1 351 ? -13.621 0.951 25.916 1.00 84.06 351 VAL A O 1
ATOM 2579 N N . SER A 1 352 ? -15.187 2.089 24.773 1.00 70.69 352 SER A N 1
ATOM 2580 C CA . SER A 1 352 ? -15.920 2.622 25.938 1.00 70.69 352 SER A CA 1
ATOM 2581 C C . SER A 1 352 ? -17.276 1.940 26.174 1.00 70.69 352 SER A C 1
ATOM 2583 O O . SER A 1 352 ? -17.830 2.063 27.266 1.00 70.69 352 SER A O 1
ATOM 2585 N N . SER A 1 353 ? -17.801 1.214 25.179 1.00 66.19 353 SER A N 1
ATOM 2586 C CA . SER A 1 353 ? -19.053 0.443 25.221 1.00 66.19 353 SER A CA 1
ATOM 2587 C C . SER A 1 353 ? -18.785 -1.048 24.976 1.00 66.19 353 SER A C 1
ATOM 2589 O O . SER A 1 353 ? -17.668 -1.442 24.671 1.00 66.19 353 SER A O 1
ATOM 2591 N N . SER A 1 354 ? -19.784 -1.926 25.081 1.00 74.12 354 SER A N 1
ATOM 2592 C CA . SER A 1 354 ? -19.609 -3.339 24.700 1.00 74.12 354 SER A CA 1
ATOM 2593 C C . SER A 1 354 ? -19.455 -3.551 23.184 1.00 74.12 354 SER A C 1
ATOM 2595 O O . SER A 1 354 ? -19.216 -4.679 22.757 1.00 74.12 354 SER A O 1
ATOM 2597 N N . ASN A 1 355 ? -19.622 -2.501 22.369 1.00 84.56 355 ASN A N 1
ATOM 2598 C CA . ASN A 1 355 ? -19.580 -2.567 20.914 1.00 84.56 355 ASN A CA 1
ATOM 2599 C C . ASN A 1 355 ? -18.312 -1.896 20.371 1.00 84.56 355 ASN A C 1
ATOM 2601 O O . ASN A 1 355 ? -18.204 -0.673 20.305 1.00 84.56 355 ASN A O 1
ATOM 2605 N N . VAL A 1 356 ? -17.361 -2.711 19.923 1.00 89.44 356 VAL A N 1
ATOM 2606 C CA . VAL A 1 356 ? -16.092 -2.236 19.355 1.00 89.44 356 VAL A CA 1
ATOM 2607 C C . VAL A 1 356 ? -16.302 -1.376 18.105 1.00 89.44 356 VAL A C 1
ATOM 2609 O O . VAL A 1 356 ? -15.551 -0.432 17.873 1.00 89.44 356 VAL A O 1
ATOM 2612 N N . SER A 1 357 ? -17.345 -1.659 17.323 1.00 90.31 357 SER A N 1
ATOM 2613 C CA . SER A 1 357 ? -17.633 -0.949 16.070 1.00 90.31 357 SER A CA 1
ATOM 2614 C C . SER A 1 357 ? -18.037 0.514 16.286 1.00 90.31 357 SER A C 1
ATOM 2616 O O . SER A 1 357 ? -18.020 1.302 15.345 1.00 90.31 357 SER A O 1
ATOM 2618 N N . GLU A 1 358 ? -18.405 0.907 17.504 1.00 90.81 358 GLU A N 1
ATOM 2619 C CA . GLU A 1 358 ? -18.753 2.294 17.846 1.00 90.81 358 GLU A CA 1
ATOM 2620 C C . GLU A 1 358 ? -17.538 3.134 18.254 1.00 90.81 358 GLU A C 1
ATOM 2622 O O . GLU A 1 358 ? -17.674 4.333 18.495 1.00 90.81 358 GLU A O 1
ATOM 2627 N N . ALA A 1 359 ? -16.348 2.534 18.339 1.00 93.38 359 ALA A N 1
ATOM 2628 C CA . ALA A 1 359 ? -15.151 3.251 18.746 1.00 93.38 359 ALA A CA 1
ATOM 2629 C C . ALA A 1 359 ? -14.827 4.396 17.773 1.00 93.38 359 ALA A C 1
ATOM 2631 O O . ALA A 1 359 ? -14.631 4.193 16.576 1.00 93.38 359 ALA A O 1
ATOM 2632 N N . THR A 1 360 ? -14.721 5.608 18.314 1.00 93.56 360 THR A N 1
ATOM 2633 C CA . THR A 1 360 ? -14.356 6.826 17.572 1.00 93.56 360 THR A CA 1
ATOM 2634 C C . THR A 1 360 ? -12.888 7.217 17.748 1.00 93.56 360 THR A C 1
ATOM 2636 O O . THR A 1 360 ? -12.433 8.180 17.143 1.00 93.56 360 THR A O 1
ATOM 2639 N N . SER A 1 361 ? -12.131 6.470 18.556 1.00 95.62 361 SER A N 1
ATOM 2640 C CA . SER A 1 361 ? -10.691 6.660 18.768 1.00 95.62 361 SER A CA 1
ATOM 2641 C C . SER A 1 361 ? -9.990 5.324 19.015 1.00 95.62 361 SER A C 1
ATOM 2643 O O . SER A 1 361 ? -10.637 4.324 19.333 1.00 95.62 361 SER A O 1
ATOM 2645 N N . ALA A 1 362 ? -8.667 5.309 18.890 1.00 96.88 362 ALA A N 1
ATOM 2646 C CA . ALA A 1 362 ? -7.788 4.191 19.202 1.00 96.88 362 ALA A CA 1
ATOM 2647 C C . ALA A 1 362 ? -6.919 4.470 20.435 1.00 96.88 362 ALA A C 1
ATOM 2649 O O . ALA A 1 362 ? -6.741 5.612 20.864 1.00 96.88 362 ALA A O 1
ATOM 2650 N N . ASN A 1 363 ? -6.358 3.410 21.013 1.00 95.62 363 ASN A N 1
ATOM 2651 C CA . ASN A 1 363 ? -5.292 3.537 21.997 1.00 95.62 363 ASN A CA 1
ATOM 2652 C C . ASN A 1 363 ? -4.001 3.968 21.274 1.00 95.62 363 ASN A C 1
ATOM 2654 O O . ASN A 1 363 ? -3.586 3.267 20.351 1.00 95.62 363 ASN A O 1
ATOM 2658 N N . PRO A 1 364 ? -3.353 5.077 21.681 1.00 91.88 364 PRO A N 1
ATOM 2659 C CA . PRO A 1 364 ? -2.165 5.590 20.993 1.00 91.88 364 PRO A CA 1
ATOM 2660 C C . PRO A 1 364 ? -0.920 4.733 21.242 1.00 91.88 364 PRO A C 1
ATOM 2662 O O . PRO A 1 364 ? 0.045 4.785 20.490 1.00 91.88 364 PRO A O 1
ATOM 2665 N N . SER A 1 365 ? -0.930 3.919 22.299 1.00 94.19 365 SER A N 1
ATOM 2666 C CA . SER A 1 365 ? 0.161 2.997 22.587 1.00 94.19 365 SER A CA 1
ATOM 2667 C C . SER A 1 365 ? 0.120 1.804 21.642 1.00 94.19 365 SER A C 1
ATOM 2669 O O . SER A 1 365 ? -0.883 1.092 21.566 1.00 94.19 365 SER A O 1
ATOM 2671 N N . GLU A 1 366 ? 1.244 1.557 20.976 1.00 94.94 366 GLU A N 1
ATOM 2672 C CA . GLU A 1 366 ? 1.458 0.333 20.216 1.00 94.94 366 GLU A CA 1
ATOM 2673 C C . GLU A 1 366 ? 1.238 -0.896 21.107 1.00 94.94 366 GLU A C 1
ATOM 2675 O O . GLU A 1 366 ? 1.845 -1.025 22.173 1.00 94.94 366 GLU A O 1
ATOM 2680 N N . LEU A 1 367 ? 0.391 -1.819 20.650 1.00 94.25 367 LEU A N 1
ATOM 2681 C CA . LEU A 1 367 ? 0.181 -3.091 21.337 1.00 94.25 367 LEU A CA 1
ATOM 2682 C C . LEU A 1 367 ? 1.282 -4.089 21.009 1.00 94.25 367 LEU A C 1
ATOM 2684 O O . LEU A 1 367 ? 1.746 -4.823 21.885 1.00 94.25 367 LEU A O 1
ATOM 2688 N N . ARG A 1 368 ? 1.666 -4.158 19.732 1.00 93.44 368 ARG A N 1
ATOM 2689 C CA . ARG A 1 368 ? 2.643 -5.133 19.258 1.00 93.44 368 ARG A CA 1
ATOM 2690 C C . ARG A 1 368 ? 3.338 -4.673 17.984 1.00 93.44 368 ARG A C 1
ATOM 2692 O O . ARG A 1 368 ? 2.688 -4.334 17.000 1.00 93.44 368 ARG A O 1
ATOM 2699 N N . ARG A 1 369 ? 4.668 -4.762 17.982 1.00 94.50 369 ARG A N 1
ATOM 2700 C CA . ARG A 1 369 ? 5.495 -4.632 16.779 1.00 94.50 369 ARG A CA 1
ATOM 2701 C C . ARG A 1 369 ? 5.399 -5.913 15.955 1.00 94.50 369 ARG A C 1
ATOM 2703 O O . ARG A 1 369 ? 5.975 -6.935 16.334 1.00 94.50 369 ARG A O 1
ATOM 2710 N N . ILE A 1 370 ? 4.657 -5.870 14.853 1.00 96.62 370 ILE A N 1
ATOM 2711 C CA . ILE A 1 370 ? 4.520 -7.019 13.957 1.00 96.62 370 ILE A CA 1
ATOM 2712 C C . ILE A 1 370 ? 5.772 -7.150 13.107 1.00 96.62 370 ILE A C 1
ATOM 2714 O O . ILE A 1 370 ? 6.366 -8.212 13.089 1.00 96.62 370 ILE A O 1
ATOM 2718 N N . PHE A 1 371 ? 6.236 -6.080 12.474 1.00 96.88 371 PHE A N 1
ATOM 2719 C CA . PHE A 1 371 ? 7.397 -6.139 11.587 1.00 96.88 371 PHE A CA 1
ATOM 2720 C C . PHE A 1 371 ? 8.253 -4.886 11.742 1.00 96.88 371 PHE A C 1
ATOM 2722 O O . PHE A 1 371 ? 7.721 -3.785 11.905 1.00 96.88 371 PHE A O 1
ATOM 2729 N N . THR A 1 372 ? 9.579 -5.021 11.709 1.00 96.69 372 THR A N 1
ATOM 2730 C CA . THR A 1 372 ? 10.491 -3.874 11.586 1.00 96.69 372 THR A CA 1
ATOM 2731 C C . THR A 1 372 ? 11.734 -4.245 10.801 1.00 96.69 372 THR A C 1
ATOM 2733 O O . THR A 1 372 ? 12.446 -5.183 11.154 1.00 96.69 372 THR A O 1
ATOM 2736 N N . MET A 1 373 ? 12.037 -3.458 9.775 1.00 96.88 373 MET A N 1
ATOM 2737 C CA . MET A 1 373 ? 13.210 -3.659 8.933 1.00 96.88 373 MET A CA 1
ATOM 2738 C C . MET A 1 373 ? 13.857 -2.322 8.579 1.00 96.88 373 MET A C 1
ATOM 2740 O O . MET A 1 373 ? 13.186 -1.394 8.135 1.00 96.88 373 MET A O 1
ATOM 2744 N N . GLY A 1 374 ? 15.175 -2.243 8.741 1.00 96.75 374 GLY A N 1
ATOM 2745 C CA . GLY A 1 374 ? 15.975 -1.097 8.326 1.00 96.75 374 GLY A CA 1
ATOM 2746 C C . GLY A 1 374 ? 16.190 -1.089 6.822 1.00 96.75 374 GLY A C 1
ATOM 2747 O O . GLY A 1 374 ? 16.517 -2.123 6.234 1.00 96.75 374 GLY A O 1
ATOM 2748 N N . LEU A 1 375 ? 16.026 0.077 6.208 1.00 95.81 375 LEU A N 1
ATOM 2749 C CA . LEU A 1 375 ? 16.043 0.261 4.759 1.00 95.81 375 LEU A CA 1
ATOM 2750 C C . LEU A 1 375 ? 17.435 0.707 4.289 1.00 95.81 375 LEU A C 1
ATOM 2752 O O . LEU A 1 375 ? 18.001 1.632 4.875 1.00 95.81 375 LEU A O 1
ATOM 2756 N N . PRO A 1 376 ? 18.031 0.073 3.265 1.00 93.94 376 PRO A N 1
ATOM 2757 C CA . PRO A 1 376 ? 19.410 0.366 2.884 1.00 93.94 376 PRO A CA 1
ATOM 2758 C C . PRO A 1 376 ? 19.540 1.694 2.127 1.00 93.94 376 PRO A C 1
ATOM 2760 O O . PRO A 1 376 ? 20.621 2.277 2.112 1.00 93.94 376 PRO A O 1
ATOM 2763 N N . TYR A 1 377 ? 18.437 2.167 1.547 1.00 93.06 377 TYR A N 1
ATOM 2764 C CA . TYR A 1 377 ? 18.318 3.369 0.730 1.00 93.06 377 TYR A CA 1
ATOM 2765 C C . TYR A 1 377 ? 16.992 4.082 1.036 1.00 93.06 377 TYR A C 1
ATOM 2767 O O . TYR A 1 377 ? 16.240 3.665 1.918 1.00 93.06 377 TYR A O 1
ATOM 2775 N N . THR A 1 378 ? 16.714 5.175 0.326 1.00 91.94 378 THR A N 1
ATOM 2776 C CA . THR A 1 378 ? 15.593 6.087 0.598 1.00 91.94 378 THR A CA 1
ATOM 2777 C C . THR A 1 378 ? 14.402 5.962 -0.354 1.00 91.94 378 THR A C 1
ATOM 2779 O O . THR A 1 378 ? 13.420 6.674 -0.180 1.00 91.94 378 THR A O 1
ATOM 2782 N N . ALA A 1 379 ? 14.427 5.029 -1.311 1.00 88.75 379 ALA A N 1
ATOM 2783 C CA . ALA A 1 379 ? 13.367 4.867 -2.311 1.00 88.75 379 ALA A CA 1
ATOM 2784 C C . ALA A 1 379 ? 12.920 3.406 -2.505 1.00 88.75 379 ALA A C 1
ATOM 2786 O O . ALA A 1 379 ? 13.639 2.474 -2.166 1.00 88.75 379 ALA A O 1
ATOM 2787 N N . HIS A 1 380 ? 11.744 3.231 -3.119 1.00 88.88 380 HIS A N 1
ATOM 2788 C CA . HIS A 1 380 ? 11.113 1.946 -3.477 1.00 88.88 380 HIS A CA 1
ATOM 2789 C C . HIS A 1 380 ? 10.880 0.986 -2.304 1.00 88.88 380 HIS A C 1
ATOM 2791 O O . HIS A 1 380 ? 11.434 -0.112 -2.247 1.00 88.88 380 HIS A O 1
ATOM 2797 N N . HIS A 1 381 ? 10.028 1.383 -1.365 1.00 90.00 381 HIS A N 1
ATOM 2798 C CA . HIS A 1 381 ? 9.732 0.550 -0.199 1.00 90.00 381 HIS A CA 1
ATOM 2799 C C . HIS A 1 381 ? 8.320 -0.037 -0.216 1.00 90.00 381 HIS A C 1
ATOM 2801 O O . HIS A 1 381 ? 8.089 -1.049 0.440 1.00 90.00 381 HIS A O 1
ATOM 2807 N N . GLY A 1 382 ? 7.388 0.524 -0.991 1.00 89.44 382 GLY A N 1
ATOM 2808 C CA . GLY A 1 382 ? 5.979 0.140 -0.900 1.00 89.44 382 GLY A CA 1
ATOM 2809 C C . GLY A 1 382 ? 5.442 0.396 0.512 1.00 89.44 382 GLY A C 1
ATOM 2810 O O . GLY A 1 382 ? 5.510 1.518 1.005 1.00 89.44 382 GLY A O 1
ATOM 2811 N N . GLY A 1 383 ? 4.936 -0.645 1.174 1.00 93.25 383 GLY A N 1
ATOM 2812 C CA . GLY A 1 383 ? 4.405 -0.554 2.540 1.00 93.25 383 GLY A CA 1
ATOM 2813 C C . GLY A 1 383 ? 2.884 -0.658 2.631 1.00 93.25 383 GLY A C 1
ATOM 2814 O O . GLY A 1 383 ? 2.310 -0.408 3.689 1.00 93.25 383 GLY A O 1
ATOM 2815 N N . GLN A 1 384 ? 2.200 -1.048 1.552 1.00 96.75 384 GLN A N 1
ATOM 2816 C CA . GLN A 1 384 ? 0.805 -1.452 1.684 1.00 96.75 384 GLN A CA 1
ATOM 2817 C C . GLN A 1 384 ? 0.711 -2.744 2.504 1.00 96.75 384 GLN A C 1
ATOM 2819 O O . GLN A 1 384 ? 1.486 -3.685 2.316 1.00 96.75 384 GLN A O 1
ATOM 2824 N N . ILE A 1 385 ? -0.290 -2.778 3.379 1.00 98.19 385 ILE A N 1
ATOM 2825 C CA . ILE A 1 385 ? -0.745 -3.975 4.079 1.00 98.19 385 ILE A CA 1
ATOM 2826 C C . ILE A 1 385 ? -2.219 -4.221 3.770 1.00 98.19 385 ILE A C 1
ATOM 2828 O O . ILE A 1 385 ? -2.989 -3.272 3.616 1.00 98.19 385 ILE A O 1
ATOM 2832 N N . LEU A 1 386 ? -2.611 -5.487 3.682 1.00 96.62 386 LEU A N 1
ATOM 2833 C CA . LEU A 1 386 ? -4.004 -5.913 3.528 1.00 96.62 386 LEU A CA 1
ATOM 2834 C C . LEU A 1 386 ? -4.178 -7.348 4.036 1.00 96.62 386 LEU A C 1
ATOM 2836 O O . LEU A 1 386 ? -3.199 -8.077 4.185 1.00 96.62 386 LEU A O 1
ATOM 2840 N N . PHE A 1 387 ? -5.417 -7.757 4.299 1.00 96.25 387 PHE A N 1
ATOM 2841 C CA . PHE A 1 387 ? -5.729 -9.133 4.682 1.00 96.25 387 PHE A CA 1
ATOM 2842 C C . PHE A 1 387 ? -6.236 -9.931 3.488 1.00 96.25 387 PHE A C 1
ATOM 2844 O O . PHE A 1 387 ? -7.056 -9.435 2.713 1.00 96.25 387 PHE A O 1
ATOM 2851 N N . GLY A 1 388 ? -5.772 -11.173 3.362 1.00 91.94 388 GLY A N 1
ATOM 2852 C CA . GLY A 1 388 ? -6.324 -12.108 2.396 1.00 91.94 388 GLY A CA 1
ATOM 2853 C C . GLY A 1 388 ? -7.772 -12.451 2.757 1.00 91.94 388 GLY A C 1
ATOM 2854 O O . GLY A 1 388 ? -8.045 -12.842 3.894 1.00 91.94 388 GLY A O 1
ATOM 2855 N N . PRO A 1 389 ? -8.728 -12.304 1.823 1.00 87.38 389 PRO A N 1
ATOM 2856 C CA . PRO A 1 389 ? -10.149 -12.469 2.126 1.00 87.38 389 PRO A CA 1
ATOM 2857 C C . PRO A 1 389 ? -10.527 -13.920 2.457 1.00 87.38 389 PRO A C 1
ATOM 2859 O O . PRO A 1 389 ? -11.514 -14.145 3.150 1.00 87.38 389 PRO A O 1
ATOM 2862 N N . THR A 1 390 ? -9.754 -14.900 1.971 1.00 87.12 390 THR A N 1
ATOM 2863 C CA . THR A 1 390 ? -10.027 -16.334 2.187 1.00 87.12 390 THR A CA 1
ATOM 2864 C C . THR A 1 390 ? -9.213 -16.925 3.335 1.00 87.12 390 THR A C 1
ATOM 2866 O O . THR A 1 390 ? -9.740 -17.716 4.112 1.00 87.12 390 THR A O 1
ATOM 2869 N N . ASP A 1 391 ? -7.934 -16.561 3.447 1.00 89.06 391 ASP A N 1
ATOM 2870 C CA . ASP A 1 391 ? -7.012 -17.154 4.422 1.00 89.06 391 ASP A CA 1
ATOM 2871 C C . ASP A 1 391 ? -6.897 -16.347 5.726 1.00 89.06 391 ASP A C 1
ATOM 2873 O O . ASP A 1 391 ? -6.499 -16.891 6.753 1.00 89.06 391 ASP A O 1
ATOM 2877 N N . GLY A 1 392 ? -7.279 -15.066 5.714 1.00 92.69 392 GLY A N 1
ATOM 2878 C CA . GLY A 1 392 ? -7.201 -14.183 6.874 1.00 92.69 392 GLY A CA 1
ATOM 2879 C C . GLY A 1 392 ? -5.776 -13.785 7.269 1.00 92.69 392 GLY A C 1
ATOM 2880 O O . GLY A 1 392 ? -5.600 -13.198 8.336 1.00 92.69 392 GLY A O 1
ATOM 2881 N N . TYR A 1 393 ? -4.769 -14.068 6.437 1.00 95.81 393 TYR A N 1
ATOM 2882 C CA . TYR A 1 393 ? -3.382 -13.682 6.703 1.00 95.81 393 TYR A CA 1
ATOM 2883 C C . TYR A 1 393 ? -3.089 -12.258 6.240 1.00 95.81 393 TYR A C 1
ATOM 2885 O O . TYR A 1 393 ? -3.751 -11.725 5.348 1.00 95.81 393 TYR A O 1
ATOM 2893 N N . MET A 1 394 ? -2.085 -11.629 6.852 1.00 98.12 394 MET A N 1
ATOM 2894 C CA . MET A 1 394 ? -1.653 -10.287 6.475 1.00 98.12 394 MET A CA 1
ATOM 2895 C C . MET A 1 394 ? -0.623 -10.368 5.349 1.00 98.12 394 MET A C 1
ATOM 2897 O O . MET A 1 394 ? 0.404 -11.028 5.491 1.00 98.12 394 MET A O 1
ATOM 2901 N N . TYR A 1 395 ? -0.872 -9.646 4.263 1.00 97.88 395 TYR A N 1
ATOM 2902 C CA . TYR A 1 395 ? 0.062 -9.468 3.160 1.00 97.88 395 TYR A CA 1
ATOM 2903 C C . TYR A 1 395 ? 0.756 -8.113 3.300 1.00 97.88 395 TYR A C 1
ATOM 2905 O O . TYR A 1 395 ? 0.089 -7.108 3.549 1.00 97.88 395 TYR A O 1
ATOM 2913 N N . LEU A 1 396 ? 2.080 -8.086 3.144 1.00 97.88 396 LEU A N 1
ATOM 2914 C CA . LEU A 1 396 ? 2.912 -6.880 3.200 1.00 97.88 396 LEU A CA 1
ATOM 2915 C C . LEU A 1 396 ? 3.696 -6.734 1.892 1.00 97.88 396 LEU A C 1
ATOM 2917 O O . LEU A 1 396 ? 4.515 -7.590 1.551 1.00 97.88 396 LEU A O 1
ATOM 2921 N N . MET A 1 397 ? 3.446 -5.641 1.176 1.00 95.81 397 MET A N 1
ATOM 2922 C CA . MET A 1 397 ? 4.152 -5.280 -0.053 1.00 95.81 397 MET A CA 1
ATOM 2923 C C . MET A 1 397 ? 5.467 -4.569 0.272 1.00 95.81 397 MET A C 1
ATOM 2925 O O . MET A 1 397 ? 5.458 -3.553 0.969 1.00 95.81 397 MET A O 1
ATOM 2929 N N . MET A 1 398 ? 6.579 -5.064 -0.275 1.00 95.94 398 MET A N 1
ATOM 2930 C CA . MET A 1 398 ? 7.912 -4.499 -0.076 1.00 95.94 398 MET A CA 1
ATOM 2931 C C . MET A 1 398 ? 8.652 -4.324 -1.400 1.00 95.94 398 MET A C 1
ATOM 2933 O O . MET A 1 398 ? 8.829 -5.279 -2.157 1.00 95.94 398 MET A O 1
ATOM 2937 N N . GLY A 1 399 ? 9.117 -3.106 -1.664 1.00 93.69 399 GLY A N 1
ATOM 2938 C CA . GLY A 1 399 ? 9.964 -2.814 -2.822 1.00 93.69 399 GLY A CA 1
ATOM 2939 C C . GLY A 1 399 ? 11.427 -3.220 -2.626 1.00 93.69 399 GLY A C 1
ATOM 2940 O O . GLY A 1 399 ? 11.828 -3.697 -1.563 1.00 93.69 399 GLY A O 1
ATOM 2941 N N . ASP A 1 400 ? 12.218 -3.076 -3.684 1.00 91.94 400 ASP A N 1
ATOM 2942 C CA . ASP A 1 400 ? 13.612 -3.510 -3.791 1.00 91.94 400 ASP A CA 1
ATOM 2943 C C . ASP A 1 400 ? 14.603 -2.623 -3.032 1.00 91.94 400 ASP A C 1
ATOM 2945 O O . ASP A 1 400 ? 15.760 -3.002 -2.859 1.00 91.94 400 ASP A O 1
ATOM 2949 N N . GLY A 1 401 ? 14.165 -1.462 -2.543 1.00 86.19 401 GLY A N 1
ATOM 2950 C CA . GLY A 1 401 ? 15.037 -0.509 -1.876 1.00 86.19 401 GLY A CA 1
ATOM 2951 C C . GLY A 1 401 ? 15.839 0.372 -2.837 1.00 86.19 401 GLY A C 1
ATOM 2952 O O . GLY A 1 401 ? 16.936 0.785 -2.502 1.00 86.19 401 GLY A O 1
ATOM 2953 N N . GLY A 1 402 ? 15.358 0.710 -4.030 1.00 74.56 402 GLY A N 1
ATOM 2954 C CA . GLY A 1 402 ? 15.590 2.073 -4.536 1.00 74.56 402 GLY A CA 1
ATOM 2955 C C . GLY A 1 402 ? 16.737 2.290 -5.514 1.00 74.56 402 GLY A C 1
ATOM 2956 O O . GLY A 1 402 ? 16.712 3.267 -6.265 1.00 74.56 402 GLY A O 1
ATOM 2957 N N . ASN A 1 403 ? 17.752 1.427 -5.542 1.00 76.50 403 ASN A N 1
ATOM 2958 C CA . ASN A 1 403 ? 18.975 1.732 -6.285 1.00 76.50 403 ASN A CA 1
ATOM 2959 C C . ASN A 1 403 ? 18.950 1.216 -7.736 1.00 76.50 403 ASN A C 1
ATOM 2961 O O . ASN A 1 403 ? 18.365 0.182 -8.061 1.00 76.50 403 ASN A O 1
ATOM 2965 N N . LYS A 1 404 ? 19.600 1.957 -8.638 1.00 80.38 404 LYS A N 1
ATOM 2966 C CA . LYS A 1 404 ? 19.608 1.684 -10.076 1.00 80.38 404 LYS A CA 1
ATOM 2967 C C . LYS A 1 404 ? 20.166 0.285 -10.355 1.00 80.38 404 LYS A C 1
ATOM 2969 O O . LYS A 1 404 ? 21.347 0.030 -10.147 1.00 80.38 404 LYS A O 1
ATOM 2974 N N . GLY A 1 405 ? 19.326 -0.568 -10.934 1.00 76.06 405 GLY A N 1
ATOM 2975 C CA . GLY A 1 405 ? 19.677 -1.902 -11.408 1.00 76.06 405 GLY A CA 1
ATOM 2976 C C . GLY A 1 405 ? 19.667 -2.967 -10.321 1.00 76.06 405 GLY A C 1
ATOM 2977 O O . GLY A 1 405 ? 20.182 -4.043 -10.593 1.00 76.06 405 GLY A O 1
ATOM 2978 N N . ASP A 1 406 ? 19.125 -2.665 -9.134 1.00 85.50 406 ASP A N 1
ATOM 2979 C CA . ASP A 1 406 ? 19.133 -3.557 -7.970 1.00 85.50 406 ASP A CA 1
ATOM 2980 C C . ASP A 1 406 ? 20.537 -4.162 -7.732 1.00 85.50 406 ASP A C 1
ATOM 2982 O O . ASP A 1 406 ? 20.771 -5.349 -7.960 1.00 85.50 406 ASP A O 1
ATOM 2986 N N . PRO A 1 407 ? 21.528 -3.341 -7.329 1.00 81.94 407 PRO A N 1
ATOM 2987 C CA . PRO A 1 407 ? 22.942 -3.727 -7.333 1.00 81.94 407 PRO A CA 1
ATOM 2988 C C . PRO A 1 407 ? 23.276 -4.906 -6.407 1.00 81.94 407 PRO A C 1
ATOM 2990 O O . PRO A 1 407 ? 24.310 -5.548 -6.585 1.00 81.94 407 PRO A O 1
ATOM 2993 N N . PHE A 1 408 ? 22.414 -5.194 -5.431 1.00 84.50 408 PHE A N 1
ATOM 2994 C CA . PHE A 1 408 ? 22.539 -6.333 -4.518 1.00 84.50 408 PHE A CA 1
ATOM 2995 C C . PHE A 1 408 ? 21.574 -7.471 -4.857 1.00 84.50 408 PHE A C 1
ATOM 2997 O O . PHE A 1 408 ? 21.487 -8.453 -4.114 1.00 84.50 408 PHE A O 1
ATOM 3004 N N . ASN A 1 409 ? 20.877 -7.352 -5.989 1.00 87.88 409 ASN A N 1
ATOM 3005 C CA . ASN A 1 409 ? 19.908 -8.310 -6.490 1.00 87.88 409 ASN A CA 1
ATOM 3006 C C . ASN A 1 409 ? 18.853 -8.659 -5.427 1.00 87.88 409 ASN A C 1
ATOM 3008 O O . ASN A 1 409 ? 18.449 -9.815 -5.304 1.00 87.88 409 ASN A O 1
ATOM 3012 N N . PHE A 1 410 ? 18.457 -7.683 -4.606 1.00 91.25 410 PHE A N 1
ATOM 3013 C CA . PHE A 1 410 ? 17.553 -7.867 -3.481 1.00 91.25 410 PHE A CA 1
ATOM 3014 C C . PHE A 1 410 ? 16.241 -8.523 -3.910 1.00 91.25 410 PHE A C 1
ATOM 3016 O O . PHE A 1 410 ? 15.785 -9.452 -3.242 1.00 91.25 410 PHE A O 1
ATOM 3023 N N . SER A 1 411 ? 15.691 -8.116 -5.052 1.00 90.00 411 SER A N 1
ATOM 3024 C CA . SER A 1 411 ? 14.405 -8.581 -5.578 1.00 90.00 411 SER A CA 1
ATOM 3025 C C . SER A 1 411 ? 14.401 -10.079 -5.867 1.00 90.00 411 SER A C 1
ATOM 3027 O O . SER A 1 411 ? 13.434 -10.766 -5.533 1.00 90.00 411 SER A O 1
ATOM 3029 N N . GLN A 1 412 ? 15.499 -10.609 -6.413 1.00 88.12 412 GLN A N 1
ATOM 3030 C CA . GLN A 1 412 ? 15.656 -12.037 -6.727 1.00 88.12 412 GLN A CA 1
ATOM 3031 C C . GLN A 1 412 ? 16.355 -12.823 -5.609 1.00 88.12 412 GLN A C 1
ATOM 3033 O O . GLN A 1 412 ? 16.311 -14.053 -5.589 1.00 88.12 412 GLN A O 1
ATOM 3038 N N . ASN A 1 413 ? 17.012 -12.142 -4.668 1.00 88.25 413 ASN A N 1
ATOM 3039 C CA . ASN A 1 413 ? 17.688 -12.787 -3.554 1.00 88.25 413 ASN A CA 1
ATOM 3040 C C . ASN A 1 413 ? 16.654 -13.346 -2.569 1.00 88.25 413 ASN A C 1
ATOM 3042 O O . ASN A 1 413 ? 15.941 -12.599 -1.896 1.00 88.25 413 ASN A O 1
ATOM 3046 N N . LYS A 1 414 ? 16.602 -14.677 -2.481 1.00 90.00 414 LYS A N 1
ATOM 3047 C CA . LYS A 1 414 ? 15.678 -15.436 -1.629 1.00 90.00 414 LYS A CA 1
ATOM 3048 C C . LYS A 1 414 ? 15.921 -15.233 -0.128 1.00 90.00 414 LYS A C 1
ATOM 3050 O O . LYS A 1 414 ? 15.004 -15.427 0.660 1.00 90.00 414 LYS A O 1
ATOM 3055 N N . LYS A 1 415 ? 17.119 -14.777 0.257 1.00 91.38 415 LYS A N 1
ATOM 3056 C CA . LYS A 1 415 ? 17.489 -14.453 1.644 1.00 91.38 415 LYS A CA 1
ATOM 3057 C C . LYS A 1 415 ? 17.113 -13.022 2.050 1.00 91.38 415 LYS A C 1
ATOM 3059 O O . LYS A 1 415 ? 17.209 -12.690 3.230 1.00 91.38 415 LYS A O 1
ATOM 3064 N N . SER A 1 416 ? 16.687 -12.187 1.094 1.00 93.25 416 SER A N 1
ATOM 3065 C CA . SER A 1 416 ? 16.251 -10.802 1.305 1.00 93.25 416 SER A CA 1
ATOM 3066 C C . SER A 1 416 ? 14.725 -10.693 1.335 1.00 93.25 416 SER A C 1
ATOM 3068 O O . SER A 1 416 ? 14.046 -11.313 0.519 1.00 93.25 416 SER A O 1
ATOM 3070 N N . LEU A 1 417 ? 14.192 -9.840 2.216 1.00 95.06 417 LEU A N 1
ATOM 3071 C CA . LEU A 1 417 ? 12.768 -9.475 2.238 1.00 95.06 417 LEU A CA 1
ATOM 3072 C C . LEU A 1 417 ? 12.434 -8.231 1.395 1.00 95.06 417 LEU A C 1
ATOM 3074 O O . LEU A 1 417 ? 11.270 -7.852 1.296 1.00 95.06 417 LEU A O 1
ATOM 3078 N N . LEU A 1 418 ? 13.433 -7.605 0.766 1.00 95.75 418 LEU A N 1
ATOM 3079 C CA . LEU A 1 418 ? 13.228 -6.526 -0.204 1.00 95.75 418 LEU A CA 1
ATOM 3080 C C . LEU A 1 418 ? 12.822 -7.093 -1.576 1.00 95.75 418 LEU A C 1
ATOM 3082 O O . LEU A 1 418 ? 13.298 -8.154 -1.989 1.00 95.75 418 LEU A O 1
ATOM 3086 N N . GLY A 1 419 ? 11.938 -6.384 -2.274 1.00 93.56 419 GLY A N 1
ATOM 3087 C CA . GLY A 1 419 ? 11.378 -6.762 -3.574 1.00 93.56 419 GLY A CA 1
ATOM 3088 C C . GLY A 1 419 ? 10.476 -7.995 -3.499 1.00 93.56 419 GLY A C 1
ATOM 3089 O O . GLY A 1 419 ? 10.551 -8.884 -4.357 1.00 93.56 419 GLY A O 1
ATOM 3090 N N . LYS A 1 420 ? 9.678 -8.080 -2.427 1.00 93.19 420 LYS A N 1
ATOM 3091 C CA . LYS A 1 420 ? 8.843 -9.229 -2.056 1.00 93.19 420 LYS A CA 1
ATOM 3092 C C . LYS A 1 420 ? 7.417 -8.809 -1.718 1.00 93.19 420 LYS A C 1
ATOM 3094 O O . LYS A 1 420 ? 7.160 -7.701 -1.253 1.00 93.19 420 LYS A O 1
ATOM 3099 N N . ILE A 1 421 ? 6.502 -9.760 -1.853 1.00 95.31 421 ILE A N 1
ATOM 3100 C CA . ILE A 1 421 ? 5.252 -9.768 -1.095 1.00 95.31 421 ILE A CA 1
ATOM 3101 C C . ILE A 1 421 ? 5.412 -10.814 0.001 1.00 95.31 421 ILE A C 1
ATOM 3103 O O . ILE A 1 421 ? 5.700 -11.977 -0.289 1.00 95.31 421 ILE A O 1
ATOM 3107 N N . MET A 1 422 ? 5.253 -10.394 1.251 1.00 96.56 422 MET A N 1
ATOM 3108 C CA . MET A 1 422 ? 5.295 -11.275 2.417 1.00 96.56 422 MET A CA 1
ATOM 3109 C C . MET A 1 422 ? 3.880 -11.647 2.851 1.00 96.56 422 MET A C 1
ATOM 3111 O O . MET A 1 422 ? 2.988 -10.804 2.765 1.00 96.56 422 MET A O 1
ATOM 3115 N N . ARG A 1 423 ? 3.685 -12.868 3.358 1.00 95.81 423 ARG A N 1
ATOM 3116 C CA . ARG A 1 423 ? 2.413 -13.354 3.923 1.00 95.81 423 ARG A CA 1
ATOM 3117 C C . ARG A 1 423 ? 2.644 -13.854 5.347 1.00 95.81 423 ARG A C 1
ATOM 3119 O O . ARG A 1 423 ? 3.417 -14.789 5.560 1.00 95.81 423 ARG A O 1
ATOM 3126 N N . LEU A 1 424 ? 2.008 -13.195 6.314 1.00 96.31 424 LEU A N 1
ATOM 3127 C CA . LEU A 1 424 ? 2.287 -13.306 7.747 1.00 96.31 424 LEU A CA 1
ATOM 3128 C C . LEU A 1 424 ? 1.029 -13.704 8.534 1.00 96.31 424 LEU A C 1
ATOM 3130 O O . LEU A 1 424 ? -0.060 -13.172 8.304 1.00 96.31 424 LEU A O 1
ATOM 3134 N N . ASP A 1 425 ? 1.196 -14.576 9.527 1.00 96.06 425 ASP A N 1
ATOM 3135 C CA . ASP A 1 425 ? 0.167 -14.888 10.520 1.00 96.06 425 ASP A CA 1
ATOM 3136 C C . ASP A 1 425 ? 0.310 -13.967 11.737 1.00 96.06 425 ASP A C 1
ATOM 3138 O O . ASP A 1 425 ? 1.236 -14.089 12.544 1.00 96.06 425 ASP A O 1
ATOM 3142 N N . VAL A 1 426 ? -0.632 -13.034 11.863 1.00 96.19 426 VAL A N 1
ATOM 3143 C CA . VAL A 1 426 ? -0.690 -12.053 12.953 1.00 96.19 426 VAL A CA 1
ATOM 3144 C C . VAL A 1 426 ? -1.608 -12.485 14.100 1.00 96.19 426 VAL A C 1
ATOM 3146 O O . VAL A 1 426 ? -1.773 -11.731 15.057 1.00 96.19 426 VAL A O 1
ATOM 3149 N N . ASP A 1 427 ? -2.207 -13.670 14.057 1.00 93.62 427 ASP A N 1
ATOM 3150 C CA . ASP A 1 427 ? -2.988 -14.224 15.170 1.00 93.62 427 ASP A CA 1
ATOM 3151 C C . ASP A 1 427 ? -2.125 -15.089 16.089 1.00 93.62 427 ASP A C 1
ATOM 3153 O O . ASP A 1 427 ? -2.341 -15.123 17.304 1.00 93.62 427 ASP A O 1
ATOM 3157 N N . GLY A 1 428 ? -1.089 -15.723 15.539 1.00 81.81 428 GLY A N 1
ATOM 3158 C CA . GLY A 1 428 ? -0.088 -16.433 16.324 1.00 81.81 428 GLY A CA 1
ATOM 3159 C C . GLY A 1 428 ? 0.743 -15.486 17.199 1.00 81.81 428 GLY A C 1
ATOM 3160 O O . GLY A 1 428 ? 1.459 -14.616 16.699 1.00 81.81 428 GLY A O 1
ATOM 3161 N N . VAL A 1 429 ? 0.686 -15.668 18.521 1.00 75.19 429 VAL A N 1
ATOM 3162 C CA . VAL A 1 429 ? 1.598 -15.006 19.468 1.00 75.19 429 VAL A CA 1
ATOM 3163 C C . VAL A 1 429 ? 2.808 -15.905 19.680 1.00 75.19 429 VAL A C 1
ATOM 3165 O O . VAL A 1 429 ? 2.687 -16.984 20.258 1.00 75.19 429 VAL A O 1
ATOM 3168 N N . GLN A 1 430 ? 3.979 -15.449 19.240 1.00 76.19 430 GLN A N 1
ATOM 3169 C CA . GLN A 1 430 ? 5.225 -16.182 19.437 1.00 76.19 430 GLN A CA 1
ATOM 3170 C C . GLN A 1 430 ? 5.912 -15.757 20.733 1.00 76.19 430 GLN A C 1
ATOM 3172 O O . GLN A 1 430 ? 5.941 -14.578 21.102 1.00 76.19 430 GLN A O 1
ATOM 3177 N N . SER A 1 431 ? 6.510 -16.721 21.430 1.00 78.75 431 SER A N 1
ATOM 3178 C CA . SER A 1 431 ? 7.403 -16.417 22.550 1.00 78.75 431 SER A CA 1
ATOM 3179 C C . SER A 1 431 ? 8.692 -15.756 22.045 1.00 78.75 431 SER A C 1
ATOM 3181 O O . SER A 1 431 ? 9.133 -15.989 20.920 1.00 78.75 431 SER A O 1
ATOM 3183 N N . LYS A 1 432 ? 9.351 -14.953 22.892 1.00 78.06 432 LYS A N 1
ATOM 3184 C CA . LYS A 1 432 ? 10.626 -14.300 22.532 1.00 78.06 432 LYS A CA 1
ATOM 3185 C C . LYS A 1 432 ? 11.697 -15.299 22.078 1.00 78.06 432 LYS A C 1
ATOM 3187 O O . LYS A 1 432 ? 12.486 -14.979 21.198 1.00 78.06 432 LYS A O 1
ATOM 3192 N N . SER A 1 433 ? 11.716 -16.500 22.661 1.00 75.56 433 SER A N 1
ATOM 3193 C CA . SER A 1 433 ? 12.630 -17.570 22.255 1.00 75.56 433 SER A CA 1
ATOM 3194 C C . SER A 1 433 ? 12.299 -18.111 20.867 1.00 75.56 433 SER A C 1
ATOM 3196 O O . SER A 1 433 ? 13.217 -18.352 20.098 1.00 75.56 433 SER A O 1
ATOM 3198 N N . GLN A 1 434 ? 11.022 -18.252 20.504 1.00 78.88 434 GLN A N 1
ATOM 3199 C CA . GLN A 1 434 ? 10.632 -18.661 19.149 1.00 78.88 434 GLN A CA 1
ATOM 3200 C C . GLN A 1 434 ? 10.996 -17.604 18.105 1.00 78.88 434 GLN A C 1
ATOM 3202 O O . GLN A 1 434 ? 11.568 -17.959 17.080 1.00 78.88 434 GLN A O 1
ATOM 3207 N N . ILE A 1 435 ? 10.745 -16.321 18.391 1.00 79.38 435 ILE A N 1
ATOM 3208 C CA . ILE A 1 435 ? 11.141 -15.205 17.514 1.00 79.38 435 ILE A CA 1
ATOM 3209 C C . ILE A 1 435 ? 12.657 -15.225 17.277 1.00 79.38 435 ILE A C 1
ATOM 3211 O O . ILE A 1 435 ? 13.100 -15.135 16.135 1.00 79.38 435 ILE A O 1
ATOM 3215 N N . ALA A 1 436 ? 13.450 -15.396 18.341 1.00 78.56 436 ALA A N 1
ATOM 3216 C CA . ALA A 1 436 ? 14.906 -15.462 18.243 1.00 78.56 436 ALA A CA 1
ATOM 3217 C C . ALA A 1 436 ? 15.392 -16.714 17.495 1.00 78.56 436 ALA A C 1
ATOM 3219 O O . ALA A 1 436 ? 16.253 -16.611 16.627 1.00 78.56 436 ALA A O 1
ATOM 3220 N N . ASN A 1 437 ? 14.822 -17.886 17.790 1.00 74.94 437 ASN A N 1
ATOM 3221 C CA . ASN A 1 437 ? 15.209 -19.148 17.156 1.00 74.94 437 ASN A CA 1
ATOM 3222 C C . ASN A 1 437 ? 14.906 -19.160 15.652 1.00 74.94 437 ASN A C 1
ATOM 3224 O O . ASN A 1 437 ? 15.678 -19.719 14.882 1.00 74.94 437 ASN A O 1
ATOM 3228 N N . LEU A 1 438 ? 13.797 -18.542 15.242 1.00 76.94 438 LEU A N 1
ATOM 3229 C CA . LEU A 1 438 ? 13.394 -18.421 13.841 1.00 76.94 438 LEU A CA 1
ATOM 3230 C C . LEU A 1 438 ? 13.988 -17.181 13.154 1.00 76.94 438 LEU A C 1
ATOM 3232 O O . LEU A 1 438 ? 13.766 -16.990 11.966 1.00 76.94 438 LEU A O 1
ATOM 3236 N N . SER A 1 439 ? 14.740 -16.345 13.882 1.00 82.62 439 SER A N 1
ATOM 3237 C CA . SER A 1 439 ? 15.331 -15.098 13.375 1.00 82.62 439 SER A CA 1
ATOM 3238 C C . SER A 1 439 ? 14.326 -14.164 12.677 1.00 82.62 439 SER A C 1
ATOM 3240 O O . SER A 1 439 ? 14.678 -13.487 11.710 1.00 82.62 439 SER A O 1
ATOM 3242 N N . LEU A 1 440 ? 13.084 -14.119 13.177 1.00 87.44 440 LEU A N 1
ATOM 3243 C CA . LEU A 1 440 ? 12.001 -13.323 12.588 1.00 87.44 440 LEU A CA 1
ATOM 3244 C C . LEU A 1 440 ? 12.244 -11.816 12.743 1.00 87.44 440 LEU A C 1
ATOM 3246 O O . LEU A 1 440 ? 12.893 -11.354 13.685 1.00 87.44 440 LEU A O 1
ATOM 3250 N N . TRP A 1 441 ? 11.632 -11.037 11.853 1.00 92.69 441 TRP A N 1
ATOM 3251 C CA . TRP A 1 441 ? 11.741 -9.574 11.805 1.00 92.69 441 TRP A CA 1
ATOM 3252 C C . TRP A 1 441 ? 10.757 -8.852 12.741 1.00 92.69 441 TRP A C 1
ATOM 3254 O O . TRP A 1 441 ? 10.703 -7.621 12.773 1.00 92.69 441 TRP A O 1
ATOM 3264 N N . GLY A 1 442 ? 9.973 -9.603 13.516 1.00 92.75 442 GLY A N 1
ATOM 3265 C CA . GLY A 1 442 ? 9.058 -9.084 14.527 1.00 92.75 442 GLY A CA 1
ATOM 3266 C C . GLY A 1 442 ? 8.160 -10.174 15.117 1.00 92.75 442 GLY A C 1
ATOM 3267 O O . GLY A 1 442 ? 8.530 -11.348 15.133 1.00 92.75 442 GLY A O 1
ATOM 3268 N N . ASN A 1 443 ? 7.009 -9.791 15.673 1.00 92.62 443 ASN A N 1
ATOM 3269 C CA . ASN A 1 443 ? 6.115 -10.710 16.381 1.00 92.62 443 ASN A CA 1
ATOM 3270 C C . ASN A 1 443 ? 4.939 -11.160 15.498 1.00 92.62 443 ASN A C 1
ATOM 3272 O O . ASN A 1 443 ? 3.838 -10.614 15.579 1.00 92.62 443 ASN A O 1
ATOM 3276 N N . TYR A 1 444 ? 5.202 -12.178 14.682 1.00 94.00 444 TYR A N 1
ATOM 3277 C CA . TYR A 1 444 ? 4.240 -12.908 13.852 1.00 94.00 444 TYR A CA 1
ATOM 3278 C C . TYR A 1 444 ? 4.625 -14.387 13.788 1.00 94.00 444 TYR A C 1
ATOM 3280 O O . TYR A 1 444 ? 5.693 -14.793 14.245 1.00 94.00 444 TYR A O 1
ATOM 3288 N N . SER A 1 445 ? 3.749 -15.194 13.202 1.00 93.00 445 SER A N 1
ATOM 3289 C CA . SER A 1 445 ? 4.029 -16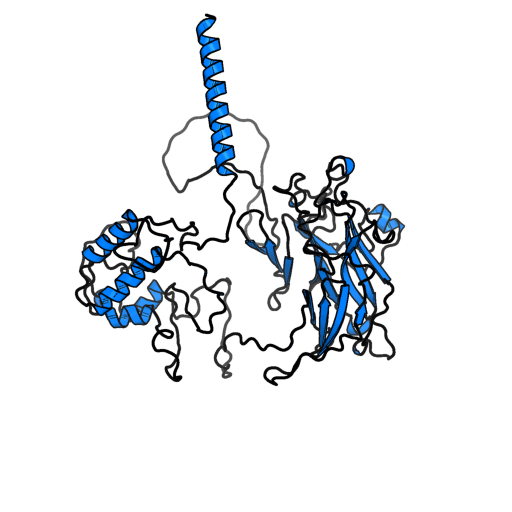.574 12.810 1.00 93.00 445 SER A CA 1
ATOM 3290 C C . SER A 1 445 ? 4.084 -16.698 11.288 1.00 93.00 445 SER A C 1
ATOM 3292 O O . SER A 1 445 ? 3.585 -15.840 10.561 1.00 93.00 445 SER A O 1
ATOM 3294 N N . ILE A 1 446 ? 4.699 -17.774 10.804 1.00 91.31 446 ILE A N 1
ATOM 3295 C CA . ILE A 1 446 ? 4.734 -18.102 9.379 1.00 91.31 446 ILE A CA 1
ATOM 3296 C C . ILE A 1 446 ? 3.545 -19.020 9.057 1.00 91.31 446 ILE A C 1
ATOM 3298 O O . ILE A 1 446 ? 3.423 -20.071 9.698 1.00 91.31 446 ILE A O 1
ATOM 3302 N N . PRO A 1 447 ? 2.687 -18.673 8.081 1.00 90.75 447 PRO A N 1
ATOM 3303 C CA . PRO A 1 447 ? 1.692 -19.597 7.551 1.00 90.75 447 PRO A CA 1
ATOM 3304 C C . PRO A 1 447 ? 2.348 -20.883 7.041 1.00 90.75 447 PRO A C 1
ATOM 3306 O O . PRO A 1 447 ? 3.301 -20.849 6.266 1.00 90.75 447 PRO A O 1
ATOM 3309 N N . LYS A 1 448 ? 1.840 -22.040 7.474 1.00 88.25 448 LYS A N 1
ATOM 3310 C CA . LYS A 1 448 ? 2.432 -23.349 7.133 1.00 88.25 448 LYS A CA 1
ATOM 3311 C C . LYS A 1 448 ? 2.355 -23.687 5.644 1.00 88.25 448 LYS A C 1
ATOM 3313 O O . LYS A 1 448 ? 3.076 -24.562 5.188 1.00 88.25 448 LYS A O 1
ATOM 3318 N N . ASP A 1 449 ? 1.443 -23.038 4.938 1.00 84.38 449 ASP A N 1
ATOM 3319 C CA . ASP A 1 449 ? 1.168 -23.178 3.513 1.00 84.38 449 ASP A CA 1
ATOM 3320 C C . ASP A 1 449 ? 1.795 -22.040 2.686 1.00 84.38 449 ASP A C 1
ATOM 3322 O O . ASP A 1 449 ? 1.425 -21.857 1.528 1.00 84.38 449 ASP A O 1
ATOM 3326 N N . ASN A 1 450 ? 2.714 -21.246 3.256 1.00 87.62 450 ASN A N 1
ATOM 3327 C CA . ASN A 1 450 ? 3.519 -20.336 2.443 1.00 87.62 450 ASN A CA 1
ATOM 3328 C C . ASN A 1 450 ? 4.292 -21.130 1.377 1.00 87.62 450 ASN A C 1
ATOM 3330 O O . ASN A 1 450 ? 4.726 -22.254 1.632 1.00 87.62 450 ASN A O 1
ATOM 3334 N N . PRO A 1 451 ? 4.459 -20.582 0.165 1.00 76.94 451 PRO A N 1
ATOM 3335 C CA . PRO A 1 451 ? 5.113 -21.310 -0.908 1.00 76.94 451 PRO A CA 1
ATOM 3336 C C . PRO A 1 451 ? 6.590 -21.557 -0.579 1.00 76.94 451 PRO A C 1
ATOM 3338 O O . PRO A 1 451 ? 7.225 -20.788 0.138 1.00 76.94 451 PRO A O 1
ATOM 3341 N N . PHE A 1 452 ? 7.144 -22.628 -1.152 1.00 68.19 452 PHE A N 1
ATOM 3342 C CA . PHE A 1 452 ? 8.564 -22.982 -1.045 1.00 68.19 452 PHE A CA 1
ATOM 3343 C C . PHE A 1 452 ? 9.059 -23.269 0.387 1.00 68.19 452 PHE A C 1
ATOM 3345 O O . PHE A 1 452 ? 10.235 -23.057 0.668 1.00 68.19 452 PHE A O 1
ATOM 3352 N N . THR A 1 453 ? 8.215 -23.813 1.276 1.00 70.69 453 THR A N 1
ATOM 3353 C CA . THR A 1 453 ? 8.630 -24.218 2.639 1.00 70.69 453 THR A CA 1
ATOM 3354 C C . THR A 1 453 ? 9.818 -25.184 2.678 1.00 70.69 453 THR A C 1
ATOM 3356 O O . THR A 1 453 ? 10.510 -25.254 3.690 1.00 70.69 453 THR A O 1
ATOM 3359 N N . ASP A 1 454 ? 10.048 -25.926 1.592 1.00 77.31 454 ASP A N 1
ATOM 3360 C CA . ASP A 1 454 ? 11.141 -26.895 1.471 1.00 77.31 454 ASP A CA 1
ATOM 3361 C C . ASP A 1 454 ? 12.459 -26.263 0.976 1.00 77.31 454 ASP A C 1
ATOM 3363 O O . ASP A 1 454 ? 13.512 -26.901 1.032 1.00 77.31 454 ASP A O 1
ATOM 3367 N N . ASP A 1 455 ? 12.431 -25.015 0.494 1.00 80.88 455 ASP A N 1
ATOM 3368 C CA . ASP A 1 455 ? 13.621 -24.281 0.059 1.00 80.88 455 ASP A CA 1
ATOM 3369 C C . ASP A 1 455 ? 14.267 -23.576 1.257 1.00 80.88 455 ASP A C 1
ATOM 3371 O O . ASP A 1 455 ? 13.896 -22.466 1.635 1.00 80.88 455 ASP A O 1
ATOM 3375 N N . SER A 1 456 ? 15.275 -24.218 1.851 1.00 82.88 456 SER A N 1
ATOM 3376 C CA . SER A 1 456 ? 15.978 -23.684 3.023 1.00 82.88 456 SER A CA 1
ATOM 3377 C C . SER A 1 456 ? 16.728 -22.369 2.774 1.00 82.88 456 SER A C 1
ATOM 3379 O O . SER A 1 456 ? 17.147 -21.723 3.734 1.00 82.88 456 SER A O 1
ATOM 3381 N N . ASP A 1 457 ? 16.953 -21.983 1.513 1.00 82.25 457 ASP A N 1
ATOM 3382 C CA . ASP A 1 457 ? 17.585 -20.706 1.168 1.00 82.25 457 ASP A CA 1
ATOM 3383 C C . ASP A 1 457 ? 16.570 -19.555 1.037 1.00 82.25 457 ASP A C 1
ATOM 3385 O O . ASP A 1 457 ? 16.983 -18.397 0.907 1.00 82.25 457 ASP A O 1
ATOM 3389 N N . LEU A 1 458 ? 15.266 -19.844 1.069 1.00 85.56 458 LEU A N 1
ATOM 3390 C CA . LEU A 1 458 ? 14.186 -18.868 0.964 1.00 85.56 458 LEU A CA 1
ATOM 3391 C C . LEU A 1 458 ? 13.673 -18.441 2.341 1.00 85.56 458 LEU A C 1
ATOM 3393 O O . LEU A 1 458 ? 13.383 -19.267 3.202 1.00 85.56 458 LEU A O 1
ATOM 3397 N N . GLN A 1 459 ? 13.557 -17.124 2.549 1.00 90.62 459 GLN A N 1
ATOM 3398 C CA . GLN A 1 459 ? 12.970 -16.596 3.778 1.00 90.62 459 GLN A CA 1
ATOM 3399 C C . GLN A 1 459 ? 11.501 -17.021 3.884 1.00 90.62 459 GLN A C 1
ATOM 3401 O O . GLN A 1 459 ? 10.732 -16.765 2.952 1.00 90.62 459 GLN A O 1
ATOM 3406 N N . PRO A 1 460 ? 11.085 -17.613 5.012 1.00 90.69 460 PRO A N 1
ATOM 3407 C CA . PRO A 1 460 ? 9.778 -18.250 5.149 1.00 90.69 460 PRO A CA 1
ATOM 3408 C C . PRO A 1 460 ? 8.590 -17.275 5.042 1.00 90.69 460 PRO A C 1
ATOM 3410 O O . PRO A 1 460 ? 7.454 -17.694 4.820 1.00 90.69 460 PRO A O 1
ATOM 3413 N N . GLU A 1 461 ? 8.821 -15.969 5.187 1.00 93.81 461 GLU A N 1
ATOM 3414 C CA . GLU A 1 461 ? 7.816 -14.923 4.985 1.00 93.81 461 GLU A CA 1
ATOM 3415 C C . GLU A 1 461 ? 7.416 -14.736 3.517 1.00 93.81 461 GLU A C 1
ATOM 3417 O O . GLU A 1 461 ? 6.336 -14.202 3.247 1.00 93.81 461 GLU A O 1
ATOM 3422 N N . ILE A 1 462 ? 8.293 -15.096 2.574 1.00 92.25 462 ILE A N 1
ATOM 3423 C CA . ILE A 1 462 ? 8.141 -14.758 1.157 1.00 92.25 462 ILE A CA 1
ATOM 3424 C C . ILE A 1 462 ? 6.974 -15.540 0.557 1.00 92.25 462 ILE A C 1
ATOM 3426 O O . ILE A 1 462 ? 7.005 -16.762 0.447 1.00 92.25 462 ILE A O 1
ATOM 3430 N N . TRP A 1 463 ? 5.971 -14.803 0.087 1.00 91.69 463 TRP A N 1
ATOM 3431 C CA . TRP A 1 463 ? 4.878 -15.340 -0.717 1.00 91.69 463 TRP A CA 1
ATOM 3432 C C . TRP A 1 463 ? 5.125 -15.136 -2.212 1.00 91.69 463 TRP A C 1
ATOM 3434 O O . TRP A 1 463 ? 4.853 -16.019 -3.021 1.00 91.69 463 TRP A O 1
ATOM 3444 N N . ALA A 1 464 ? 5.709 -13.996 -2.587 1.00 87.12 464 ALA A N 1
ATOM 3445 C CA . ALA A 1 464 ? 6.168 -13.754 -3.949 1.00 87.12 464 ALA A CA 1
ATOM 3446 C C . ALA A 1 464 ? 7.414 -12.861 -4.000 1.00 87.12 464 ALA A C 1
ATOM 3448 O O . ALA A 1 464 ? 7.692 -12.109 -3.065 1.00 87.12 464 ALA A O 1
ATOM 3449 N N . LEU A 1 465 ? 8.165 -12.940 -5.103 1.00 88.19 465 LEU A N 1
ATOM 3450 C CA . LEU A 1 465 ? 9.444 -12.248 -5.284 1.00 88.19 465 LEU A CA 1
ATOM 3451 C C . LEU A 1 465 ? 9.629 -11.687 -6.697 1.00 88.19 465 LEU A C 1
ATOM 3453 O O . LEU A 1 465 ? 8.972 -12.132 -7.639 1.00 88.19 465 LEU A O 1
ATOM 3457 N N . GLY A 1 466 ? 10.556 -10.733 -6.823 1.00 85.50 466 GLY A N 1
ATOM 3458 C CA . GLY A 1 466 ? 10.930 -10.099 -8.091 1.00 85.50 466 GLY A CA 1
ATOM 3459 C C . GLY A 1 466 ? 10.300 -8.728 -8.335 1.00 85.50 466 GLY A C 1
ATOM 3460 O O . GLY A 1 466 ? 10.301 -8.268 -9.477 1.00 85.50 466 GLY A O 1
ATOM 3461 N N . LEU A 1 467 ? 9.770 -8.102 -7.282 1.00 88.00 467 LEU A N 1
ATOM 3462 C CA . LEU A 1 467 ? 9.049 -6.831 -7.333 1.00 88.00 467 LEU A CA 1
ATOM 3463 C C . LEU A 1 467 ? 10.029 -5.669 -7.174 1.00 88.00 467 LEU A C 1
ATOM 3465 O O . LEU A 1 467 ? 10.977 -5.776 -6.397 1.00 88.00 467 LEU A O 1
ATOM 3469 N N . ARG A 1 468 ? 9.776 -4.546 -7.848 1.00 86.56 468 ARG A N 1
ATOM 3470 C CA . ARG A 1 468 ? 10.621 -3.348 -7.740 1.00 86.56 468 ARG A CA 1
ATOM 3471 C C . ARG A 1 468 ? 10.080 -2.348 -6.726 1.00 86.56 468 ARG A C 1
ATOM 3473 O O . ARG A 1 468 ? 10.747 -2.008 -5.763 1.00 86.56 468 ARG A O 1
ATOM 3480 N N . ASN A 1 469 ? 8.871 -1.858 -6.929 1.00 89.19 469 ASN A N 1
ATOM 3481 C CA . ASN A 1 469 ? 8.179 -0.922 -6.056 1.00 89.19 469 ASN A CA 1
ATOM 3482 C C . ASN A 1 469 ? 6.654 -1.149 -6.135 1.00 89.19 469 ASN A C 1
ATOM 3484 O O . ASN A 1 469 ? 5.944 -0.350 -6.759 1.00 89.19 469 ASN A O 1
ATOM 3488 N N . PRO A 1 470 ? 6.145 -2.238 -5.526 1.00 89.75 470 PRO A N 1
ATOM 3489 C CA . PRO A 1 470 ? 4.727 -2.566 -5.538 1.00 89.75 470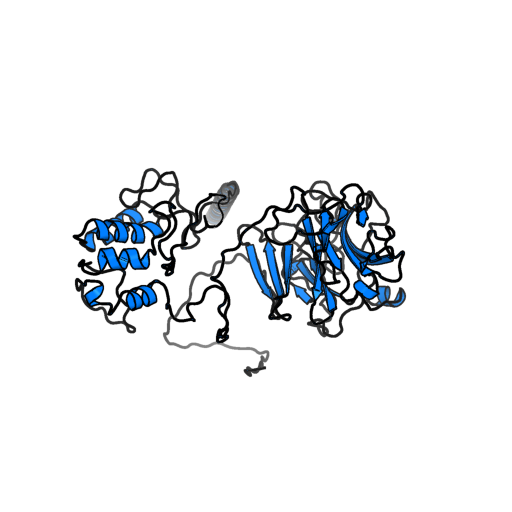 PRO A CA 1
ATOM 3490 C C . PRO A 1 470 ? 3.955 -1.553 -4.684 1.00 89.75 470 PRO A C 1
ATOM 3492 O O . PRO A 1 470 ? 4.066 -1.550 -3.456 1.00 89.75 470 PRO A O 1
ATOM 3495 N N . TRP A 1 471 ? 3.193 -0.670 -5.336 1.00 83.12 471 TRP A N 1
ATOM 3496 C CA . TRP A 1 471 ? 2.548 0.466 -4.667 1.00 83.12 471 TRP A CA 1
ATOM 3497 C C . TRP A 1 471 ? 1.164 0.121 -4.117 1.00 83.12 471 TRP A C 1
ATOM 3499 O O . TRP A 1 471 ? 0.907 0.252 -2.918 1.00 83.12 471 TRP A O 1
ATOM 3509 N N . ARG A 1 472 ? 0.259 -0.315 -5.002 1.00 88.00 472 ARG A N 1
ATOM 3510 C CA . ARG A 1 472 ? -1.093 -0.744 -4.643 1.00 88.00 472 ARG A CA 1
ATOM 3511 C C . ARG A 1 472 ? -1.406 -2.096 -5.253 1.00 88.00 472 ARG A C 1
ATOM 3513 O O . ARG A 1 472 ? -1.217 -2.323 -6.447 1.00 88.00 472 ARG A O 1
ATOM 3520 N N . CYS A 1 473 ? -1.936 -2.950 -4.404 1.00 89.88 473 CYS A N 1
ATOM 3521 C CA . CYS A 1 473 ? -2.376 -4.288 -4.680 1.00 89.88 473 CYS A CA 1
ATOM 3522 C C . CYS A 1 473 ? -3.782 -4.504 -4.122 1.00 89.88 473 CYS A C 1
ATOM 3524 O O . CYS A 1 473 ? -4.201 -3.840 -3.166 1.00 89.88 473 CYS A O 1
ATOM 3526 N N . SER A 1 474 ? -4.500 -5.447 -4.719 1.00 89.75 474 SER A N 1
ATOM 3527 C CA . SER A 1 474 ? -5.819 -5.880 -4.274 1.00 89.75 474 SER A CA 1
ATOM 3528 C C . SER A 1 474 ? -6.050 -7.336 -4.644 1.00 89.75 474 SER A C 1
ATOM 3530 O O . SER A 1 474 ? -5.594 -7.806 -5.688 1.00 89.75 474 SER A O 1
ATOM 3532 N N . PHE A 1 475 ? -6.822 -8.023 -3.809 1.00 84.56 475 PHE A N 1
ATOM 3533 C CA . PHE A 1 475 ? -7.506 -9.236 -4.231 1.00 84.56 475 PHE A CA 1
ATOM 3534 C C . PHE A 1 475 ? -8.689 -8.878 -5.129 1.00 84.56 475 PHE A C 1
ATOM 3536 O O . PHE A 1 475 ? -9.317 -7.828 -4.959 1.00 84.56 475 PHE A O 1
ATOM 3543 N N . ASP A 1 476 ? -8.981 -9.751 -6.081 1.00 79.81 476 ASP A N 1
ATOM 3544 C CA . ASP A 1 476 ? -10.229 -9.726 -6.838 1.00 79.81 476 ASP A CA 1
ATOM 3545 C C . ASP A 1 476 ? -11.377 -10.183 -5.924 1.00 79.81 476 ASP A C 1
ATOM 3547 O O . ASP A 1 476 ? -11.281 -11.222 -5.268 1.00 79.81 476 ASP A O 1
ATOM 3551 N N . SER A 1 477 ? -12.448 -9.390 -5.842 1.00 77.25 477 SER A N 1
ATOM 3552 C CA . SER A 1 477 ? -13.589 -9.685 -4.969 1.00 77.25 477 SER A CA 1
ATOM 3553 C C . SER A 1 477 ? -14.371 -10.922 -5.403 1.00 77.25 477 SER A C 1
ATOM 3555 O O . SER A 1 477 ? -14.878 -11.648 -4.550 1.00 77.25 477 SER A O 1
ATOM 3557 N N . ASP A 1 478 ? -14.452 -11.170 -6.710 1.00 77.56 478 ASP A N 1
ATOM 3558 C CA . ASP A 1 478 ? -15.209 -12.283 -7.288 1.00 77.56 478 ASP A CA 1
ATOM 3559 C C . ASP A 1 478 ? -14.345 -13.545 -7.364 1.00 77.56 478 ASP A C 1
ATOM 3561 O O . ASP A 1 478 ? -14.844 -14.672 -7.321 1.00 77.56 478 ASP A O 1
ATOM 3565 N N . ARG A 1 479 ? -13.024 -13.360 -7.456 1.00 75.31 479 ARG A N 1
ATOM 3566 C CA . ARG A 1 479 ? -12.031 -14.435 -7.506 1.00 75.31 479 ARG A CA 1
ATOM 3567 C C . ARG A 1 479 ? -10.975 -14.216 -6.422 1.00 75.31 479 ARG A C 1
ATOM 3569 O O . ARG A 1 479 ? -9.844 -13.869 -6.745 1.00 75.31 479 ARG A O 1
ATOM 3576 N N . PRO A 1 480 ? -11.280 -14.489 -5.143 1.00 73.00 480 PRO A N 1
ATOM 3577 C CA . PRO A 1 480 ? -10.425 -14.123 -4.008 1.00 73.00 480 PRO A CA 1
ATOM 3578 C C . PRO A 1 480 ? -9.047 -14.806 -3.975 1.00 73.00 480 PRO A C 1
ATOM 3580 O O . PRO A 1 480 ? -8.224 -14.472 -3.128 1.00 73.00 480 PRO A O 1
ATOM 3583 N N . SER A 1 481 ? -8.778 -15.747 -4.886 1.00 70.62 481 SER A N 1
ATOM 3584 C CA . SER A 1 481 ? -7.451 -16.324 -5.123 1.00 70.62 481 SER A CA 1
ATOM 3585 C C . SER A 1 481 ? -6.571 -15.503 -6.077 1.00 70.62 481 SER A C 1
ATOM 3587 O O . SER A 1 481 ? -5.388 -15.803 -6.198 1.00 70.62 481 SER A O 1
ATOM 3589 N N . TYR A 1 482 ? -7.130 -14.520 -6.789 1.00 73.38 482 TYR A N 1
ATOM 3590 C CA . TYR A 1 482 ? -6.416 -13.676 -7.743 1.00 73.38 482 TYR A CA 1
ATOM 3591 C C . TYR A 1 482 ? -5.913 -12.427 -7.035 1.00 73.38 482 TYR A C 1
ATOM 3593 O O . TYR A 1 482 ? -6.692 -11.664 -6.457 1.00 73.38 482 TYR A O 1
ATOM 3601 N N . PHE A 1 483 ? -4.602 -12.218 -7.115 1.00 77.62 483 PHE A N 1
ATOM 3602 C CA . PHE A 1 483 ? -3.922 -11.089 -6.507 1.00 77.62 483 PHE A CA 1
ATOM 3603 C C . PHE A 1 483 ? -3.291 -10.204 -7.582 1.00 77.62 483 PHE A C 1
ATOM 3605 O O . PHE A 1 483 ? -2.500 -10.672 -8.405 1.00 77.62 483 PHE A O 1
ATOM 3612 N N . TYR A 1 484 ? -3.643 -8.921 -7.582 1.00 83.69 484 TYR A N 1
ATOM 3613 C CA . TYR A 1 484 ? -3.160 -7.943 -8.553 1.00 83.69 484 TYR A CA 1
ATOM 3614 C C . TYR A 1 484 ? -2.321 -6.882 -7.863 1.00 83.69 484 TYR A C 1
ATOM 3616 O O . TYR A 1 484 ? -2.730 -6.372 -6.823 1.00 83.69 484 TYR A O 1
ATOM 3624 N N . CYS A 1 485 ? -1.195 -6.512 -8.473 1.00 81.25 485 CYS A N 1
ATOM 3625 C CA . CYS A 1 485 ? -0.320 -5.441 -8.004 1.00 81.25 485 CYS A CA 1
ATOM 3626 C C . CYS A 1 485 ? 0.135 -4.543 -9.152 1.00 81.25 485 CYS A C 1
ATOM 3628 O O . CYS A 1 485 ? 0.564 -5.034 -10.198 1.00 81.25 485 CYS A O 1
ATOM 3630 N N . ALA A 1 486 ? 0.112 -3.232 -8.917 1.00 83.69 486 ALA A N 1
ATOM 3631 C CA . ALA A 1 486 ? 0.829 -2.267 -9.740 1.00 83.69 486 ALA A CA 1
ATOM 3632 C C . ALA A 1 486 ? 2.279 -2.136 -9.246 1.00 83.69 486 ALA A C 1
ATOM 3634 O O . ALA A 1 486 ? 2.504 -1.851 -8.063 1.00 83.69 486 ALA A O 1
ATOM 3635 N N . ASP A 1 487 ? 3.243 -2.337 -10.147 1.00 82.94 487 ASP A N 1
ATOM 3636 C CA . ASP A 1 487 ? 4.676 -2.269 -9.857 1.00 82.94 487 ASP A CA 1
ATOM 3637 C C . ASP A 1 487 ? 5.397 -1.250 -10.761 1.00 82.94 487 ASP A C 1
ATOM 3639 O O . ASP A 1 487 ? 5.293 -1.284 -11.993 1.00 82.94 487 ASP A O 1
ATOM 3643 N N . VAL A 1 488 ? 6.142 -0.324 -10.149 1.00 78.75 488 VAL A N 1
ATOM 3644 C CA . VAL A 1 488 ? 6.826 0.768 -10.863 1.00 78.75 488 VAL A CA 1
ATOM 3645 C C . VAL A 1 488 ? 8.203 0.307 -11.348 1.00 78.75 488 VAL A C 1
ATOM 3647 O O . VAL A 1 488 ? 9.081 0.018 -10.534 1.00 78.75 488 VAL A O 1
ATOM 3650 N N . GLY A 1 489 ? 8.444 0.313 -12.664 1.00 68.44 489 GLY A N 1
ATOM 3651 C CA . GLY A 1 489 ? 9.740 -0.020 -13.274 1.00 68.44 489 GLY A CA 1
ATOM 3652 C C . GLY A 1 489 ? 10.788 1.102 -13.259 1.00 68.44 489 GLY A C 1
ATOM 3653 O O . GLY A 1 489 ? 10.524 2.242 -12.892 1.00 68.44 489 GLY A O 1
ATOM 3654 N N . GLN A 1 490 ? 12.016 0.777 -13.681 1.00 56.50 490 GLN A N 1
ATOM 3655 C CA . GLN A 1 490 ? 13.192 1.648 -13.519 1.00 56.50 490 GLN A CA 1
ATOM 3656 C C . GLN A 1 490 ? 13.387 2.735 -14.580 1.00 56.50 490 GLN A C 1
ATOM 3658 O O . GLN A 1 490 ? 14.085 3.713 -14.317 1.00 56.50 490 GLN A O 1
ATOM 3663 N N . VAL A 1 491 ? 12.848 2.555 -15.787 1.00 54.69 491 VAL A N 1
ATOM 3664 C CA . VAL A 1 491 ? 13.131 3.470 -16.904 1.00 54.69 491 VAL A CA 1
ATOM 3665 C C . VAL A 1 491 ? 11.865 3.829 -17.683 1.00 54.69 491 VAL A C 1
ATOM 3667 O O . VAL A 1 491 ? 11.631 5.015 -17.880 1.00 54.69 491 VAL A O 1
ATOM 3670 N N . VAL A 1 492 ? 11.044 2.851 -18.112 1.00 38.41 492 VAL A N 1
ATOM 3671 C CA . VAL A 1 492 ? 9.829 3.129 -18.922 1.00 38.41 492 VAL A CA 1
ATOM 3672 C C . VAL A 1 492 ? 8.703 2.070 -18.829 1.00 38.41 492 VAL A C 1
ATOM 3674 O O . VAL A 1 492 ? 7.751 2.135 -19.597 1.00 38.41 492 VAL A O 1
ATOM 3677 N N . SER A 1 493 ? 8.770 1.089 -17.923 1.00 35.09 493 SER A N 1
ATOM 3678 C CA . SER A 1 493 ? 7.762 0.012 -17.859 1.00 35.09 493 SER A CA 1
ATOM 3679 C C . SER A 1 493 ? 7.073 -0.007 -16.500 1.00 35.09 493 SER A C 1
ATOM 3681 O O . SER A 1 493 ? 7.665 -0.459 -15.528 1.00 35.09 493 SER A O 1
ATOM 3683 N N . GLU A 1 494 ? 5.837 0.474 -16.413 1.00 34.88 494 GLU A N 1
ATOM 3684 C CA . GLU A 1 494 ? 4.941 0.084 -15.320 1.00 34.88 494 GLU A CA 1
ATOM 3685 C C . GLU A 1 494 ? 4.448 -1.337 -15.627 1.00 34.88 494 GLU A C 1
ATOM 3687 O O . GLU A 1 494 ? 3.997 -1.609 -16.742 1.00 34.88 494 GLU A O 1
ATOM 3692 N N . ILE A 1 495 ? 4.617 -2.270 -14.691 1.00 42.19 495 ILE A N 1
ATOM 3693 C CA . ILE A 1 495 ? 4.192 -3.661 -14.868 1.00 42.19 495 ILE A CA 1
ATOM 3694 C C . ILE A 1 495 ? 2.961 -3.867 -13.991 1.00 42.19 495 ILE A C 1
ATOM 3696 O O . ILE A 1 495 ? 3.043 -3.802 -12.766 1.00 42.19 495 ILE A O 1
ATOM 3700 N N . LEU A 1 496 ? 1.812 -4.140 -14.615 1.00 34.44 496 LEU A N 1
ATOM 3701 C CA . LEU A 1 496 ? 0.682 -4.727 -13.904 1.00 34.44 496 LEU A CA 1
ATOM 3702 C C . LEU A 1 496 ? 0.947 -6.230 -13.783 1.00 34.44 496 LEU A C 1
ATOM 3704 O O . LEU A 1 496 ? 0.889 -6.960 -14.775 1.00 34.44 496 LEU A O 1
ATOM 3708 N N . ALA A 1 497 ? 1.268 -6.689 -12.578 1.00 37.00 497 ALA A N 1
ATOM 3709 C CA . ALA A 1 497 ? 1.501 -8.099 -12.311 1.00 37.00 497 ALA A CA 1
ATOM 3710 C C . ALA A 1 497 ? 0.195 -8.764 -11.854 1.00 37.00 497 ALA A C 1
ATOM 3712 O O . ALA A 1 497 ? -0.364 -8.414 -10.814 1.00 37.00 497 ALA A O 1
ATOM 3713 N N . SER A 1 498 ? -0.286 -9.737 -12.633 1.00 28.89 498 SER A N 1
ATOM 3714 C CA . SER A 1 498 ? -1.302 -10.697 -12.190 1.00 28.89 498 SER A CA 1
ATOM 3715 C C . SER A 1 498 ? -0.583 -11.869 -11.534 1.00 28.89 498 SER A C 1
ATOM 3717 O O . SER A 1 498 ? 0.149 -12.597 -12.206 1.00 28.89 498 SER A O 1
ATOM 3719 N N . MET A 1 499 ? -0.774 -12.059 -10.233 1.00 37.31 499 MET A N 1
ATOM 3720 C CA . MET A 1 499 ? -0.060 -13.070 -9.460 1.00 37.31 499 MET A CA 1
ATOM 3721 C C . MET A 1 499 ? -1.000 -14.223 -9.122 1.00 37.31 499 MET A C 1
ATOM 3723 O O . MET A 1 499 ? -1.709 -14.191 -8.124 1.00 37.31 499 MET A O 1
ATOM 3727 N N . ASN A 1 500 ? -0.967 -15.263 -9.958 1.00 30.30 500 ASN A N 1
ATOM 3728 C CA . ASN A 1 500 ? -1.478 -16.592 -9.624 1.00 30.30 500 ASN A CA 1
ATOM 3729 C C . ASN A 1 500 ? -0.276 -17.541 -9.590 1.00 30.30 500 ASN A C 1
ATOM 3731 O O . ASN A 1 500 ? 0.099 -18.066 -10.631 1.00 30.30 500 ASN A O 1
ATOM 3735 N N . HIS A 1 501 ? 0.376 -17.699 -8.432 1.00 33.22 501 HIS A N 1
ATOM 3736 C CA . HIS A 1 501 ? 1.587 -18.528 -8.288 1.00 33.22 501 HIS A CA 1
ATOM 3737 C C . HIS A 1 501 ? 2.686 -18.228 -9.341 1.00 33.22 501 HIS A C 1
ATOM 3739 O O . HIS A 1 501 ? 3.159 -19.125 -10.033 1.00 33.22 501 HIS A O 1
ATOM 3745 N N . PHE A 1 502 ? 3.117 -16.965 -9.471 1.00 29.14 502 PHE A N 1
ATOM 3746 C CA . PHE A 1 502 ? 4.206 -16.584 -10.387 1.00 29.14 502 PHE A CA 1
ATOM 3747 C C . PHE A 1 502 ? 5.412 -15.974 -9.663 1.00 29.14 502 PHE A C 1
ATOM 3749 O O . PHE A 1 502 ? 5.278 -15.066 -8.844 1.00 29.14 502 PHE A O 1
ATOM 3756 N N . ILE A 1 503 ? 6.602 -16.446 -10.046 1.00 28.95 503 ILE A N 1
ATOM 3757 C CA . ILE A 1 503 ? 7.890 -15.786 -9.815 1.00 28.95 503 ILE A CA 1
ATOM 3758 C C . ILE A 1 503 ? 8.106 -14.805 -10.972 1.00 28.95 503 ILE A C 1
ATOM 3760 O O . ILE A 1 503 ? 8.197 -15.224 -12.128 1.00 28.95 503 ILE A O 1
ATOM 3764 N N . LEU A 1 504 ? 8.211 -13.506 -10.685 1.00 31.53 504 LEU A N 1
ATOM 3765 C CA . LEU A 1 504 ? 8.664 -12.530 -11.676 1.00 31.53 504 LEU A CA 1
ATOM 3766 C C . LEU A 1 504 ? 10.186 -12.648 -11.798 1.00 31.53 504 LEU A C 1
ATOM 3768 O O . LEU A 1 504 ? 10.921 -12.280 -10.885 1.00 31.53 504 LEU A O 1
ATOM 3772 N N . SER A 1 505 ? 10.679 -13.169 -12.923 1.00 25.19 505 SER A N 1
ATOM 3773 C CA . SER A 1 505 ? 12.104 -13.092 -13.252 1.00 25.19 505 SER A CA 1
ATOM 3774 C C . SER A 1 505 ? 12.407 -11.715 -13.837 1.00 25.19 505 SER A C 1
ATOM 3776 O O . SER A 1 505 ? 12.290 -11.484 -15.037 1.00 25.19 505 SER A O 1
ATOM 3778 N N . SER A 1 506 ? 12.800 -10.779 -12.982 1.00 27.86 506 SER A N 1
ATOM 3779 C CA . SER A 1 506 ? 13.373 -9.495 -13.381 1.00 27.86 506 SER A CA 1
ATOM 3780 C C . SER A 1 506 ? 14.891 -9.634 -13.543 1.00 27.86 506 SER A C 1
ATOM 3782 O O . SER A 1 506 ? 15.670 -9.025 -12.817 1.00 27.86 506 SER A O 1
ATOM 3784 N N . ARG A 1 507 ? 15.353 -10.444 -14.511 1.00 24.06 507 ARG A N 1
ATOM 3785 C CA . ARG A 1 507 ? 16.733 -10.301 -15.007 1.00 24.06 507 ARG A CA 1
ATOM 3786 C C . ARG A 1 507 ? 16.789 -9.111 -15.951 1.00 24.06 507 ARG A C 1
ATOM 3788 O O . ARG A 1 507 ? 16.422 -9.207 -17.119 1.00 24.06 507 ARG A O 1
ATOM 3795 N N . CYS A 1 508 ? 17.294 -7.995 -15.448 1.00 26.27 508 CYS A N 1
ATOM 3796 C CA . CYS A 1 508 ? 17.787 -6.914 -16.287 1.00 26.27 508 CYS A CA 1
ATOM 3797 C C . CYS A 1 508 ? 19.188 -7.297 -16.803 1.00 26.27 508 CYS A C 1
ATOM 3799 O O . CYS A 1 508 ? 20.185 -6.714 -16.396 1.00 26.27 508 CYS A O 1
ATOM 3801 N N . ASP A 1 509 ? 19.263 -8.307 -17.674 1.00 22.70 509 ASP A N 1
ATOM 3802 C CA . ASP A 1 509 ? 20.459 -8.579 -18.474 1.00 22.70 509 ASP A CA 1
ATOM 3803 C C . ASP A 1 509 ? 20.225 -8.019 -19.879 1.00 22.70 509 ASP A C 1
ATOM 3805 O O . ASP A 1 509 ? 19.469 -8.555 -20.690 1.00 22.70 509 ASP A O 1
ATOM 3809 N N . ILE A 1 510 ? 20.888 -6.899 -20.167 1.00 27.05 510 ILE A N 1
ATOM 3810 C CA . ILE A 1 510 ? 21.043 -6.391 -21.526 1.00 27.05 510 ILE A CA 1
ATOM 3811 C C . ILE A 1 510 ? 21.901 -7.408 -22.280 1.00 27.05 510 ILE A C 1
ATOM 3813 O O . ILE A 1 510 ? 23.124 -7.428 -22.165 1.00 27.05 510 ILE A O 1
ATOM 3817 N N . THR A 1 511 ? 21.275 -8.253 -23.090 1.00 20.94 511 THR A N 1
ATOM 3818 C CA . THR A 1 511 ? 21.942 -8.884 -24.229 1.00 20.94 511 THR A CA 1
ATOM 3819 C C . THR A 1 511 ? 20.954 -8.962 -25.386 1.00 20.94 511 THR A C 1
ATOM 3821 O O . THR A 1 511 ? 19.864 -9.509 -25.263 1.00 20.94 511 THR A O 1
ATOM 3824 N N . TYR A 1 512 ? 21.333 -8.349 -26.506 1.00 24.47 512 TYR A N 1
ATOM 3825 C CA . TYR A 1 512 ? 20.622 -8.407 -27.779 1.00 24.47 512 TYR A CA 1
ATOM 3826 C C . TYR A 1 512 ? 20.260 -9.854 -28.145 1.00 24.47 512 TYR A C 1
ATOM 3828 O O . TYR A 1 512 ? 21.155 -10.674 -28.331 1.00 24.47 512 TYR A O 1
ATOM 3836 N N . LEU A 1 513 ? 18.975 -10.135 -28.363 1.00 20.84 513 LEU A N 1
ATOM 3837 C CA . LEU A 1 513 ? 18.559 -11.211 -29.260 1.00 20.84 513 LEU A CA 1
ATOM 3838 C C . LEU A 1 513 ? 17.236 -10.850 -29.934 1.00 20.84 513 LEU A C 1
ATOM 3840 O O . LEU A 1 513 ? 16.138 -11.080 -29.437 1.00 20.84 513 LEU A O 1
ATOM 3844 N N . SER A 1 514 ? 17.379 -10.237 -31.104 1.00 21.56 514 SER A N 1
ATOM 3845 C CA . SER A 1 514 ? 16.360 -10.213 -32.139 1.00 21.56 514 SER A CA 1
ATOM 3846 C C . SER A 1 514 ? 16.337 -11.565 -32.862 1.00 21.56 514 SER A C 1
ATOM 3848 O O . SER A 1 514 ? 17.388 -12.017 -33.308 1.00 21.56 514 SER A O 1
ATOM 3850 N N . ILE A 1 515 ? 15.125 -12.087 -33.084 1.00 23.73 515 ILE A N 1
ATOM 3851 C CA . ILE A 1 515 ? 14.736 -13.058 -34.126 1.00 23.73 515 ILE A CA 1
ATOM 3852 C C . ILE A 1 515 ? 15.143 -14.518 -33.863 1.00 23.73 515 ILE A C 1
ATOM 3854 O O . ILE A 1 515 ? 16.313 -14.857 -33.922 1.00 23.73 515 ILE A O 1
ATOM 3858 N N . PHE A 1 516 ? 14.144 -15.399 -33.705 1.00 23.52 516 PHE A N 1
ATOM 3859 C CA . PHE A 1 516 ? 13.905 -16.490 -34.663 1.00 23.52 516 PHE A CA 1
ATOM 3860 C C . PHE A 1 516 ? 12.470 -17.025 -34.551 1.00 23.52 516 PHE A C 1
ATOM 3862 O O . PHE A 1 516 ? 12.125 -17.799 -33.663 1.00 23.52 516 PHE A O 1
ATOM 3869 N N . SER A 1 517 ? 11.646 -16.629 -35.520 1.00 24.08 517 SER A N 1
ATOM 3870 C CA . SER A 1 517 ? 10.554 -17.448 -36.034 1.00 24.08 517 SER A CA 1
ATOM 3871 C C . SER A 1 517 ? 11.123 -18.267 -37.198 1.00 24.08 517 SER A C 1
ATOM 3873 O O . SER A 1 517 ? 11.722 -17.700 -38.107 1.00 24.08 517 SER A O 1
ATOM 3875 N N . SER A 1 518 ? 10.941 -19.587 -37.146 1.00 25.39 518 SER A N 1
ATOM 3876 C CA . SER A 1 518 ? 10.860 -20.519 -38.286 1.00 25.39 518 SER A CA 1
ATOM 3877 C C . SER A 1 518 ? 11.902 -20.425 -39.418 1.00 25.39 518 SER A C 1
ATOM 3879 O O . SER A 1 518 ? 11.733 -19.666 -40.369 1.00 25.39 518 SER A O 1
ATOM 3881 N N . LEU A 1 519 ? 12.865 -21.354 -39.426 1.00 23.92 519 LEU A N 1
ATOM 3882 C CA . LEU A 1 519 ? 13.385 -21.939 -40.668 1.00 23.92 519 LEU A CA 1
ATOM 3883 C C . LEU A 1 519 ? 13.742 -23.420 -40.454 1.00 23.92 519 LEU A C 1
ATOM 3885 O O . LEU A 1 519 ? 14.685 -23.758 -39.745 1.00 23.92 519 LEU A O 1
ATOM 3889 N N . GLN A 1 520 ? 12.961 -24.300 -41.084 1.00 25.52 520 GLN A N 1
ATOM 3890 C CA . GLN A 1 520 ? 13.342 -25.677 -41.402 1.00 25.52 520 GLN A CA 1
ATOM 3891 C C . GLN A 1 520 ? 14.456 -25.652 -42.452 1.00 25.52 520 GLN A C 1
ATOM 3893 O O . GLN A 1 520 ? 14.248 -25.073 -43.514 1.00 25.52 520 GLN A O 1
ATOM 3898 N N . LEU A 1 521 ? 15.576 -26.341 -42.210 1.00 23.75 521 LEU A N 1
ATOM 3899 C CA . LEU A 1 521 ? 16.234 -27.192 -43.211 1.00 23.75 521 LEU A CA 1
ATOM 3900 C C . LEU A 1 521 ? 17.371 -28.018 -42.596 1.00 23.75 521 LEU A C 1
ATOM 3902 O O . LEU A 1 521 ? 18.138 -27.567 -41.753 1.00 23.75 521 LEU A O 1
ATOM 3906 N N . SER A 1 522 ? 17.403 -29.263 -43.053 1.00 23.55 522 SER A N 1
ATOM 3907 C CA . SER A 1 522 ? 18.241 -30.401 -42.698 1.00 23.55 522 SER A CA 1
ATOM 3908 C C . SER A 1 522 ? 19.750 -30.141 -42.712 1.00 23.55 522 SER A C 1
ATOM 3910 O O . SER A 1 522 ? 20.253 -29.510 -43.639 1.00 23.55 522 SER A O 1
ATOM 3912 N N . SER A 1 523 ? 20.488 -30.788 -41.801 1.00 24.50 523 SER A N 1
ATOM 3913 C CA . SER A 1 523 ? 21.551 -31.780 -42.094 1.00 24.50 523 SER A CA 1
ATOM 3914 C C . SER A 1 523 ? 22.551 -31.903 -40.938 1.00 24.50 523 SER A C 1
ATOM 3916 O O . SER A 1 523 ? 22.912 -30.934 -40.286 1.00 24.50 523 SER A O 1
ATOM 3918 N N . ALA A 1 524 ? 22.967 -33.143 -40.705 1.00 22.08 524 ALA A N 1
ATOM 3919 C CA . ALA A 1 524 ? 23.796 -33.640 -39.616 1.00 22.08 524 ALA A CA 1
ATOM 3920 C C . ALA A 1 524 ? 25.233 -33.083 -39.580 1.00 22.08 524 ALA A C 1
ATOM 3922 O O . ALA A 1 524 ? 25.830 -32.878 -40.631 1.00 22.08 524 ALA A O 1
ATOM 3923 N N . LEU A 1 525 ? 25.820 -32.969 -38.379 1.00 21.83 525 LEU A N 1
ATOM 3924 C CA . LEU A 1 525 ? 27.032 -33.706 -37.975 1.00 21.83 525 LEU A CA 1
ATOM 3925 C C . LEU A 1 525 ? 27.381 -33.454 -36.484 1.00 21.83 525 LEU A C 1
ATOM 3927 O O . LEU A 1 525 ? 27.619 -32.324 -36.075 1.00 21.83 525 LEU A O 1
ATOM 3931 N N . LEU A 1 526 ? 27.387 -34.551 -35.714 1.00 21.62 526 LEU A N 1
ATOM 3932 C CA . LEU A 1 526 ? 28.275 -34.989 -34.610 1.00 21.62 526 LEU A CA 1
ATOM 3933 C C . LEU A 1 526 ? 29.338 -33.995 -34.074 1.00 21.62 526 LEU A C 1
ATOM 3935 O O . LEU A 1 526 ? 30.095 -33.442 -34.863 1.00 21.62 526 LEU A O 1
ATOM 3939 N N . ILE A 1 527 ? 29.504 -33.812 -32.748 1.00 23.11 527 ILE A N 1
ATOM 3940 C CA . ILE A 1 527 ? 30.334 -34.661 -31.848 1.00 23.11 527 ILE A CA 1
ATOM 3941 C C . ILE A 1 527 ? 30.026 -34.407 -30.334 1.00 23.11 527 ILE A C 1
ATOM 3943 O O . ILE A 1 527 ? 30.108 -33.271 -29.880 1.00 23.11 527 ILE A O 1
ATOM 3947 N N . SER A 1 528 ? 29.750 -35.512 -29.604 1.00 21.88 528 SER A N 1
ATOM 3948 C CA . SER A 1 528 ? 30.097 -35.923 -28.203 1.00 21.88 528 SER A CA 1
ATOM 3949 C C . SER A 1 528 ? 29.917 -34.945 -27.018 1.00 21.88 528 SER A C 1
ATOM 3951 O O . SER A 1 528 ? 30.674 -33.988 -26.909 1.00 21.88 528 SER A O 1
ATOM 3953 N N . ALA A 1 529 ? 28.930 -35.129 -26.117 1.00 23.33 529 ALA A N 1
ATOM 3954 C CA . ALA A 1 529 ? 28.904 -36.003 -24.906 1.00 23.33 529 ALA A CA 1
ATOM 3955 C C . ALA A 1 529 ? 29.998 -35.646 -23.868 1.00 23.33 529 ALA A C 1
ATOM 3957 O O . ALA A 1 529 ? 31.170 -35.616 -24.235 1.00 23.33 529 ALA A O 1
ATOM 3958 N N . THR A 1 530 ? 29.684 -35.319 -22.601 1.00 24.81 530 THR A N 1
ATOM 3959 C CA . THR A 1 530 ? 29.119 -36.246 -21.586 1.00 24.81 530 THR A CA 1
ATOM 3960 C C . THR A 1 530 ? 28.243 -35.610 -20.473 1.00 24.81 530 THR A C 1
ATOM 3962 O O . THR A 1 530 ? 28.679 -34.673 -19.807 1.00 24.81 530 THR A O 1
ATOM 3965 N N . ASP A 1 531 ? 27.061 -36.215 -20.278 1.00 22.58 531 ASP A N 1
ATOM 3966 C CA . ASP A 1 531 ? 26.310 -36.608 -19.060 1.00 22.58 531 ASP A CA 1
ATOM 3967 C C . ASP A 1 531 ? 26.112 -35.685 -17.838 1.00 22.58 531 ASP A C 1
ATOM 3969 O O . ASP A 1 531 ? 27.013 -35.488 -17.023 1.00 22.58 531 ASP A O 1
ATOM 3973 N N . LEU A 1 532 ? 24.843 -35.300 -17.618 1.00 25.16 532 LEU A N 1
ATOM 3974 C CA . LEU A 1 532 ? 24.103 -35.553 -16.368 1.00 25.16 532 LEU A CA 1
ATOM 3975 C C . LEU A 1 532 ? 22.584 -35.489 -16.635 1.00 25.16 532 LEU A C 1
ATOM 3977 O O . LEU A 1 532 ? 22.086 -34.524 -17.214 1.00 25.16 532 LEU A O 1
ATOM 3981 N N . ASP A 1 533 ? 21.896 -36.566 -16.252 1.00 21.31 533 ASP A N 1
ATOM 3982 C CA . ASP A 1 533 ? 20.493 -36.899 -16.524 1.00 21.31 533 ASP A CA 1
ATOM 3983 C C . ASP A 1 533 ? 19.479 -35.821 -16.112 1.00 21.31 533 ASP A C 1
ATOM 3985 O O . ASP A 1 533 ? 19.515 -35.281 -15.006 1.00 21.31 533 ASP A O 1
ATOM 3989 N N . LEU A 1 534 ? 18.515 -35.572 -17.002 1.00 24.97 534 LEU A N 1
ATOM 3990 C CA . LEU A 1 534 ? 17.361 -34.701 -16.797 1.00 24.97 534 LEU A CA 1
ATOM 3991 C C . LEU A 1 534 ? 16.101 -35.486 -17.186 1.00 24.97 534 LEU A C 1
ATOM 3993 O O . LEU A 1 534 ? 15.556 -35.322 -18.274 1.00 24.97 534 LEU A O 1
ATOM 3997 N N . ASP A 1 535 ? 15.645 -36.354 -16.285 1.00 20.64 535 ASP A N 1
ATOM 3998 C CA . ASP A 1 535 ? 14.275 -36.868 -16.305 1.00 20.64 535 ASP A CA 1
ATOM 3999 C C . ASP A 1 535 ? 13.370 -35.819 -15.645 1.00 20.64 535 ASP A C 1
ATOM 4001 O O . ASP A 1 535 ? 13.169 -35.811 -14.431 1.00 20.64 535 ASP A O 1
ATOM 4005 N N . MET A 1 536 ? 12.820 -34.900 -16.443 1.00 23.36 536 MET A N 1
ATOM 4006 C CA . MET A 1 536 ? 11.668 -34.097 -16.031 1.00 23.36 536 MET A CA 1
ATOM 4007 C C . MET A 1 536 ? 10.479 -34.480 -16.906 1.00 23.36 536 MET A C 1
ATOM 4009 O O . MET A 1 536 ? 10.326 -34.047 -18.048 1.00 23.36 536 MET A O 1
ATOM 4013 N N . VAL A 1 537 ? 9.662 -35.367 -16.345 1.00 22.03 537 VAL A N 1
ATOM 4014 C CA . VAL A 1 537 ? 8.405 -35.839 -16.915 1.00 22.03 537 VAL A CA 1
ATOM 4015 C C . VAL A 1 537 ? 7.442 -34.660 -17.042 1.00 22.03 537 VAL A C 1
ATOM 4017 O O . VAL A 1 537 ? 6.967 -34.104 -16.057 1.00 22.03 537 VAL A O 1
ATOM 4020 N N . MET A 1 538 ? 7.121 -34.322 -18.288 1.00 22.62 538 MET A N 1
ATOM 4021 C CA . MET A 1 538 ? 5.887 -33.639 -18.653 1.00 22.62 538 MET A CA 1
ATOM 4022 C C . MET A 1 538 ? 4.712 -34.566 -18.329 1.00 22.62 538 MET A C 1
ATOM 4024 O O . MET A 1 538 ? 4.534 -35.589 -18.994 1.00 22.62 538 MET A O 1
ATOM 4028 N N . HIS A 1 539 ? 3.884 -34.200 -17.354 1.00 21.30 539 HIS A N 1
ATOM 4029 C CA . HIS A 1 539 ? 2.482 -34.599 -17.357 1.00 21.30 539 HIS A CA 1
ATOM 4030 C C . HIS A 1 539 ? 1.598 -33.383 -17.120 1.00 21.30 539 HIS A C 1
ATOM 4032 O O . HIS A 1 539 ? 1.752 -32.616 -16.177 1.00 21.30 539 HIS A O 1
ATOM 4038 N N . SER A 1 540 ? 0.705 -33.212 -18.078 1.00 21.75 540 SER A N 1
ATOM 4039 C CA . SER A 1 540 ? -0.348 -32.226 -18.160 1.00 21.75 540 SER A CA 1
ATOM 4040 C C . SER A 1 540 ? -1.444 -32.481 -17.120 1.00 21.75 540 SER A C 1
ATOM 4042 O O . SER A 1 540 ? -1.893 -33.615 -16.974 1.00 21.75 540 SER A O 1
ATOM 4044 N N . ILE A 1 541 ? -1.937 -31.373 -16.556 1.00 27.09 541 ILE A N 1
ATOM 4045 C CA . ILE A 1 541 ? -3.199 -31.190 -15.819 1.00 27.09 541 ILE A CA 1
ATOM 4046 C C . ILE A 1 541 ? -3.206 -31.789 -14.405 1.00 27.09 541 ILE A C 1
ATOM 4048 O O . ILE A 1 541 ? -3.723 -32.881 -14.193 1.00 27.09 541 ILE A O 1
ATOM 4052 N N . PHE A 1 542 ? -2.650 -31.038 -13.452 1.00 25.11 542 PHE A N 1
ATOM 4053 C CA . PHE A 1 542 ? -3.285 -30.528 -12.225 1.00 25.11 542 PHE A CA 1
ATOM 4054 C C . PHE A 1 542 ? -2.323 -29.558 -11.535 1.00 25.11 542 PHE A C 1
ATOM 4056 O O . PHE A 1 542 ? -1.103 -29.840 -11.569 1.00 25.11 542 PHE A O 1
#

Sequence (542 aa):
MGKKSLLATRLLCWCSLVVVVFLLLLLTAPALALPLCTDSRAPVALNGTLSFCGGNGGTSCCGAAADAALRKQFEAMNVSDAACAGVVKSVLCAKCNPYSAELFNSSSKIRTVPVLCNGLSSASSAQSKDSTQNYCKLVWETCKNVTILDSPFQLPLQGGAGLPSSSSKLTDVWQSESDFCTSFGGSSDNQSVCLNGNEVSFSSTEPSPTSKGICLERIGNGSYLNMAPHPDGSNRVFLSSQAGKIWLATVPEQGSGGILQLDEASPFLDLSDEVHFDSQFGLMGIAFHPKFATNGRFFVSYNCDRTQSPNCAGRCSCNSDINCDPSKLGTDNGAQPCQYQVVVSEYSAKVSSSNVSEATSANPSELRRIFTMGLPYTAHHGGQILFGPTDGYMYLMMGDGGNKGDPFNFSQNKKSLLGKIMRLDVDGVQSKSQIANLSLWGNYSIPKDNPFTDDSDLQPEIWALGLRNPWRCSFDSDRPSYFYCADVGQVVSEILASMNHFILSSRCDITYLSIFSSLQLSSALLISATDLDLDMVMHSIF